Protein AF-0000000072556510 (afdb_homodimer)

Organism: Hypocrea jecorina (strain QM6a) (NCBI:txid431241)

Structure (mmCIF, N/CA/C/O backbone):
data_AF-0000000072556510-model_v1
#
loop_
_entity.id
_entity.type
_entity.pdbx_description
1 polymer 'Predicted protein'
#
loop_
_atom_site.group_PDB
_atom_site.id
_atom_site.type_symbol
_atom_site.label_atom_id
_atom_site.label_alt_id
_atom_site.label_comp_id
_atom_site.label_asym_id
_atom_site.label_entity_id
_atom_site.label_seq_id
_atom_site.pdbx_PDB_ins_code
_atom_site.Cartn_x
_atom_site.Cartn_y
_atom_site.Cartn_z
_atom_site.occupancy
_atom_site.B_iso_or_equiv
_atom_site.auth_seq_id
_atom_site.auth_comp_id
_atom_site.auth_asym_id
_atom_site.auth_atom_id
_atom_site.pdbx_PDB_model_num
ATOM 1 N N . MET A 1 1 ? -12.172 -46.875 -13.039 1 72.88 1 MET A N 1
ATOM 2 C CA . MET A 1 1 ? -11.711 -46.406 -14.336 1 72.88 1 MET A CA 1
ATOM 3 C C . MET A 1 1 ? -10.203 -46.562 -14.477 1 72.88 1 MET A C 1
ATOM 5 O O . MET A 1 1 ? -9.477 -46.531 -13.484 1 72.88 1 MET A O 1
ATOM 9 N N . ALA A 1 2 ? -9.695 -46.875 -15.625 1 90.12 2 ALA A N 1
ATOM 10 C CA . ALA A 1 2 ? -8.258 -47.031 -15.852 1 90.12 2 ALA A CA 1
ATOM 11 C C . ALA A 1 2 ? -7.527 -45.719 -15.562 1 90.12 2 ALA A C 1
ATOM 13 O O . ALA A 1 2 ? -8.062 -44.656 -15.805 1 90.12 2 ALA A O 1
ATOM 14 N N . PRO A 1 3 ? -6.418 -45.844 -15.008 1 95.94 3 PRO A N 1
ATOM 15 C CA . PRO A 1 3 ? -5.66 -44.625 -14.719 1 95.94 3 PRO A CA 1
ATOM 16 C C . PRO A 1 3 ? -5.332 -43.812 -15.969 1 95.94 3 PRO A C 1
ATOM 18 O O . PRO A 1 3 ? -5.188 -44.375 -17.062 1 95.94 3 PRO A O 1
ATOM 21 N N . ILE A 1 4 ? -5.312 -42.531 -15.852 1 98.5 4 ILE A N 1
ATOM 22 C CA . ILE A 1 4 ? -4.914 -41.625 -16.922 1 98.5 4 ILE A CA 1
ATOM 23 C C . ILE A 1 4 ? -3.434 -41.812 -17.234 1 98.5 4 ILE A C 1
ATOM 25 O O . ILE A 1 4 ? -2.574 -41.625 -16.375 1 98.5 4 ILE A O 1
ATOM 29 N N . ARG A 1 5 ? -3.1 -42.281 -18.422 1 98.69 5 ARG A N 1
ATOM 30 C CA . ARG A 1 5 ? -1.718 -42.469 -18.844 1 98.69 5 ARG A CA 1
ATOM 31 C C . ARG A 1 5 ? -1.023 -41.156 -19.078 1 98.69 5 ARG A C 1
ATOM 33 O O . ARG A 1 5 ? -1.375 -40.406 -20.016 1 98.69 5 ARG A O 1
ATOM 40 N N . THR A 1 6 ? -0.016 -40.906 -18.234 1 98.75 6 THR A N 1
ATOM 41 C CA . THR A 1 6 ? 0.533 -39.562 -18.109 1 98.75 6 THR A CA 1
ATOM 42 C C . THR A 1 6 ? 1.993 -39.531 -18.547 1 98.75 6 THR A C 1
ATOM 44 O O . THR A 1 6 ? 2.781 -40.406 -18.172 1 98.75 6 THR A O 1
ATOM 47 N N . ALA A 1 7 ? 2.303 -38.562 -19.359 1 98.81 7 ALA A N 1
ATOM 48 C CA . ALA A 1 7 ? 3.693 -38.25 -19.688 1 98.81 7 ALA A CA 1
ATOM 49 C C . ALA A 1 7 ? 4.133 -36.969 -19.016 1 98.81 7 ALA A C 1
ATOM 51 O O . ALA A 1 7 ? 3.357 -36 -18.938 1 98.81 7 ALA A O 1
ATOM 52 N N . ILE A 1 8 ? 5.387 -36.875 -18.531 1 98.56 8 ILE A N 1
ATOM 53 C CA . ILE A 1 8 ? 5.945 -35.688 -17.938 1 98.56 8 ILE A CA 1
ATOM 54 C C . ILE A 1 8 ? 7.105 -35.156 -18.797 1 98.56 8 ILE A C 1
ATOM 56 O O . ILE A 1 8 ? 8.031 -35.938 -19.109 1 98.56 8 ILE A O 1
ATOM 60 N N . ILE A 1 9 ? 6.98 -33.969 -19.234 1 98.12 9 ILE A N 1
ATOM 61 C CA . ILE A 1 9 ? 8.07 -33.281 -19.922 1 98.12 9 ILE A CA 1
ATOM 62 C C . ILE A 1 9 ? 8.812 -32.375 -18.953 1 98.12 9 ILE A C 1
ATOM 64 O O . ILE A 1 9 ? 8.234 -31.422 -18.406 1 98.12 9 ILE A O 1
ATOM 68 N N . GLY A 1 10 ? 10.086 -32.656 -18.75 1 96.12 10 GLY A N 1
ATOM 69 C CA . GLY A 1 10 ? 10.883 -31.734 -17.938 1 96.12 10 GLY A CA 1
ATOM 70 C C . GLY A 1 10 ? 11.25 -32.312 -16.578 1 96.12 10 GLY A C 1
ATOM 71 O O . GLY A 1 10 ? 11.812 -31.594 -15.75 1 96.12 10 GLY A O 1
ATOM 72 N N . LEU A 1 11 ? 10.914 -33.531 -16.297 1 94.69 11 LEU A N 1
ATOM 73 C CA . LEU A 1 11 ? 11.391 -34.188 -15.07 1 94.69 11 LEU A CA 1
ATOM 74 C C . LEU A 1 11 ? 12.852 -34.594 -15.211 1 94.69 11 LEU A C 1
ATOM 76 O O . LEU A 1 11 ? 13.172 -35.5 -15.992 1 94.69 11 LEU A O 1
ATOM 80 N N . SER A 1 12 ? 13.719 -33.906 -14.453 1 88 12 SER A N 1
ATOM 81 C CA . SER A 1 12 ? 15.141 -34.188 -14.586 1 88 12 SER A CA 1
ATOM 82 C C . SER A 1 12 ? 15.812 -34.312 -13.219 1 88 12 SER A C 1
ATOM 84 O O . SER A 1 12 ? 15.477 -33.594 -12.289 1 88 12 SER A O 1
ATOM 86 N N . GLY A 1 13 ? 16.656 -35.312 -13.125 1 76.88 13 GLY A N 1
ATOM 87 C CA . GLY A 1 13 ? 17.422 -35.5 -11.898 1 76.88 13 GLY A CA 1
ATOM 88 C C . GLY A 1 13 ? 18.438 -34.406 -11.664 1 76.88 13 GLY A C 1
ATOM 89 O O . GLY A 1 13 ? 18.906 -34.219 -10.539 1 76.88 13 GLY A O 1
ATOM 90 N N . ASN A 1 14 ? 18.875 -33.688 -12.641 1 72.31 14 ASN A N 1
ATOM 91 C CA . ASN A 1 14 ? 19.906 -32.656 -12.562 1 72.31 14 ASN A CA 1
ATOM 92 C C . ASN A 1 14 ? 19.312 -31.266 -12.797 1 72.31 14 ASN A C 1
ATOM 94 O O . ASN A 1 14 ? 20.031 -30.344 -13.172 1 72.31 14 ASN A O 1
ATOM 98 N N . ALA A 1 15 ? 18.047 -31.25 -12.547 1 74.25 15 ALA A N 1
ATOM 99 C CA . ALA A 1 15 ? 17.375 -30 -12.859 1 74.25 15 ALA A CA 1
ATOM 100 C C . ALA A 1 15 ? 17.828 -28.891 -11.922 1 74.25 15 ALA A C 1
ATOM 102 O O . ALA A 1 15 ? 18.078 -29.125 -10.742 1 74.25 15 ALA A O 1
ATOM 103 N N . ILE A 1 16 ? 17.984 -27.75 -12.445 1 65.25 16 ILE A N 1
ATOM 104 C CA . ILE A 1 16 ? 18.297 -26.547 -11.695 1 65.25 16 ILE A CA 1
ATOM 105 C C . ILE A 1 16 ? 17.219 -26.312 -10.633 1 65.25 16 ILE A C 1
ATOM 107 O O . ILE A 1 16 ? 17.531 -26.016 -9.477 1 65.25 16 ILE A O 1
ATOM 111 N N . THR A 1 17 ? 15.977 -26.422 -11.148 1 70.19 17 THR A N 1
ATOM 112 C CA . THR A 1 17 ? 14.852 -26.375 -10.227 1 70.19 17 THR A CA 1
ATOM 113 C C . THR A 1 17 ? 14.18 -27.734 -10.133 1 70.19 17 THR A C 1
ATOM 115 O O . THR A 1 17 ? 14.141 -28.484 -11.109 1 70.19 17 THR A O 1
ATOM 118 N N . SER A 1 18 ? 13.727 -28.172 -8.977 1 81.31 18 SER A N 1
ATOM 119 C CA . SER A 1 18 ? 13.188 -29.5 -8.719 1 81.31 18 SER A CA 1
ATOM 120 C C . SER A 1 18 ? 11.664 -29.469 -8.617 1 81.31 18 SER A C 1
ATOM 122 O O . SER A 1 18 ? 11.07 -30.266 -7.887 1 81.31 18 SER A O 1
ATOM 124 N N . TRP A 1 19 ? 11.086 -28.562 -9.469 1 89.5 19 TRP A N 1
ATOM 125 C CA . TRP A 1 19 ? 9.648 -28.375 -9.281 1 89.5 19 TRP A CA 1
ATOM 126 C C . TRP A 1 19 ? 8.891 -29.641 -9.672 1 89.5 19 TRP A C 1
ATOM 128 O O . TRP A 1 19 ? 8.055 -30.125 -8.906 1 89.5 19 TRP A O 1
ATOM 138 N N . ALA A 1 20 ? 9.211 -30.219 -10.836 1 93.12 20 ALA A N 1
ATOM 139 C CA . ALA A 1 20 ? 8.508 -31.422 -11.281 1 93.12 20 ALA A CA 1
ATOM 140 C C . ALA A 1 20 ? 8.656 -32.562 -10.258 1 93.12 20 ALA A C 1
ATOM 142 O O . ALA A 1 20 ? 7.684 -33.219 -9.914 1 93.12 20 ALA A O 1
ATOM 143 N N . SER A 1 21 ? 9.852 -32.719 -9.773 1 94.69 21 SER A N 1
ATOM 144 C CA . SER A 1 21 ? 10.133 -33.781 -8.844 1 94.69 21 SER A CA 1
ATOM 145 C C . SER A 1 21 ? 9.555 -33.5 -7.457 1 94.69 21 SER A C 1
ATOM 147 O O . SER A 1 21 ? 9.055 -34.406 -6.785 1 94.69 21 SER A O 1
ATOM 149 N N . ALA A 1 22 ? 9.531 -32.25 -7.062 1 94 22 ALA A N 1
ATOM 150 C CA . ALA A 1 22 ? 9.164 -31.891 -5.695 1 94 22 ALA A CA 1
ATOM 151 C C . ALA A 1 22 ? 7.656 -31.672 -5.57 1 94 22 ALA A C 1
ATOM 153 O O . ALA A 1 22 ? 7.066 -31.938 -4.52 1 94 22 ALA A O 1
ATOM 154 N N . ALA A 1 23 ? 7.043 -31.234 -6.672 1 95.75 23 ALA A N 1
ATOM 155 C CA . ALA A 1 23 ? 5.656 -30.797 -6.551 1 95.75 23 ALA A CA 1
ATOM 156 C C . ALA A 1 23 ? 4.711 -31.781 -7.23 1 95.75 23 ALA A C 1
ATOM 158 O O . ALA A 1 23 ? 3.598 -32 -6.75 1 95.75 23 ALA A O 1
ATOM 159 N N . HIS A 1 24 ? 5.121 -32.438 -8.328 1 97.69 24 HIS A N 1
ATOM 160 C CA . HIS A 1 24 ? 4.223 -33.281 -9.117 1 97.69 24 HIS A CA 1
ATOM 161 C C . HIS A 1 24 ? 4.367 -34.75 -8.727 1 97.69 24 HIS A C 1
ATOM 163 O O . HIS A 1 24 ? 3.373 -35.438 -8.469 1 97.69 24 HIS A O 1
ATOM 169 N N . LEU A 1 25 ? 5.59 -35.219 -8.617 1 97 25 LEU A N 1
ATOM 170 C CA . LEU A 1 25 ? 5.887 -36.656 -8.508 1 97 25 LEU A CA 1
ATOM 171 C C . LEU A 1 25 ? 5.32 -37.219 -7.219 1 97 25 LEU A C 1
ATOM 173 O O . LEU A 1 25 ? 4.766 -38.344 -7.219 1 97 25 LEU A O 1
ATOM 177 N N . PRO A 1 26 ? 5.441 -36.469 -6.105 1 96.56 26 PRO A N 1
ATOM 178 C CA . PRO A 1 26 ? 4.969 -37.062 -4.852 1 96.56 26 PRO A CA 1
ATOM 179 C C . PRO A 1 26 ? 3.5 -37.469 -4.906 1 96.56 26 PRO A C 1
ATOM 181 O O . PRO A 1 26 ? 3.129 -38.531 -4.391 1 96.56 26 PRO A O 1
ATOM 184 N N . TYR A 1 27 ? 2.654 -36.688 -5.469 1 97.81 27 TYR A N 1
ATOM 185 C CA . TYR A 1 27 ? 1.253 -37.062 -5.609 1 97.81 27 TYR A CA 1
ATOM 186 C C . TYR A 1 27 ? 1.094 -38.219 -6.609 1 97.81 27 TYR A C 1
ATOM 188 O O . TYR A 1 27 ? 0.416 -39.219 -6.324 1 97.81 27 TYR A O 1
ATOM 196 N N . LEU A 1 28 ? 1.732 -38.094 -7.785 1 97.94 28 LEU A N 1
ATOM 197 C CA . LEU A 1 28 ? 1.55 -39.031 -8.867 1 97.94 28 LEU A CA 1
ATOM 198 C C . LEU A 1 28 ? 2.02 -40.438 -8.445 1 97.94 28 LEU A C 1
ATOM 200 O O . LEU A 1 28 ? 1.503 -41.438 -8.938 1 97.94 28 LEU A O 1
ATOM 204 N N . LEU A 1 29 ? 2.953 -40.438 -7.512 1 97 29 LEU A N 1
ATOM 205 C CA . LEU A 1 29 ? 3.492 -41.719 -7.074 1 97 29 LEU A CA 1
ATOM 206 C C . LEU A 1 29 ? 2.846 -42.156 -5.766 1 97 29 LEU A C 1
ATOM 208 O O . LEU A 1 29 ? 3.133 -43.25 -5.262 1 97 29 LEU A O 1
ATOM 212 N N . SER A 1 30 ? 2.053 -41.344 -5.176 1 96.88 30 SER A N 1
ATOM 213 C CA . SER A 1 30 ? 1.323 -41.75 -3.971 1 96.88 30 SER A CA 1
ATOM 214 C C . SER A 1 30 ? 0.261 -42.781 -4.281 1 96.88 30 SER A C 1
ATOM 216 O O . SER A 1 30 ? -0.093 -43 -5.441 1 96.88 30 SER A O 1
ATOM 218 N N . ALA A 1 31 ? -0.271 -43.375 -3.203 1 96.44 31 ALA A N 1
ATOM 219 C CA . ALA A 1 31 ? -1.346 -44.375 -3.381 1 96.44 31 ALA A CA 1
ATOM 220 C C . ALA A 1 31 ? -2.568 -43.719 -4.027 1 96.44 31 ALA A C 1
ATOM 222 O O . ALA A 1 31 ? -3.164 -44.281 -4.945 1 96.44 31 ALA A O 1
ATOM 223 N N . ARG A 1 32 ? -2.891 -42.562 -3.598 1 96.5 32 ARG A N 1
ATOM 224 C CA . ARG A 1 32 ? -4.047 -41.844 -4.117 1 96.5 32 ARG A CA 1
ATOM 225 C C . ARG A 1 32 ? -3.846 -41.469 -5.582 1 96.5 32 ARG A C 1
ATOM 227 O O . ARG A 1 32 ? -4.746 -41.625 -6.406 1 96.5 32 ARG A O 1
ATOM 234 N N . GLY A 1 33 ? -2.705 -40.969 -5.914 1 97.44 33 GLY A N 1
ATOM 235 C CA . GLY A 1 33 ? -2.385 -40.562 -7.281 1 97.44 33 GLY A CA 1
ATOM 236 C C . GLY A 1 33 ? -2.377 -41.75 -8.242 1 97.44 33 GLY A C 1
ATOM 237 O O . GLY A 1 33 ? -2.871 -41.656 -9.367 1 97.44 33 GLY A O 1
ATOM 238 N N . ARG A 1 34 ? -1.885 -42.875 -7.84 1 96.69 34 ARG A N 1
ATOM 239 C CA . ARG A 1 34 ? -1.741 -44.062 -8.688 1 96.69 34 ARG A CA 1
ATOM 240 C C . ARG A 1 34 ? -3.102 -44.656 -9.016 1 96.69 34 ARG A C 1
ATOM 242 O O . ARG A 1 34 ? -3.229 -45.438 -9.969 1 96.69 34 ARG A O 1
ATOM 249 N N . GLU A 1 35 ? -4.035 -44.312 -8.164 1 97.31 35 GLU A N 1
ATOM 250 C CA . GLU A 1 35 ? -5.395 -44.75 -8.477 1 97.31 35 GLU A CA 1
ATOM 251 C C . GLU A 1 35 ? -5.957 -44 -9.68 1 97.31 35 GLU A C 1
ATOM 253 O O . GLU A 1 35 ? -6.863 -44.5 -10.352 1 97.31 35 GLU A O 1
ATOM 258 N N . LYS A 1 36 ? -5.402 -42.875 -9.945 1 98.12 36 LYS A N 1
ATOM 259 C CA . LYS A 1 36 ? -6 -42 -10.945 1 98.12 36 LYS A CA 1
ATOM 260 C C . LYS A 1 36 ? -5.05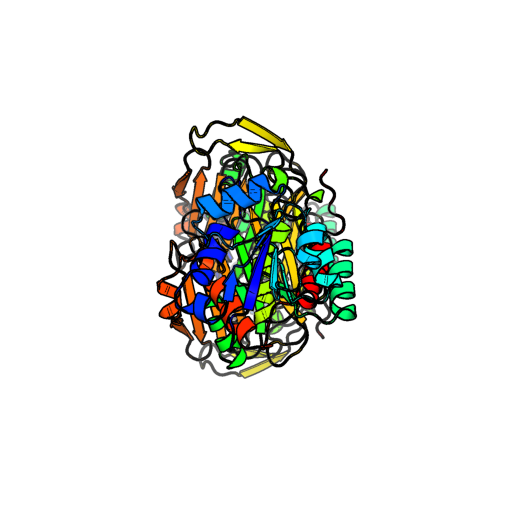9 -41.812 -12.133 1 98.12 36 LYS A C 1
ATOM 262 O O . LYS A 1 36 ? -5.508 -41.531 -13.25 1 98.12 36 LYS A O 1
ATOM 267 N N . TYR A 1 37 ? -3.793 -41.938 -11.891 1 98.44 37 TYR A N 1
ATOM 268 C CA . TYR A 1 37 ? -2.795 -41.656 -12.914 1 98.44 37 TYR A CA 1
ATOM 269 C C . TYR A 1 37 ? -1.756 -42.75 -12.992 1 98.44 37 TYR A C 1
ATOM 271 O O . TYR A 1 37 ? -1.477 -43.438 -11.992 1 98.44 37 TYR A O 1
ATOM 279 N N . GLN A 1 38 ? -1.169 -42.938 -14.148 1 98.19 38 GLN A N 1
ATOM 280 C CA . GLN A 1 38 ? -0.012 -43.781 -14.383 1 98.19 38 GLN A CA 1
ATOM 281 C C . GLN A 1 38 ? 1.023 -43.094 -15.258 1 98.19 38 GLN A C 1
ATOM 283 O O . GLN A 1 38 ? 0.726 -42.688 -16.391 1 98.19 38 GLN A O 1
ATOM 288 N N . ILE A 1 39 ? 2.199 -42.906 -14.703 1 98.44 39 ILE A N 1
ATOM 289 C CA . ILE A 1 39 ? 3.271 -42.375 -15.523 1 98.44 39 ILE A CA 1
ATOM 290 C C . ILE A 1 39 ? 3.73 -43.406 -16.547 1 98.44 39 ILE A C 1
ATOM 292 O O . ILE A 1 39 ? 4.246 -44.469 -16.188 1 98.44 39 ILE A O 1
ATOM 296 N N . VAL A 1 40 ? 3.602 -43.062 -17.812 1 98.5 40 VAL A N 1
ATOM 297 C CA . VAL A 1 40 ? 3.902 -44.062 -18.828 1 98.5 40 VAL A CA 1
ATOM 298 C C . VAL A 1 40 ? 5.062 -43.562 -19.703 1 98.5 40 VAL A C 1
ATOM 300 O O . VAL A 1 40 ? 5.645 -44.344 -20.453 1 98.5 40 VAL A O 1
ATOM 303 N N . ALA A 1 41 ? 5.402 -42.281 -19.562 1 98.69 41 ALA A N 1
ATOM 304 C CA . ALA A 1 41 ? 6.488 -41.75 -20.391 1 98.69 41 ALA A CA 1
ATOM 305 C C . ALA A 1 41 ? 7.117 -40.531 -19.766 1 98.69 41 ALA A C 1
ATOM 307 O O . ALA A 1 41 ? 6.457 -39.781 -19.016 1 98.69 41 ALA A O 1
ATOM 308 N N . LEU A 1 42 ? 8.375 -40.375 -20.031 1 98 42 LEU A N 1
ATOM 309 C CA . LEU A 1 42 ? 9.109 -39.156 -19.734 1 98 42 LEU A CA 1
ATOM 310 C C . LEU A 1 42 ? 9.727 -38.562 -21.016 1 98 42 LEU A C 1
ATOM 312 O O . LEU A 1 42 ? 10.133 -39.312 -21.906 1 98 42 LEU A O 1
ATOM 316 N N . CYS A 1 43 ? 9.719 -37.219 -21.062 1 98.12 43 CYS A N 1
ATOM 317 C CA . CYS A 1 43 ? 10.383 -36.531 -22.156 1 98.12 43 CYS A CA 1
ATOM 318 C C . CYS A 1 43 ? 11.336 -35.469 -21.625 1 98.12 43 CYS A C 1
ATOM 320 O O . CYS A 1 43 ? 10.961 -34.656 -20.766 1 98.12 43 CYS A O 1
ATOM 322 N N . ASN A 1 44 ? 12.547 -35.469 -22.016 1 96.12 44 ASN A N 1
ATOM 323 C CA . ASN A 1 44 ? 13.555 -34.469 -21.734 1 96.12 44 ASN A CA 1
ATOM 324 C C . ASN A 1 44 ? 14.273 -34 -23 1 96.12 44 ASN A C 1
ATOM 326 O O . ASN A 1 44 ? 13.734 -34.125 -24.094 1 96.12 44 ASN A O 1
ATOM 330 N N . SER A 1 45 ? 15.359 -33.281 -22.812 1 93.94 45 SER A N 1
ATOM 331 C CA . SER A 1 45 ? 16.047 -32.688 -23.953 1 93.94 45 SER A CA 1
ATOM 332 C C . SER A 1 45 ? 16.672 -33.781 -24.844 1 93.94 45 SER A C 1
ATOM 334 O O . SER A 1 45 ? 17.016 -33.531 -26 1 93.94 45 SER A O 1
ATOM 336 N N . SER A 1 46 ? 16.875 -35.031 -24.266 1 95.94 46 SER A N 1
ATOM 337 C CA . SER A 1 46 ? 17.344 -36.188 -25 1 95.94 46 SER A CA 1
ATOM 338 C C . SER A 1 46 ? 16.75 -37.5 -24.438 1 95.94 46 SER A C 1
ATOM 340 O O . SER A 1 46 ? 16.281 -37.5 -23.297 1 95.94 46 SER A O 1
ATOM 342 N N . VAL A 1 47 ? 16.781 -38.5 -25.281 1 97.56 47 VAL A N 1
ATOM 343 C CA . VAL A 1 47 ? 16.312 -39.812 -24.828 1 97.56 47 VAL A CA 1
ATOM 344 C C . VAL A 1 47 ? 17.156 -40.281 -23.641 1 97.56 47 VAL A C 1
ATOM 346 O O . VAL A 1 47 ? 16.609 -40.812 -22.672 1 97.56 47 VAL A O 1
ATOM 349 N N . GLU A 1 48 ? 18.453 -40 -23.719 1 96.56 48 GLU A N 1
ATOM 350 C CA . GLU A 1 48 ? 19.359 -40.375 -22.641 1 96.56 48 GLU A CA 1
ATOM 351 C C . GLU A 1 48 ? 19 -39.688 -21.344 1 96.56 48 GLU A C 1
ATOM 353 O O . GLU A 1 48 ? 19.016 -40.312 -20.266 1 96.56 48 GLU A O 1
ATOM 358 N N . ALA A 1 49 ? 18.703 -38.406 -21.422 1 95 49 ALA A N 1
ATOM 359 C CA . ALA A 1 49 ? 18.312 -37.656 -20.234 1 95 49 ALA A CA 1
ATOM 360 C C . ALA A 1 49 ? 17.016 -38.219 -19.641 1 95 49 ALA A C 1
ATOM 362 O O . ALA A 1 49 ? 16.891 -38.281 -18.406 1 95 49 ALA A O 1
ATOM 363 N N . ALA A 1 50 ? 16.062 -38.594 -20.5 1 96.75 50 ALA A N 1
ATOM 364 C CA . ALA A 1 50 ? 14.805 -39.156 -20.031 1 96.75 50 ALA A CA 1
ATOM 365 C C . ALA A 1 50 ? 15.039 -40.5 -19.344 1 96.75 50 ALA A C 1
ATOM 367 O O . ALA A 1 50 ? 14.453 -40.781 -18.297 1 96.75 50 ALA A O 1
ATOM 368 N N . LYS A 1 51 ? 15.914 -41.281 -19.938 1 96.75 51 LYS A N 1
ATOM 369 C CA . LYS A 1 51 ? 16.25 -42.594 -19.344 1 96.75 51 LYS A CA 1
ATOM 370 C C . LYS A 1 51 ? 16.891 -42.406 -17.969 1 96.75 51 LYS A C 1
ATOM 372 O O . LYS A 1 51 ? 16.562 -43.156 -17.031 1 96.75 51 LYS A O 1
ATOM 377 N N . ARG A 1 52 ? 17.75 -41.469 -17.891 1 95.19 52 ARG A N 1
ATOM 378 C CA . ARG A 1 52 ? 18.391 -41.188 -16.609 1 95.19 52 ARG A CA 1
ATOM 379 C C . ARG A 1 52 ? 17.359 -40.812 -15.562 1 95.19 52 ARG A C 1
ATOM 381 O O . ARG A 1 52 ? 17.453 -41.219 -14.406 1 95.19 52 ARG A O 1
ATOM 388 N N . ALA A 1 53 ? 16.422 -39.969 -15.945 1 95.44 53 ALA A N 1
ATOM 389 C CA . ALA A 1 53 ? 15.375 -39.562 -15.016 1 95.44 53 ALA A CA 1
ATOM 390 C C . ALA A 1 53 ? 14.547 -40.781 -14.57 1 95.44 53 ALA A C 1
ATOM 392 O O . ALA A 1 53 ? 14.203 -40.875 -13.391 1 95.44 53 ALA A O 1
ATOM 393 N N . ILE A 1 54 ? 14.203 -41.656 -15.484 1 96.88 54 ILE A N 1
ATOM 394 C CA . ILE A 1 54 ? 13.445 -42.844 -15.172 1 96.88 54 ILE A CA 1
ATOM 395 C C . ILE A 1 54 ? 14.18 -43.656 -14.109 1 96.88 54 ILE A C 1
ATOM 397 O O . ILE A 1 54 ? 13.57 -44.156 -13.156 1 96.88 54 ILE A O 1
ATOM 401 N N . GLU A 1 55 ? 15.477 -43.719 -14.273 1 95.75 55 GLU A N 1
ATOM 402 C CA . GLU A 1 55 ? 16.297 -44.469 -13.32 1 95.75 55 GLU A CA 1
ATOM 403 C C . GLU A 1 55 ? 16.375 -43.75 -11.977 1 95.75 55 GLU A C 1
ATOM 405 O O . GLU A 1 55 ? 16.172 -44.375 -10.93 1 95.75 55 GLU A O 1
ATOM 410 N N . VAL A 1 56 ? 16.641 -42.469 -12.047 1 94.69 56 VAL A N 1
ATOM 411 C CA . VAL A 1 56 ? 16.828 -41.656 -10.852 1 94.69 56 VAL A CA 1
ATOM 412 C C . VAL A 1 56 ? 15.57 -41.719 -9.992 1 94.69 56 VAL A C 1
ATOM 414 O O . VAL A 1 56 ? 15.648 -41.812 -8.766 1 94.69 56 VAL A O 1
ATOM 417 N N . PHE A 1 57 ? 14.414 -41.656 -10.625 1 95.5 57 PHE A N 1
ATOM 418 C CA . PHE A 1 57 ? 13.164 -41.562 -9.867 1 95.5 57 PHE A CA 1
ATOM 419 C C . PHE A 1 57 ? 12.5 -42.938 -9.742 1 95.5 57 PHE A C 1
ATOM 421 O O . PHE A 1 57 ? 11.344 -43.031 -9.312 1 95.5 57 PHE A O 1
ATOM 428 N N . LYS A 1 58 ? 13.172 -43.969 -10.18 1 95.38 58 LYS A N 1
ATOM 429 C CA . LYS A 1 58 ? 12.781 -45.375 -10.023 1 95.38 58 LYS A CA 1
ATOM 430 C C . LYS A 1 58 ? 11.391 -45.625 -10.586 1 95.38 58 LYS A C 1
ATOM 432 O O . LYS A 1 58 ? 10.547 -46.25 -9.93 1 95.38 58 LYS A O 1
ATOM 437 N N . LEU A 1 59 ? 11.195 -45.094 -11.75 1 96.56 59 LEU A N 1
ATOM 438 C CA . LEU A 1 59 ? 9.945 -45.344 -12.453 1 96.56 59 LEU A CA 1
ATOM 439 C C . LEU A 1 59 ? 9.961 -46.75 -13.086 1 96.56 59 LEU A C 1
ATOM 441 O O . LEU A 1 59 ? 11.031 -47.344 -13.25 1 96.56 59 LEU A O 1
ATOM 445 N N . PRO A 1 60 ? 8.789 -47.281 -13.375 1 94.81 60 PRO A N 1
ATOM 446 C CA . PRO A 1 60 ? 8.742 -48.625 -13.969 1 94.81 60 PRO A CA 1
ATOM 447 C C . PRO A 1 60 ? 9.578 -48.719 -15.242 1 94.81 60 PRO A C 1
ATOM 449 O O . PRO A 1 60 ? 9.617 -47.781 -16.047 1 94.81 60 PRO A O 1
ATOM 452 N N . PRO A 1 61 ? 10.141 -49.812 -15.461 1 92.88 61 PRO A N 1
ATOM 453 C CA . PRO A 1 61 ? 11.023 -50 -16.625 1 92.88 61 PRO A CA 1
ATOM 454 C C . PRO A 1 61 ? 10.281 -49.844 -17.953 1 92.88 61 PRO A C 1
ATOM 456 O O . PRO A 1 61 ? 10.914 -49.562 -18.984 1 92.88 61 PRO A O 1
ATOM 459 N N . GLU A 1 62 ? 9.023 -50.094 -17.922 1 95.94 62 GLU A N 1
ATOM 460 C CA . GLU A 1 62 ? 8.234 -50 -19.141 1 95.94 62 GLU A CA 1
ATOM 461 C C . GLU A 1 62 ? 7.949 -48.531 -19.5 1 95.94 62 GLU A C 1
ATOM 463 O O . GLU A 1 62 ? 7.398 -48.25 -20.562 1 95.94 62 GLU A O 1
ATOM 468 N N . THR A 1 63 ? 8.352 -47.625 -18.578 1 98.19 63 THR A N 1
ATOM 469 C CA . THR A 1 63 ? 8.172 -46.188 -18.875 1 98.19 63 THR A CA 1
ATOM 470 C C . THR A 1 63 ? 8.961 -45.781 -20.109 1 98.19 63 THR A C 1
ATOM 472 O O . THR A 1 63 ? 10.156 -46.094 -20.219 1 98.19 63 THR A O 1
ATOM 475 N N . LYS A 1 64 ? 8.312 -45.156 -21.016 1 98.62 64 LYS A N 1
ATOM 476 C CA . LYS A 1 64 ? 8.953 -44.75 -22.281 1 98.62 64 LYS A CA 1
ATOM 477 C C . LYS A 1 64 ? 9.789 -43.5 -22.109 1 98.62 64 LYS A C 1
ATOM 479 O O . LYS A 1 64 ? 9.422 -42.594 -21.344 1 98.62 64 LYS A O 1
ATOM 484 N N . ALA A 1 65 ? 10.875 -43.469 -22.812 1 98.25 65 ALA A N 1
ATOM 485 C CA . ALA A 1 65 ? 11.773 -42.312 -22.797 1 98.25 65 ALA A CA 1
ATOM 486 C C . ALA A 1 65 ? 11.766 -41.594 -24.156 1 98.25 65 ALA A C 1
ATOM 488 O O . ALA A 1 65 ? 12.047 -42.219 -25.188 1 98.25 65 ALA A O 1
ATOM 489 N N . TYR A 1 66 ? 11.414 -40.375 -24.125 1 98.44 66 TYR A N 1
ATOM 490 C CA . TYR A 1 66 ? 11.391 -39.594 -25.344 1 98.44 66 TYR A CA 1
ATOM 491 C C . TYR A 1 66 ? 12.383 -38.438 -25.266 1 98.44 66 TYR A C 1
ATOM 493 O O . TYR A 1 66 ? 12.68 -37.938 -24.172 1 98.44 66 TYR A O 1
ATOM 501 N N . GLY A 1 67 ? 12.828 -37.938 -26.484 1 97.88 67 GLY A N 1
ATOM 502 C CA . GLY A 1 67 ? 13.781 -36.812 -26.547 1 97.88 67 GLY A CA 1
ATOM 503 C C . GLY A 1 67 ? 13.195 -35.562 -27.172 1 97.88 67 GLY A C 1
ATOM 504 O O . GLY A 1 67 ? 13.906 -34.594 -27.375 1 97.88 67 GLY A O 1
ATOM 505 N N . ASP A 1 68 ? 11.891 -35.719 -27.5 1 97.94 68 ASP A N 1
ATOM 506 C CA . ASP A 1 68 ? 11.242 -34.562 -28.094 1 97.94 68 ASP A CA 1
ATOM 507 C C . ASP A 1 68 ? 9.734 -34.594 -27.891 1 97.94 68 ASP A C 1
ATOM 509 O O . ASP A 1 68 ? 9.133 -35.656 -27.828 1 97.94 68 ASP A O 1
ATOM 513 N N . PRO A 1 69 ? 9.156 -33.438 -27.906 1 98.62 69 PRO A N 1
ATOM 514 C CA . PRO A 1 69 ? 7.723 -33.344 -27.609 1 98.62 69 PRO A CA 1
ATOM 515 C C . PRO A 1 69 ? 6.848 -33.969 -28.688 1 98.62 69 PRO A C 1
ATOM 517 O O . PRO A 1 69 ? 5.758 -34.438 -28.391 1 98.62 69 PRO A O 1
ATOM 520 N N . GLN A 1 70 ? 7.27 -33.938 -29.922 1 98.69 70 GLN A N 1
ATOM 521 C CA . GLN A 1 70 ? 6.457 -34.5 -31 1 98.69 70 GLN A CA 1
ATOM 522 C C . GLN A 1 70 ? 6.258 -36 -30.797 1 98.69 70 GLN A C 1
ATOM 524 O O . GLN A 1 70 ? 5.168 -36.531 -31.047 1 98.69 70 GLN A O 1
ATOM 529 N N . SER A 1 71 ? 7.348 -36.688 -30.375 1 98.75 71 SER A N 1
ATOM 530 C CA . SER A 1 71 ? 7.242 -38.125 -30.094 1 98.75 71 SER A CA 1
ATOM 531 C C . SER A 1 71 ? 6.207 -38.406 -29.016 1 98.75 71 SER A C 1
ATOM 533 O O . SER A 1 71 ? 5.484 -39.375 -29.078 1 98.75 71 SER A O 1
ATOM 535 N N . VAL A 1 72 ? 6.16 -37.594 -28.031 1 98.81 72 VAL A N 1
ATOM 536 C CA . VAL A 1 72 ? 5.156 -37.688 -26.984 1 98.81 72 VAL A CA 1
ATOM 537 C C . VAL A 1 72 ? 3.762 -37.5 -27.562 1 98.81 72 VAL A C 1
ATOM 539 O O . VAL A 1 72 ? 2.855 -38.281 -27.281 1 98.81 72 VAL A O 1
ATOM 542 N N . ALA A 1 73 ? 3.586 -36.5 -28.422 1 98.81 73 ALA A N 1
ATOM 543 C CA . ALA A 1 73 ? 2.305 -36.219 -29.062 1 98.81 73 ALA A CA 1
ATOM 544 C C . ALA A 1 73 ? 1.823 -37.375 -29.922 1 98.81 73 ALA A C 1
ATOM 546 O O . ALA A 1 73 ? 0.623 -37.656 -30 1 98.81 73 ALA A O 1
ATOM 547 N N . ASP A 1 74 ? 2.738 -38.094 -30.516 1 98.62 74 ASP A N 1
ATOM 548 C CA . ASP A 1 74 ? 2.416 -39.125 -31.484 1 98.62 74 ASP A CA 1
ATOM 549 C C . ASP A 1 74 ? 2.062 -40.438 -30.781 1 98.62 74 ASP A C 1
ATOM 551 O O . ASP A 1 74 ? 1.514 -41.344 -31.391 1 98.62 74 ASP A O 1
ATOM 555 N N . ASP A 1 75 ? 2.441 -40.562 -29.547 1 98.69 75 ASP A N 1
ATOM 556 C CA . ASP A 1 75 ? 2.213 -41.812 -28.797 1 98.69 75 ASP A CA 1
ATOM 557 C C . ASP A 1 75 ? 0.756 -41.938 -28.359 1 98.69 75 ASP A C 1
ATOM 559 O O . ASP A 1 75 ? 0.311 -41.188 -27.469 1 98.69 75 ASP A O 1
ATOM 563 N N . LYS A 1 76 ? 0.073 -42.844 -28.828 1 98 76 LYS A N 1
ATOM 564 C CA . LYS A 1 76 ? -1.357 -43.031 -28.578 1 98 76 LYS A CA 1
ATOM 565 C C . LYS A 1 76 ? -1.618 -43.562 -27.172 1 98 76 LYS A C 1
ATOM 567 O O . LYS A 1 76 ? -2.756 -43.562 -26.703 1 98 76 LYS A O 1
ATOM 572 N N . ASP A 1 77 ? -0.586 -43.938 -26.531 1 97.62 77 ASP A N 1
ATOM 573 C CA . ASP A 1 77 ? -0.73 -44.531 -25.188 1 97.62 77 ASP A CA 1
ATOM 574 C C . ASP A 1 77 ? -0.63 -43.438 -24.109 1 97.62 77 ASP A C 1
ATOM 576 O O . ASP A 1 77 ? -0.506 -43.75 -22.938 1 97.62 77 ASP A O 1
ATOM 580 N N . ILE A 1 78 ? -0.652 -42.219 -24.531 1 98.69 78 ILE A N 1
ATOM 581 C CA . ILE A 1 78 ? -0.563 -41.094 -23.594 1 98.69 78 ILE A CA 1
ATOM 582 C C . ILE A 1 78 ? -1.851 -40.281 -23.641 1 98.69 78 ILE A C 1
ATOM 584 O O . ILE A 1 78 ? -2.262 -39.812 -24.719 1 98.69 78 ILE A O 1
ATOM 588 N N . ASP A 1 79 ? -2.441 -40.094 -22.484 1 98.44 79 ASP A N 1
ATOM 589 C CA . ASP A 1 79 ? -3.686 -39.344 -22.375 1 98.44 79 ASP A CA 1
ATOM 590 C C . ASP A 1 79 ? -3.418 -37.906 -21.938 1 98.44 79 ASP A C 1
ATOM 592 O O . ASP A 1 79 ? -4.035 -36.969 -22.438 1 98.44 79 ASP A O 1
ATOM 596 N N . LEU A 1 80 ? -2.535 -37.688 -20.969 1 98.88 80 LEU A N 1
ATOM 597 C CA . LEU A 1 80 ? -2.221 -36.406 -20.359 1 98.88 80 LEU A CA 1
ATOM 598 C C . LEU A 1 80 ? -0.729 -36.125 -20.469 1 98.88 80 LEU A C 1
ATOM 600 O O . LEU A 1 80 ? 0.103 -36.969 -20.188 1 98.88 80 LEU A O 1
ATOM 604 N N . VAL A 1 81 ? -0.42 -34.938 -20.875 1 98.94 81 VAL A N 1
ATOM 605 C CA . VAL A 1 81 ? 0.964 -34.469 -20.922 1 98.94 81 VAL A CA 1
ATOM 606 C C . VAL A 1 81 ? 1.161 -33.344 -19.922 1 98.94 81 VAL A C 1
ATOM 608 O O . VAL A 1 81 ? 0.452 -32.344 -19.969 1 98.94 81 VAL A O 1
ATOM 611 N N . VAL A 1 82 ? 2.08 -33.5 -18.984 1 98.81 82 VAL A N 1
ATOM 612 C CA . VAL A 1 82 ? 2.447 -32.469 -18 1 98.81 82 VAL A CA 1
ATOM 613 C C . VAL A 1 82 ? 3.754 -31.812 -18.422 1 98.81 82 VAL A C 1
ATOM 615 O O . VAL A 1 82 ? 4.785 -32.469 -18.562 1 98.81 82 VAL A O 1
ATOM 618 N N . VAL A 1 83 ? 3.66 -30.516 -18.594 1 98.62 83 VAL A N 1
ATOM 619 C CA . VAL A 1 83 ? 4.82 -29.75 -19.031 1 98.62 83 VAL A CA 1
ATOM 620 C C . VAL A 1 83 ? 5.371 -28.938 -17.875 1 98.62 83 VAL A C 1
ATOM 622 O O . VAL A 1 83 ? 4.727 -27.984 -17.406 1 98.62 83 VAL A O 1
ATOM 625 N N . SER A 1 84 ? 6.488 -29.266 -17.375 1 96.62 84 SER A N 1
ATOM 626 C CA . SER A 1 84 ? 7.207 -28.594 -16.297 1 96.62 84 SER A CA 1
ATOM 627 C C . SER A 1 84 ? 8.656 -28.312 -16.688 1 96.62 84 SER A C 1
ATOM 629 O O . SER A 1 84 ? 9.57 -28.984 -16.234 1 96.62 84 SER A O 1
ATOM 631 N N . THR A 1 85 ? 8.867 -27.359 -17.578 1 94.69 85 THR A N 1
ATOM 632 C CA . THR A 1 85 ? 10.148 -26.906 -18.109 1 94.69 85 THR A CA 1
ATOM 633 C C . THR A 1 85 ? 10.344 -25.422 -17.859 1 94.69 85 THR A C 1
ATOM 635 O O . THR A 1 85 ? 9.547 -24.797 -17.172 1 94.69 85 THR A O 1
ATOM 638 N N . ARG A 1 86 ? 11.477 -24.938 -18.266 1 93.06 86 ARG A N 1
ATOM 639 C CA . ARG A 1 86 ? 11.648 -23.484 -18.219 1 93.06 86 ARG A CA 1
ATOM 640 C C . ARG A 1 86 ? 10.609 -22.781 -19.078 1 93.06 86 ARG A C 1
ATOM 642 O O . ARG A 1 86 ? 10.188 -23.297 -20.109 1 93.06 86 ARG A O 1
ATOM 649 N N . VAL A 1 87 ? 10.266 -21.594 -18.734 1 96.06 87 VAL A N 1
ATOM 650 C CA . VAL A 1 87 ? 9.102 -20.906 -19.297 1 96.06 87 VAL A CA 1
ATOM 651 C C . VAL A 1 87 ? 9.289 -20.703 -20.797 1 96.06 87 VAL A C 1
ATOM 653 O O . VAL A 1 87 ? 8.336 -20.859 -21.562 1 96.06 87 VAL A O 1
ATOM 656 N N . ASP A 1 88 ? 10.484 -20.406 -21.219 1 95.31 88 ASP A N 1
ATOM 657 C CA . ASP A 1 88 ? 10.711 -20.031 -22.609 1 95.31 88 ASP A CA 1
ATOM 658 C C . ASP A 1 88 ? 10.523 -21.234 -23.531 1 95.31 88 ASP A C 1
ATOM 660 O O . ASP A 1 88 ? 10.445 -21.078 -24.75 1 95.31 88 ASP A O 1
ATOM 664 N N . VAL A 1 89 ? 10.375 -22.469 -22.984 1 95.94 89 VAL A N 1
ATOM 665 C CA . VAL A 1 89 ? 10.156 -23.625 -23.844 1 95.94 89 VAL A CA 1
ATOM 666 C C . VAL A 1 89 ? 8.812 -24.281 -23.531 1 95.94 89 VAL A C 1
ATOM 668 O O . VAL A 1 89 ? 8.5 -25.359 -24.047 1 95.94 89 VAL A O 1
ATOM 671 N N . HIS A 1 90 ? 7.992 -23.688 -22.656 1 98.25 90 HIS A N 1
ATOM 672 C CA . HIS A 1 90 ? 6.648 -24.188 -22.391 1 98.25 90 HIS A CA 1
ATOM 673 C C . HIS A 1 90 ? 5.867 -24.359 -23.688 1 98.25 90 HIS A C 1
ATOM 675 O O . HIS A 1 90 ? 5.301 -25.438 -23.938 1 98.25 90 HIS A O 1
ATOM 681 N N . HIS A 1 91 ? 5.902 -23.281 -24.469 1 98.56 91 HIS A N 1
ATOM 682 C CA . HIS A 1 91 ? 5.121 -23.266 -25.703 1 98.56 91 HIS A CA 1
ATOM 683 C C . HIS A 1 91 ? 5.52 -24.406 -26.625 1 98.56 91 HIS A C 1
ATOM 685 O O . HIS A 1 91 ? 4.676 -25.219 -27.016 1 98.56 91 HIS A O 1
ATOM 691 N N . SER A 1 92 ? 6.816 -24.531 -26.938 1 98.5 92 SER A N 1
ATOM 692 C CA . SER A 1 92 ? 7.293 -25.547 -27.875 1 98.5 92 SER A CA 1
ATOM 693 C C . SER A 1 92 ? 7.125 -26.953 -27.312 1 98.5 92 SER A C 1
ATOM 695 O O . SER A 1 92 ? 6.922 -27.906 -28.062 1 98.5 92 SER A O 1
ATOM 697 N N . SER A 1 93 ? 7.16 -27.047 -25.969 1 98.62 93 SER A N 1
ATOM 698 C CA . SER A 1 93 ? 7.012 -28.344 -25.328 1 98.62 93 SER A CA 1
ATOM 699 C C . SER A 1 93 ? 5.559 -28.812 -25.328 1 98.62 93 SER A C 1
ATOM 701 O O . SER A 1 93 ? 5.285 -30 -25.438 1 98.62 93 SER A O 1
ATOM 703 N N . ALA A 1 94 ? 4.629 -27.906 -25.219 1 98.88 94 ALA A N 1
ATOM 704 C CA . ALA A 1 94 ? 3.223 -28.234 -25.031 1 98.88 94 ALA A CA 1
ATOM 705 C C . ALA A 1 94 ? 2.49 -28.328 -26.359 1 98.88 94 ALA A C 1
ATOM 707 O O . ALA A 1 94 ? 1.57 -29.125 -26.516 1 98.88 94 ALA A O 1
ATOM 708 N N . LEU A 1 95 ? 2.865 -27.5 -27.344 1 98.88 95 LEU A N 1
ATOM 709 C CA . LEU A 1 95 ? 2.084 -27.234 -28.547 1 98.88 95 LEU A CA 1
ATOM 710 C C . LEU A 1 95 ? 1.818 -28.531 -29.297 1 98.88 95 LEU A C 1
ATOM 712 O O . LEU A 1 95 ? 0.686 -28.797 -29.719 1 98.88 95 LEU A O 1
ATOM 716 N N . PRO A 1 96 ? 2.84 -29.453 -29.531 1 98.88 96 PRO A N 1
ATOM 717 C CA . PRO A 1 96 ? 2.561 -30.688 -30.266 1 98.88 96 PRO A CA 1
ATOM 718 C C . PRO A 1 96 ? 1.44 -31.516 -29.641 1 98.88 96 PRO A C 1
ATOM 720 O O . PRO A 1 96 ? 0.549 -31.984 -30.344 1 98.88 96 PRO A O 1
ATOM 723 N N . SER A 1 97 ? 1.481 -31.688 -28.312 1 98.88 97 SER A N 1
ATOM 724 C CA . SER A 1 97 ? 0.469 -32.469 -27.625 1 98.88 97 SER A CA 1
ATOM 725 C C . SER A 1 97 ? -0.889 -31.781 -27.656 1 98.88 97 SER A C 1
ATOM 727 O O . SER A 1 97 ? -1.926 -32.438 -27.766 1 98.88 97 SER A O 1
ATOM 729 N N . VAL A 1 98 ? -0.879 -30.438 -27.547 1 98.88 98 VAL A N 1
ATOM 730 C CA . VAL A 1 98 ? -2.115 -29.656 -27.625 1 98.88 98 VAL A CA 1
ATOM 731 C C . VAL A 1 98 ? -2.773 -29.875 -28.984 1 98.88 98 VAL A C 1
ATOM 733 O O . VAL A 1 98 ? -3.967 -30.172 -29.062 1 98.88 98 VAL A O 1
ATOM 736 N N . LYS A 1 99 ? -1.981 -29.797 -30 1 98.75 99 LYS A N 1
ATOM 737 C CA . LYS A 1 99 ? -2.49 -29.953 -31.359 1 98.75 99 LYS A CA 1
ATOM 738 C C . LYS A 1 99 ? -3.018 -31.375 -31.594 1 98.75 99 LYS A C 1
ATOM 740 O O . LYS A 1 99 ? -3.943 -31.578 -32.375 1 98.75 99 LYS A O 1
ATOM 745 N N . ALA A 1 100 ? -2.461 -32.344 -30.906 1 98.69 100 ALA A N 1
ATOM 746 C CA . ALA A 1 100 ? -2.855 -33.75 -31.031 1 98.69 100 ALA A CA 1
ATOM 747 C C . ALA A 1 100 ? -4.152 -34.031 -30.281 1 98.69 100 ALA A C 1
ATOM 749 O O . ALA A 1 100 ? -4.695 -35.125 -30.359 1 98.69 100 ALA A O 1
ATOM 750 N N . GLY A 1 101 ? -4.637 -33.031 -29.531 1 98.56 101 GLY A N 1
ATOM 751 C CA . GLY A 1 101 ? -5.898 -33.188 -28.828 1 98.56 101 GLY A CA 1
ATOM 752 C C . GLY A 1 101 ? -5.746 -33.875 -27.484 1 98.56 101 GLY A C 1
ATOM 753 O O . GLY A 1 101 ? -6.73 -34.344 -26.906 1 98.56 101 GLY A O 1
ATOM 754 N N . LYS A 1 102 ? -4.555 -34.062 -27.062 1 98.69 102 LYS A N 1
ATOM 755 C CA . LYS A 1 102 ? -4.324 -34.625 -25.734 1 98.69 102 LYS A CA 1
ATOM 756 C C . LYS A 1 102 ? -4.68 -33.656 -24.625 1 98.69 102 LYS A C 1
ATOM 758 O O . LYS A 1 102 ? -4.742 -32.438 -24.859 1 98.69 102 LYS A O 1
ATOM 763 N N . ASP A 1 103 ? -4.988 -34.156 -23.422 1 98.75 103 ASP A N 1
ATOM 764 C CA . ASP A 1 103 ? -5.02 -33.281 -22.25 1 98.75 103 ASP A CA 1
ATOM 765 C C . ASP A 1 103 ? -3.621 -32.781 -21.906 1 98.75 103 ASP A C 1
ATOM 767 O O . ASP A 1 103 ? -2.645 -33.531 -21.984 1 98.75 103 ASP A O 1
ATOM 771 N N . VAL A 1 104 ? -3.549 -31.516 -21.578 1 98.94 104 VAL A N 1
ATOM 772 C CA . VAL A 1 104 ? -2.232 -30.953 -21.312 1 98.94 104 VAL A CA 1
ATOM 773 C C . VAL A 1 104 ? -2.283 -30.094 -20.047 1 98.94 104 VAL A C 1
ATOM 775 O O . VAL A 1 104 ? -3.184 -29.266 -19.891 1 98.94 104 VAL A O 1
ATOM 778 N N . PHE A 1 105 ? -1.395 -30.297 -19.109 1 98.88 105 PHE A N 1
ATOM 779 C CA . PHE A 1 105 ? -1.118 -29.516 -17.906 1 98.88 105 PHE A CA 1
ATOM 780 C C . PHE A 1 105 ? 0.205 -28.781 -18.047 1 98.88 105 PHE A C 1
ATOM 782 O O . PHE A 1 105 ? 1.27 -29.391 -18.109 1 98.88 105 PHE A O 1
ATOM 789 N N . VAL A 1 106 ? 0.138 -27.453 -18.094 1 98.88 106 VAL A N 1
ATOM 790 C CA . VAL A 1 106 ? 1.352 -26.656 -18.188 1 98.88 106 VAL A CA 1
ATOM 791 C C . VAL A 1 106 ? 1.551 -25.859 -16.906 1 98.88 106 VAL A C 1
ATOM 793 O O . VAL A 1 106 ? 0.604 -25.266 -16.391 1 98.88 106 VAL A O 1
ATOM 796 N N . GLU A 1 107 ? 2.713 -25.812 -16.469 1 98.06 107 GLU A N 1
ATOM 797 C CA . GLU A 1 107 ? 3.037 -24.938 -15.336 1 98.06 107 GLU A CA 1
ATOM 798 C C . GLU A 1 107 ? 2.838 -23.469 -15.703 1 98.06 107 GLU A C 1
ATOM 800 O O . GLU A 1 107 ? 2.973 -23.078 -16.875 1 98.06 107 GLU A O 1
ATOM 805 N N . TRP A 1 108 ? 2.479 -22.734 -14.695 1 98.25 108 TRP A N 1
ATOM 806 C CA . TRP A 1 108 ? 2.49 -21.281 -14.859 1 98.25 108 TRP A CA 1
ATOM 807 C C . TRP A 1 108 ? 3.918 -20.75 -14.859 1 98.25 108 TRP A C 1
ATOM 809 O O . TRP A 1 108 ? 4.723 -21.109 -13.992 1 98.25 108 TRP A O 1
ATOM 819 N N . PRO A 1 109 ? 4.188 -19.844 -15.781 1 98.25 109 PRO A N 1
ATOM 820 C CA . PRO A 1 109 ? 3.385 -19.219 -16.828 1 98.25 109 PRO A CA 1
ATOM 821 C C . PRO A 1 109 ? 3.109 -20.156 -18 1 98.25 109 PRO A C 1
ATOM 823 O O . PRO A 1 109 ? 3.932 -21.016 -18.312 1 98.25 109 PRO A O 1
ATOM 826 N N . LEU A 1 110 ? 2.029 -19.875 -18.688 1 98.75 110 LEU A N 1
ATOM 827 C CA . LEU A 1 110 ? 1.625 -20.734 -19.781 1 98.75 110 LEU A CA 1
ATOM 828 C C . LEU A 1 110 ? 2.652 -20.703 -20.906 1 98.75 110 LEU A C 1
ATOM 830 O O . LEU A 1 110 ? 2.955 -21.734 -21.516 1 98.75 110 LEU A O 1
ATOM 834 N N . ALA A 1 111 ? 3.156 -19.562 -21.188 1 98.5 111 ALA A N 1
ATOM 835 C CA . ALA A 1 111 ? 4.184 -19.344 -22.203 1 98.5 111 ALA A CA 1
ATOM 836 C C . ALA A 1 111 ? 5.027 -18.109 -21.875 1 98.5 111 ALA A C 1
ATOM 838 O O . ALA A 1 111 ? 4.805 -17.453 -20.859 1 98.5 111 ALA A O 1
ATOM 839 N N . GLN A 1 112 ? 5.977 -17.781 -22.688 1 97.44 112 GLN A N 1
ATOM 840 C CA . GLN A 1 112 ? 6.93 -16.703 -22.438 1 97.44 112 GLN A CA 1
ATOM 841 C C . GLN A 1 112 ? 6.289 -15.336 -22.672 1 97.44 112 GLN A C 1
ATOM 843 O O . GLN A 1 112 ? 6.824 -14.312 -22.25 1 97.44 112 GLN A O 1
ATOM 848 N N . ASP A 1 113 ? 5.191 -15.297 -23.453 1 96.81 113 ASP A N 1
ATOM 849 C CA . ASP A 1 113 ? 4.484 -14.047 -23.703 1 96.81 113 ASP A CA 1
ATOM 850 C C . ASP A 1 113 ? 3.055 -14.305 -24.172 1 96.81 113 ASP A C 1
ATOM 852 O O . ASP A 1 113 ? 2.637 -15.461 -24.297 1 96.81 113 ASP A O 1
ATOM 856 N N . VAL A 1 114 ? 2.34 -13.242 -24.422 1 98.19 114 VAL A N 1
ATOM 857 C CA . VAL A 1 114 ? 0.917 -13.305 -24.734 1 98.19 114 VAL A CA 1
ATOM 858 C C . VAL A 1 114 ? 0.72 -13.977 -26.094 1 98.19 114 VAL A C 1
ATOM 860 O O . VAL A 1 114 ? -0.205 -14.773 -26.281 1 98.19 114 VAL A O 1
ATOM 863 N N . ALA A 1 115 ? 1.568 -13.68 -27.062 1 98.31 115 ALA A N 1
ATOM 864 C CA . ALA A 1 115 ? 1.424 -14.242 -28.406 1 98.31 115 ALA A CA 1
ATOM 865 C C . ALA A 1 115 ? 1.499 -15.766 -28.375 1 98.31 115 ALA A C 1
ATOM 867 O O . ALA A 1 115 ? 0.658 -16.438 -28.969 1 98.31 115 ALA A O 1
ATOM 868 N N . HIS A 1 116 ? 2.467 -16.312 -27.656 1 98.75 116 HIS A N 1
ATOM 869 C CA . HIS A 1 116 ? 2.629 -17.766 -27.562 1 98.75 116 HIS A CA 1
ATOM 870 C C . HIS A 1 116 ? 1.504 -18.391 -26.734 1 98.75 116 HIS A C 1
ATOM 872 O O . HIS A 1 116 ? 1.021 -19.484 -27.062 1 98.75 116 HIS A O 1
ATOM 878 N N . ALA A 1 117 ? 1.11 -17.703 -25.672 1 98.81 117 ALA A N 1
ATOM 879 C CA . ALA A 1 117 ? -0.019 -18.188 -24.875 1 98.81 117 ALA A CA 1
ATOM 880 C C . ALA A 1 117 ? -1.284 -18.281 -25.734 1 98.81 117 ALA A C 1
ATOM 882 O O . ALA A 1 117 ? -2.023 -19.266 -25.656 1 98.81 117 ALA A O 1
ATOM 883 N N . LYS A 1 118 ? -1.51 -17.234 -26.484 1 98.81 118 LYS A N 1
ATOM 884 C CA . LYS A 1 118 ? -2.688 -17.203 -27.359 1 98.81 118 LYS A CA 1
ATOM 885 C C . LYS A 1 118 ? -2.674 -18.359 -28.359 1 98.81 118 LYS A C 1
ATOM 887 O O . LYS A 1 118 ? -3.713 -18.953 -28.625 1 98.81 118 LYS A O 1
ATOM 892 N N . GLU A 1 119 ? -1.543 -18.641 -28.891 1 98.88 119 GLU A N 1
ATOM 893 C CA . GLU A 1 119 ? -1.431 -19.766 -29.812 1 98.88 119 GLU A CA 1
ATOM 894 C C . GLU A 1 119 ? -1.815 -21.078 -29.141 1 98.88 119 GLU A C 1
ATOM 896 O O . GLU A 1 119 ? -2.51 -21.906 -29.734 1 98.88 119 GLU A O 1
ATOM 901 N N . LEU A 1 120 ? -1.351 -21.281 -27.953 1 98.94 120 LEU A N 1
ATOM 902 C CA . LEU A 1 120 ? -1.697 -22.5 -27.219 1 98.94 120 LEU A CA 1
ATOM 903 C C . LEU A 1 120 ? -3.199 -22.562 -26.969 1 98.94 120 LEU A C 1
ATOM 905 O O . LEU A 1 120 ? -3.805 -23.641 -27.109 1 98.94 120 LEU A O 1
ATOM 909 N N . VAL A 1 121 ? -3.811 -21.438 -26.578 1 98.88 121 VAL A N 1
ATOM 910 C CA . VAL A 1 121 ? -5.246 -21.375 -26.312 1 98.88 121 VAL A CA 1
ATOM 911 C C . VAL A 1 121 ? -6.02 -21.719 -27.594 1 98.88 121 VAL A C 1
ATOM 913 O O . VAL A 1 121 ? -6.938 -22.547 -27.562 1 98.88 121 VAL A O 1
ATOM 916 N N . ASP A 1 122 ? -5.641 -21.109 -28.703 1 98.81 122 ASP A N 1
ATOM 917 C CA . ASP A 1 122 ? -6.316 -21.344 -29.969 1 98.81 122 ASP A CA 1
ATOM 918 C C . ASP A 1 122 ? -6.176 -22.812 -30.406 1 98.81 122 ASP A C 1
ATOM 920 O O . ASP A 1 122 ? -7.145 -23.422 -30.875 1 98.81 122 ASP A O 1
ATOM 924 N N . ALA A 1 123 ? -4.961 -23.359 -30.266 1 98.81 123 ALA A N 1
ATOM 925 C CA . ALA A 1 123 ? -4.723 -24.766 -30.625 1 98.81 123 ALA A CA 1
ATOM 926 C C . ALA A 1 123 ? -5.574 -25.703 -29.766 1 98.81 123 ALA A C 1
ATOM 928 O O . ALA A 1 123 ? -6.117 -26.688 -30.281 1 98.81 123 ALA A O 1
ATOM 929 N N . ALA A 1 124 ? -5.637 -25.406 -28.5 1 98.75 124 ALA A N 1
ATOM 930 C CA . ALA A 1 124 ? -6.441 -26.234 -27.594 1 98.75 124 ALA A CA 1
ATOM 931 C C . ALA A 1 124 ? -7.914 -26.188 -27.984 1 98.75 124 ALA A C 1
ATOM 933 O O . ALA A 1 124 ? -8.594 -27.219 -27.969 1 98.75 124 ALA A O 1
ATOM 934 N N . ARG A 1 125 ? -8.391 -24.984 -28.266 1 98.25 125 ARG A N 1
ATOM 935 C CA . ARG A 1 125 ? -9.781 -24.828 -28.688 1 98.25 125 ARG A CA 1
ATOM 936 C C . ARG A 1 125 ? -10.07 -25.656 -29.938 1 98.25 125 ARG A C 1
ATOM 938 O O . ARG A 1 125 ? -11.125 -26.281 -30.031 1 98.25 125 ARG A O 1
ATOM 945 N N . ALA A 1 126 ? -9.188 -25.672 -30.828 1 98.5 126 ALA A N 1
ATOM 946 C CA . ALA A 1 126 ? -9.367 -26.359 -32.094 1 98.5 126 ALA A CA 1
ATOM 947 C C . ALA A 1 126 ? -9.312 -27.875 -31.922 1 98.5 126 ALA A C 1
ATOM 949 O O . ALA A 1 126 ? -10.078 -28.609 -32.531 1 98.5 126 ALA A O 1
ATOM 950 N N . ALA A 1 127 ? -8.422 -28.422 -31.078 1 98.31 127 ALA A N 1
ATOM 951 C CA . ALA A 1 127 ? -8.133 -29.844 -30.984 1 98.31 127 ALA A CA 1
ATOM 952 C C . ALA A 1 127 ? -9.062 -30.516 -29.969 1 98.31 127 ALA A C 1
ATOM 954 O O . ALA A 1 127 ? -9.297 -31.734 -30.047 1 98.31 127 ALA A O 1
ATOM 955 N N . GLY A 1 128 ? -9.5 -29.703 -28.938 1 97.62 128 GLY A N 1
ATOM 956 C CA . GLY A 1 128 ? -10.562 -30.172 -28.062 1 97.62 128 GLY A CA 1
ATOM 957 C C . GLY A 1 128 ? -10.047 -30.828 -26.797 1 97.62 128 GLY A C 1
ATOM 958 O O . GLY A 1 128 ? -10.836 -31.234 -25.938 1 97.62 128 GLY A O 1
ATOM 959 N N . GLY A 1 129 ? -8.766 -31.047 -26.641 1 98 129 GLY A N 1
ATOM 960 C CA . GLY A 1 129 ? -8.227 -31.594 -25.406 1 98 129 GLY A CA 1
ATOM 961 C C . GLY A 1 129 ? -8.461 -30.703 -24.203 1 98 129 GLY A C 1
ATOM 962 O O . GLY A 1 129 ? -8.516 -29.484 -24.328 1 98 129 GLY A O 1
ATOM 963 N N . ARG A 1 130 ? -8.531 -31.266 -22.984 1 98.5 130 ARG A N 1
ATOM 964 C CA . ARG A 1 130 ? -8.656 -30.484 -21.766 1 98.5 130 ARG A CA 1
ATOM 965 C C . ARG A 1 130 ? -7.32 -29.875 -21.359 1 98.5 130 ARG A C 1
ATOM 967 O O . ARG A 1 130 ? -6.262 -30.422 -21.656 1 98.5 130 ARG A O 1
ATOM 974 N N . THR A 1 131 ? -7.445 -28.719 -20.766 1 98.81 131 THR A N 1
ATOM 975 C CA . THR A 1 131 ? -6.223 -28.016 -20.406 1 98.81 131 THR A CA 1
ATOM 976 C C . THR A 1 131 ? -6.207 -27.688 -18.906 1 98.81 131 THR A C 1
ATOM 978 O O . THR A 1 131 ? -7.262 -27.531 -18.297 1 98.81 131 THR A O 1
ATOM 981 N N . LEU A 1 132 ? -5.098 -27.594 -18.328 1 98.75 132 LEU A N 1
ATOM 982 C CA . LEU A 1 132 ? -4.832 -27.219 -16.938 1 98.75 132 LEU A CA 1
ATOM 983 C C . LEU A 1 132 ? -3.553 -26.391 -16.844 1 98.75 132 LEU A C 1
ATOM 985 O O . LEU A 1 132 ? -2.574 -26.672 -17.531 1 98.75 132 LEU A O 1
ATOM 989 N N . VAL A 1 133 ? -3.553 -25.375 -16.062 1 98.81 133 VAL A N 1
ATOM 990 C CA . VAL A 1 133 ? -2.377 -24.547 -15.805 1 98.81 133 VAL A CA 1
ATOM 991 C C . VAL A 1 133 ? -2.027 -24.578 -14.32 1 98.81 133 VAL A C 1
ATOM 993 O O . VAL A 1 133 ? -2.918 -24.641 -13.469 1 98.81 133 VAL A O 1
ATOM 996 N N . GLY A 1 134 ? -0.755 -24.469 -14.062 1 98.38 134 GLY A N 1
ATOM 997 C CA . GLY A 1 134 ? -0.252 -24.578 -12.703 1 98.38 134 GLY A CA 1
ATOM 998 C C . GLY A 1 134 ? -0.565 -23.375 -11.844 1 98.38 134 GLY A C 1
ATOM 999 O O . GLY A 1 134 ? 0.32 -22.828 -11.172 1 98.38 134 GLY A O 1
ATOM 1000 N N . HIS A 1 135 ? -1.757 -22.844 -11.859 1 98.56 135 HIS A N 1
ATOM 1001 C CA . HIS A 1 135 ? -2.275 -21.875 -10.891 1 98.56 135 HIS A CA 1
ATOM 1002 C C . HIS A 1 135 ? -2.908 -22.594 -9.703 1 98.56 135 HIS A C 1
ATOM 1004 O O . HIS A 1 135 ? -4.055 -22.312 -9.344 1 98.56 135 HIS A O 1
ATOM 1010 N N . GLN A 1 136 ? -2.078 -23.375 -9.078 1 97.81 136 GLN A N 1
ATOM 1011 C CA . GLN A 1 136 ? -2.512 -24.266 -8 1 97.81 136 GLN A CA 1
ATOM 1012 C C . GLN A 1 136 ? -2.852 -23.469 -6.742 1 97.81 136 GLN A C 1
ATOM 1014 O O . GLN A 1 136 ? -3.475 -24 -5.816 1 97.81 136 GLN A O 1
ATOM 1019 N N . GLY A 1 137 ? -2.486 -22.203 -6.719 1 97.81 137 GLY A N 1
ATOM 1020 C CA . GLY A 1 137 ? -2.773 -21.359 -5.57 1 97.81 137 GLY A CA 1
ATOM 1021 C C . GLY A 1 137 ? -4.258 -21.172 -5.332 1 97.81 137 GLY A C 1
ATOM 1022 O O . GLY A 1 137 ? -4.676 -20.844 -4.219 1 97.81 137 GLY A O 1
ATOM 1023 N N . ARG A 1 138 ? -5.055 -21.359 -6.375 1 98.31 138 ARG A N 1
ATOM 1024 C CA . ARG A 1 138 ? -6.504 -21.266 -6.246 1 98.31 138 ARG A CA 1
ATOM 1025 C C . ARG A 1 138 ? -7.023 -22.266 -5.219 1 98.31 138 ARG A C 1
ATOM 1027 O O . ARG A 1 138 ? -8.086 -22.062 -4.625 1 98.31 138 ARG A O 1
ATOM 1034 N N . GLU A 1 139 ? -6.16 -23.344 -5.031 1 97.75 139 GLU A N 1
ATOM 1035 C CA . GLU A 1 139 ? -6.613 -24.453 -4.184 1 97.75 139 GLU A CA 1
ATOM 1036 C C . GLU A 1 139 ? -5.887 -24.438 -2.84 1 97.75 139 GLU A C 1
ATOM 1038 O O . GLU A 1 139 ? -6.074 -25.344 -2.025 1 97.75 139 GLU A O 1
ATOM 1043 N N . ALA A 1 140 ? -4.98 -23.469 -2.609 1 98.12 140 ALA A N 1
ATOM 1044 C CA . ALA A 1 140 ? -4.359 -23.344 -1.292 1 98.12 140 ALA A CA 1
ATOM 1045 C C . ALA A 1 140 ? -5.41 -23.094 -0.213 1 98.12 140 ALA A C 1
ATOM 1047 O O . ALA A 1 140 ? -6.277 -22.234 -0.368 1 98.12 140 ALA A O 1
ATOM 1048 N N . PRO A 1 141 ? -5.324 -23.766 0.905 1 98.12 141 PRO A N 1
ATOM 1049 C CA . PRO A 1 141 ? -6.402 -23.719 1.894 1 98.12 141 PRO A CA 1
ATOM 1050 C C . PRO A 1 141 ? -6.707 -22.297 2.369 1 98.12 141 PRO A C 1
ATOM 1052 O O . PRO A 1 141 ? -7.875 -21.938 2.508 1 98.12 141 PRO A O 1
ATOM 1055 N N . PRO A 1 142 ? -5.691 -21.469 2.68 1 98.56 142 PRO A N 1
ATOM 1056 C CA . PRO A 1 142 ? -6.043 -20.094 3.08 1 98.56 142 PRO A CA 1
ATOM 1057 C C . PRO A 1 142 ? -6.809 -19.344 1.997 1 98.56 142 PRO A C 1
ATOM 1059 O O . PRO A 1 142 ? -7.719 -18.562 2.305 1 98.56 142 PRO A O 1
ATOM 1062 N N . VAL A 1 143 ? -6.484 -19.531 0.73 1 98.69 143 VAL A N 1
ATOM 1063 C CA . VAL A 1 143 ? -7.156 -18.875 -0.385 1 98.69 143 VAL A CA 1
ATOM 1064 C C . VAL A 1 143 ? -8.594 -19.375 -0.494 1 98.69 143 VAL A C 1
ATOM 1066 O O . VAL A 1 143 ? -9.531 -18.578 -0.647 1 98.69 143 VAL A O 1
ATOM 1069 N N . VAL A 1 144 ? -8.742 -20.688 -0.393 1 98.5 144 VAL A N 1
ATOM 1070 C CA . VAL A 1 144 ? -10.07 -21.297 -0.43 1 98.5 144 VAL A CA 1
ATOM 1071 C C . VAL A 1 144 ? -10.93 -20.734 0.702 1 98.5 144 VAL A C 1
ATOM 1073 O O . VAL A 1 144 ? -12.102 -20.422 0.498 1 98.5 144 VAL A O 1
ATOM 1076 N N . LYS A 1 145 ? -10.328 -20.641 1.843 1 98.69 145 LYS A N 1
ATOM 1077 C CA . LYS A 1 145 ? -11.078 -20.156 2.998 1 98.69 145 LYS A CA 1
ATOM 1078 C C . LYS A 1 145 ? -11.523 -18.719 2.795 1 98.69 145 LYS A C 1
ATOM 1080 O O . LYS A 1 145 ? -12.672 -18.359 3.082 1 98.69 145 LYS A O 1
ATOM 1085 N N . VAL A 1 146 ? -10.656 -17.844 2.346 1 98.88 146 VAL A N 1
ATOM 1086 C CA . VAL A 1 146 ? -11.023 -16.453 2.088 1 98.88 146 VAL A CA 1
ATOM 1087 C C . VAL A 1 146 ? -12.125 -16.406 1.036 1 98.88 146 VAL A C 1
ATOM 1089 O O . VAL A 1 146 ? -13.078 -15.617 1.162 1 98.88 146 VAL A O 1
ATOM 1092 N N . ARG A 1 147 ? -12.016 -17.203 0.005 1 98.62 147 ARG A N 1
ATOM 1093 C CA . ARG A 1 147 ? -13.055 -17.266 -1.02 1 98.62 147 ARG A CA 1
ATOM 1094 C C . ARG A 1 147 ? -14.406 -17.625 -0.41 1 98.62 147 ARG A C 1
ATOM 1096 O O . ARG A 1 147 ? -15.422 -17.016 -0.74 1 98.62 147 ARG A O 1
ATOM 1103 N N . GLN A 1 148 ? -14.406 -18.609 0.472 1 98.5 148 GLN A N 1
ATOM 1104 C CA . GLN A 1 148 ? -15.633 -19.031 1.141 1 98.5 148 GLN A CA 1
ATOM 1105 C C . GLN A 1 148 ? -16.25 -17.875 1.939 1 98.5 148 GLN A C 1
ATOM 1107 O O . GLN A 1 148 ? -17.453 -17.656 1.897 1 98.5 148 GLN A O 1
ATOM 1112 N N . LEU A 1 149 ? -15.406 -17.156 2.648 1 98.75 149 LEU A N 1
ATOM 1113 C CA . LEU A 1 149 ? -15.867 -16.031 3.451 1 98.75 149 LEU A CA 1
ATOM 1114 C C . LEU A 1 149 ? -16.531 -14.977 2.572 1 98.75 149 LEU A C 1
ATOM 1116 O O . LEU A 1 149 ? -17.578 -14.43 2.936 1 98.75 149 LEU A O 1
ATOM 1120 N N . ILE A 1 150 ? -15.93 -14.711 1.422 1 98.62 150 ILE A N 1
ATOM 1121 C CA . ILE A 1 150 ? -16.453 -13.719 0.49 1 98.62 150 ILE A CA 1
ATOM 1122 C C . ILE A 1 150 ? -17.797 -14.203 -0.081 1 98.62 150 ILE A C 1
ATOM 1124 O O . ILE A 1 150 ? -18.766 -13.453 -0.12 1 98.62 150 ILE A O 1
ATOM 1128 N N . GLU A 1 151 ? -17.859 -15.43 -0.486 1 97.44 151 GLU A N 1
ATOM 1129 C CA . GLU A 1 151 ? -19.047 -16 -1.099 1 97.44 151 GLU A CA 1
ATOM 1130 C C . GLU A 1 151 ? -20.203 -16.062 -0.101 1 97.44 151 GLU A C 1
ATOM 1132 O O . GLU A 1 151 ? -21.375 -15.945 -0.482 1 97.44 151 GLU A O 1
ATOM 1137 N N . GLN A 1 152 ? -19.859 -16.234 1.156 1 97.44 152 GLN A N 1
ATOM 1138 C CA . GLN A 1 152 ? -20.859 -16.312 2.215 1 97.44 152 GLN A CA 1
ATOM 1139 C C . GLN A 1 152 ? -21.375 -14.93 2.584 1 97.44 152 GLN A C 1
ATOM 1141 O O . GLN A 1 152 ? -22.359 -14.797 3.322 1 97.44 152 GLN A O 1
ATOM 1146 N N . GLY A 1 153 ? -20.719 -13.875 2.084 1 97.62 153 GLY A N 1
ATOM 1147 C CA . GLY A 1 153 ? -21.141 -12.516 2.373 1 97.62 153 GLY A CA 1
ATOM 1148 C C . GLY A 1 153 ? -20.734 -12.039 3.754 1 97.62 153 GLY A C 1
ATOM 1149 O O . GLY A 1 153 ? -21.375 -11.156 4.328 1 97.62 153 GLY A O 1
ATOM 1150 N N . THR A 1 154 ? -19.672 -12.625 4.312 1 97.94 154 THR A N 1
ATOM 1151 C CA . THR A 1 154 ? -19.25 -12.391 5.684 1 97.94 154 THR A CA 1
ATOM 1152 C C . THR A 1 154 ? -18.969 -10.906 5.91 1 97.94 154 THR A C 1
ATOM 1154 O O . THR A 1 154 ? -19.219 -10.375 6.992 1 97.94 154 THR A O 1
ATOM 1157 N N . ILE A 1 155 ? -18.516 -10.203 4.879 1 98.62 155 ILE A N 1
ATOM 1158 C CA . ILE A 1 155 ? -18.141 -8.812 5.07 1 98.62 155 ILE A CA 1
ATOM 1159 C C . ILE A 1 155 ? -18.969 -7.91 4.168 1 98.62 155 ILE A C 1
ATOM 1161 O O . ILE A 1 155 ? -18.594 -6.766 3.898 1 98.62 155 ILE A O 1
ATOM 1165 N N . GLY A 1 156 ? -20.078 -8.344 3.67 1 98.5 156 GLY A N 1
ATOM 1166 C CA . GLY A 1 156 ? -20.797 -7.609 2.648 1 98.5 156 GLY A CA 1
ATOM 1167 C C . GLY A 1 156 ? -20.031 -7.477 1.348 1 98.5 156 GLY A C 1
ATOM 1168 O O . GLY A 1 156 ? -19.141 -8.273 1.063 1 98.5 156 GLY A O 1
ATOM 1169 N N . LYS A 1 157 ? -20.422 -6.535 0.506 1 98.69 157 LYS A N 1
ATOM 1170 C CA . LYS A 1 157 ? -19.703 -6.328 -0.75 1 98.69 157 LYS A CA 1
ATOM 1171 C C . LYS A 1 157 ? -18.328 -5.699 -0.506 1 98.69 157 LYS A C 1
ATOM 1173 O O . LYS A 1 157 ? -18.188 -4.844 0.37 1 98.69 157 LYS A O 1
ATOM 1178 N N . ILE A 1 158 ? -17.438 -6.105 -1.303 1 98.88 158 ILE A N 1
ATOM 1179 C CA . ILE A 1 158 ? -16.078 -5.574 -1.24 1 98.88 158 ILE A CA 1
ATOM 1180 C C . ILE A 1 158 ? -16.078 -4.102 -1.644 1 98.88 158 ILE A C 1
ATOM 1182 O O . ILE A 1 158 ? -16.625 -3.74 -2.689 1 98.88 158 ILE A O 1
ATOM 1186 N N . LEU A 1 159 ? -15.469 -3.244 -0.818 1 98.75 159 LEU A N 1
ATOM 1187 C CA . LEU A 1 159 ? -15.305 -1.829 -1.133 1 98.75 159 LEU A CA 1
ATOM 1188 C C . LEU A 1 159 ? -13.914 -1.547 -1.679 1 98.75 159 LEU A C 1
ATOM 1190 O O . LEU A 1 159 ? -13.734 -0.645 -2.5 1 98.75 159 LEU A O 1
ATOM 1194 N N . SER A 1 160 ? -12.938 -2.217 -1.17 1 98.81 160 SER A N 1
ATOM 1195 C CA . SER A 1 160 ? -11.562 -2.105 -1.637 1 98.81 160 SER A CA 1
ATOM 1196 C C . SER A 1 160 ? -10.711 -3.271 -1.139 1 98.81 160 SER A C 1
ATOM 1198 O O . SER A 1 160 ? -11.133 -4.012 -0.247 1 98.81 160 SER A O 1
ATOM 1200 N N . SER A 1 161 ? -9.625 -3.496 -1.732 1 98.81 161 SER A N 1
ATOM 1201 C CA . SER A 1 161 ? -8.656 -4.512 -1.312 1 98.81 161 SER A CA 1
ATOM 1202 C C . SER A 1 161 ? -7.227 -4.012 -1.474 1 98.81 161 SER A C 1
ATOM 1204 O O . SER A 1 161 ? -6.938 -3.217 -2.371 1 98.81 161 SER A O 1
ATOM 1206 N N . GLU A 1 162 ? -6.375 -4.438 -0.568 1 98.69 162 GLU A N 1
ATOM 1207 C CA . GLU A 1 162 ? -4.957 -4.102 -0.592 1 98.69 162 GLU A CA 1
ATOM 1208 C C . GLU A 1 162 ? -4.09 -5.348 -0.44 1 98.69 162 GLU A C 1
ATOM 1210 O O . GLU A 1 162 ? -4.309 -6.152 0.468 1 98.69 162 GLU A O 1
ATOM 1215 N N . VAL A 1 163 ? -3.156 -5.465 -1.343 1 98.69 163 VAL A N 1
ATOM 1216 C CA . VAL A 1 163 ? -2.186 -6.555 -1.303 1 98.69 163 VAL A CA 1
ATOM 1217 C C . VAL A 1 163 ? -0.776 -5.988 -1.146 1 98.69 163 VAL A C 1
ATOM 1219 O O . VAL A 1 163 ? -0.352 -5.137 -1.931 1 98.69 163 VAL A O 1
ATOM 1222 N N . ARG A 1 164 ? -0.094 -6.387 -0.156 1 98.5 164 ARG A N 1
ATOM 1223 C CA . ARG A 1 164 ? 1.303 -6.039 0.09 1 98.5 164 ARG A CA 1
ATOM 1224 C C . ARG A 1 164 ? 2.164 -7.293 0.215 1 98.5 164 ARG A C 1
ATOM 1226 O O . ARG A 1 164 ? 1.987 -8.086 1.144 1 98.5 164 ARG A O 1
ATOM 1233 N N . ALA A 1 165 ? 3.082 -7.402 -0.687 1 98.25 165 ALA A N 1
ATOM 1234 C CA . ALA A 1 165 ? 3.842 -8.648 -0.738 1 98.25 165 ALA A CA 1
ATOM 1235 C C . ALA A 1 165 ? 5.328 -8.375 -0.957 1 98.25 165 ALA A C 1
ATOM 1237 O O . ALA A 1 165 ? 5.699 -7.379 -1.578 1 98.25 165 ALA A O 1
ATOM 1238 N N . TYR A 1 166 ? 6.164 -9.25 -0.436 1 97.25 166 TYR A N 1
ATOM 1239 C CA . TYR A 1 166 ? 7.613 -9.281 -0.586 1 97.25 166 TYR A CA 1
ATOM 1240 C C . TYR A 1 166 ? 8.094 -10.648 -1.057 1 97.25 166 TYR A C 1
ATOM 1242 O O . TYR A 1 166 ? 7.441 -11.664 -0.795 1 97.25 166 TYR A O 1
ATOM 1250 N N . GLY A 1 167 ? 9.203 -10.656 -1.731 1 94.25 167 GLY A N 1
ATOM 1251 C CA . GLY A 1 167 ? 9.812 -11.93 -2.062 1 94.25 167 GLY A CA 1
ATOM 1252 C C . GLY A 1 167 ? 10.344 -11.992 -3.484 1 94.25 167 GLY A C 1
ATOM 1253 O O . GLY A 1 167 ? 10.906 -11.008 -3.984 1 94.25 167 GLY A O 1
ATOM 1254 N N . GLY A 1 168 ? 10.211 -13.18 -4.059 1 87.25 168 GLY A N 1
ATOM 1255 C CA . GLY A 1 168 ? 10.641 -13.383 -5.434 1 87.25 168 GLY A CA 1
ATOM 1256 C C . GLY A 1 168 ? 12.094 -13.797 -5.547 1 87.25 168 GLY A C 1
ATOM 1257 O O . GLY A 1 168 ? 12.531 -14.281 -6.598 1 87.25 168 GLY A O 1
ATOM 1258 N N . ALA A 1 169 ? 12.859 -13.641 -4.492 1 84.69 169 ALA A N 1
ATOM 1259 C CA . ALA A 1 169 ? 14.258 -14.039 -4.43 1 84.69 169 ALA A CA 1
ATOM 1260 C C . ALA A 1 169 ? 14.672 -14.383 -3.002 1 84.69 169 ALA A C 1
ATOM 1262 O O . ALA A 1 169 ? 13.898 -14.18 -2.061 1 84.69 169 ALA A O 1
ATOM 1263 N N . VAL A 1 170 ? 15.781 -14.992 -2.904 1 78.62 170 VAL A N 1
ATOM 1264 C CA . VAL A 1 170 ? 16.312 -15.352 -1.594 1 78.62 170 VAL A CA 1
ATOM 1265 C C . VAL A 1 170 ? 16.688 -14.094 -0.819 1 78.62 170 VAL A C 1
ATOM 1267 O O . VAL A 1 170 ? 16.625 -14.07 0.413 1 78.62 170 VAL A O 1
ATOM 1270 N N . ASP A 1 171 ? 17.031 -13.125 -1.633 1 87.75 171 ASP A N 1
ATOM 1271 C CA . ASP A 1 171 ? 17.516 -11.875 -1.046 1 87.75 171 ASP A CA 1
ATOM 1272 C C . ASP A 1 171 ? 17.234 -10.688 -1.966 1 87.75 171 ASP A C 1
ATOM 1274 O O . ASP A 1 171 ? 16.984 -10.867 -3.162 1 87.75 171 ASP A O 1
ATOM 1278 N N . ARG A 1 172 ? 17.297 -9.469 -1.344 1 94 172 ARG A N 1
ATOM 1279 C CA . ARG A 1 172 ? 17.031 -8.25 -2.1 1 94 172 ARG A CA 1
ATOM 1280 C C . ARG A 1 172 ? 18.125 -7.992 -3.131 1 94 172 ARG A C 1
ATOM 1282 O O . ARG A 1 172 ? 17.875 -7.344 -4.152 1 94 172 ARG A O 1
ATOM 1289 N N . GLU A 1 173 ? 19.312 -8.562 -2.922 1 93.94 173 GLU A N 1
ATOM 1290 C CA . GLU A 1 173 ? 20.438 -8.203 -3.771 1 93.94 173 GLU A CA 1
ATOM 1291 C C . GLU A 1 173 ? 20.891 -9.391 -4.629 1 93.94 173 GLU A C 1
ATOM 1293 O O . GLU A 1 173 ? 21.609 -9.211 -5.613 1 93.94 173 GLU A O 1
ATOM 1298 N N . SER A 1 174 ? 20.453 -10.57 -4.211 1 93.44 174 SER A N 1
ATOM 1299 C CA . SER A 1 174 ? 21.109 -11.719 -4.82 1 93.44 174 SER A CA 1
ATOM 1300 C C . SER A 1 174 ? 20.094 -12.758 -5.293 1 93.44 174 SER A C 1
ATOM 1302 O O . SER A 1 174 ? 18.938 -12.734 -4.867 1 93.44 174 SER A O 1
ATOM 1304 N N . LEU A 1 175 ? 20.578 -13.578 -6.191 1 93.62 175 LEU A N 1
ATOM 1305 C CA . LEU A 1 175 ? 19.906 -14.781 -6.676 1 93.62 175 LEU A CA 1
ATOM 1306 C C . LEU A 1 175 ? 20.875 -15.953 -6.758 1 93.62 175 LEU A C 1
ATOM 1308 O O . LEU A 1 175 ? 22.094 -15.758 -6.727 1 93.62 175 LEU A O 1
ATOM 1312 N N . ARG A 1 176 ? 20.312 -17.141 -6.797 1 91.69 176 ARG A N 1
ATOM 1313 C CA . ARG A 1 176 ? 21.125 -18.312 -7.125 1 91.69 176 ARG A CA 1
ATOM 1314 C C . ARG A 1 176 ? 21.531 -18.312 -8.594 1 91.69 176 ARG A C 1
ATOM 1316 O O . ARG A 1 176 ? 20.719 -17.938 -9.461 1 91.69 176 ARG A O 1
ATOM 1323 N N . PRO A 1 177 ? 22.672 -18.797 -8.844 1 91.06 177 PRO A N 1
ATOM 1324 C CA . PRO A 1 177 ? 23.156 -18.766 -10.227 1 91.06 177 PRO A CA 1
ATOM 1325 C C . PRO A 1 177 ? 22.203 -19.469 -11.195 1 91.06 177 PRO A C 1
ATOM 1327 O O . PRO A 1 177 ? 22.031 -19.031 -12.328 1 91.06 177 PRO A O 1
ATOM 1330 N N . GLY A 1 178 ? 21.562 -20.484 -10.781 1 88.12 178 GLY A N 1
ATOM 1331 C CA . GLY A 1 178 ? 20.656 -21.234 -11.617 1 88.12 178 GLY A CA 1
ATOM 1332 C C . GLY A 1 178 ? 19.422 -20.438 -12.023 1 88.12 178 GLY A C 1
ATOM 1333 O O . GLY A 1 178 ? 18.719 -20.812 -12.961 1 88.12 178 GLY A O 1
ATOM 1334 N N . LEU A 1 179 ? 19.172 -19.281 -11.414 1 90.75 179 LEU A N 1
ATOM 1335 C CA . LEU A 1 179 ? 18 -18.469 -11.68 1 90.75 179 LEU A CA 1
ATOM 1336 C C . LEU A 1 179 ? 18.391 -17.203 -12.438 1 90.75 179 LEU A C 1
ATOM 1338 O O . LEU A 1 179 ? 17.625 -16.234 -12.445 1 90.75 179 LEU A O 1
ATOM 1342 N N . LYS A 1 180 ? 19.562 -17.234 -13.055 1 92.69 180 LYS A N 1
ATOM 1343 C CA . LYS A 1 180 ? 20.031 -16.109 -13.852 1 92.69 180 LYS A CA 1
ATOM 1344 C C . LYS A 1 180 ? 18.984 -15.664 -14.859 1 92.69 180 LYS A C 1
ATOM 1346 O O . LYS A 1 180 ? 18.797 -14.469 -15.102 1 92.69 180 LYS A O 1
ATOM 1351 N N . TYR A 1 181 ? 18.281 -16.625 -15.375 1 91.56 181 TYR A N 1
ATOM 1352 C CA . TYR A 1 181 ? 17.312 -16.328 -16.438 1 91.56 181 TYR A CA 1
ATOM 1353 C C . TYR A 1 181 ? 16.141 -15.523 -15.891 1 91.56 181 TYR A C 1
ATOM 1355 O O . TYR A 1 181 ? 15.383 -14.922 -16.656 1 91.56 181 TYR A O 1
ATOM 1363 N N . PHE A 1 182 ? 15.922 -15.43 -14.562 1 93.62 182 PHE A N 1
ATOM 1364 C CA . PHE A 1 182 ? 14.875 -14.625 -13.93 1 93.62 182 PHE A CA 1
ATOM 1365 C C . PHE A 1 182 ? 15.141 -13.133 -14.148 1 93.62 182 PHE A C 1
ATOM 1367 O O . PHE A 1 182 ? 14.242 -12.312 -13.953 1 93.62 182 PHE A O 1
ATOM 1374 N N . LEU A 1 183 ? 16.375 -12.812 -14.555 1 95.5 183 LEU A N 1
ATOM 1375 C CA . LEU A 1 183 ? 16.781 -11.422 -14.68 1 95.5 183 LEU A CA 1
ATOM 1376 C C . LEU A 1 183 ? 16.641 -10.938 -16.125 1 95.5 183 LEU A C 1
ATOM 1378 O O . LEU A 1 183 ? 16.969 -9.797 -16.438 1 95.5 183 LEU A O 1
ATOM 1382 N N . GLU A 1 184 ? 16.125 -11.805 -16.953 1 95.5 184 GLU A N 1
ATOM 1383 C CA . GLU A 1 184 ? 15.922 -11.492 -18.359 1 95.5 184 GLU A CA 1
ATOM 1384 C C . GLU A 1 184 ? 14.438 -11.5 -18.719 1 95.5 184 GLU A C 1
ATOM 1386 O O . GLU A 1 184 ? 13.82 -12.57 -18.812 1 95.5 184 GLU A O 1
ATOM 1391 N N . LYS A 1 185 ? 13.93 -10.367 -19.078 1 94.19 185 LYS A N 1
ATOM 1392 C CA . LYS A 1 185 ? 12.508 -10.211 -19.344 1 94.19 185 LYS A CA 1
ATOM 1393 C C . LYS A 1 185 ? 12.07 -11.102 -20.5 1 94.19 185 LYS A C 1
ATOM 1395 O O . LYS A 1 185 ? 10.969 -11.648 -20.484 1 94.19 185 LYS A O 1
ATOM 1400 N N . LYS A 1 186 ? 12.914 -11.328 -21.453 1 92.44 186 LYS A N 1
ATOM 1401 C CA . LYS A 1 186 ? 12.57 -12.031 -22.688 1 92.44 186 LYS A CA 1
ATOM 1402 C C . LYS A 1 186 ? 12.297 -13.508 -22.422 1 92.44 186 LYS A C 1
ATOM 1404 O O . LYS A 1 186 ? 11.633 -14.172 -23.219 1 92.44 186 LYS A O 1
ATOM 1409 N N . VAL A 1 187 ? 12.766 -14.047 -21.266 1 93.88 187 VAL A N 1
ATOM 1410 C CA . VAL A 1 187 ? 12.602 -15.453 -20.938 1 93.88 187 VAL A CA 1
ATOM 1411 C C . VAL A 1 187 ? 11.148 -15.727 -20.531 1 93.88 187 VAL A C 1
ATOM 1413 O O . VAL A 1 187 ? 10.664 -16.859 -20.672 1 93.88 187 VAL A O 1
ATOM 1416 N N . GLY A 1 188 ? 10.453 -14.719 -20.031 1 94.56 188 GLY A N 1
ATOM 1417 C CA . GLY A 1 188 ? 9.055 -14.844 -19.656 1 94.56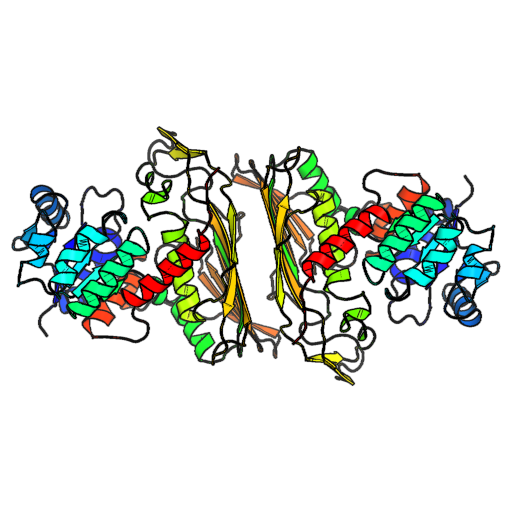 188 GLY A CA 1
ATOM 1418 C C . GLY A 1 188 ? 8.852 -15.312 -18.234 1 94.56 188 GLY A C 1
ATOM 1419 O O . GLY A 1 188 ? 7.773 -15.133 -17.656 1 94.56 188 GLY A O 1
ATOM 1420 N N . GLY A 1 189 ? 9.898 -15.977 -17.703 1 94.56 189 GLY A N 1
ATOM 1421 C CA . GLY A 1 189 ? 9.867 -16.375 -16.312 1 94.56 189 GLY A CA 1
ATOM 1422 C C . GLY A 1 189 ? 10.719 -15.508 -15.414 1 94.56 189 GLY A C 1
ATOM 1423 O O . GLY A 1 189 ? 11.945 -15.508 -15.531 1 94.56 189 GLY A O 1
ATOM 1424 N N . ASN A 1 190 ? 10.141 -14.75 -14.594 1 95.31 190 ASN A N 1
ATOM 1425 C CA . ASN A 1 190 ? 10.797 -13.828 -13.672 1 95.31 190 ASN A CA 1
ATOM 1426 C C . ASN A 1 190 ? 9.906 -13.516 -12.469 1 95.31 190 ASN A C 1
ATOM 1428 O O . ASN A 1 190 ? 8.859 -14.133 -12.281 1 95.31 190 ASN A O 1
ATOM 1432 N N . ILE A 1 191 ? 10.273 -12.555 -11.672 1 93.94 191 ILE A N 1
ATOM 1433 C CA . ILE A 1 191 ? 9.57 -12.305 -10.422 1 93.94 191 ILE A CA 1
ATOM 1434 C C . ILE A 1 191 ? 8.203 -11.688 -10.711 1 93.94 191 ILE A C 1
ATOM 1436 O O . ILE A 1 191 ? 7.266 -11.844 -9.922 1 93.94 191 ILE A O 1
ATOM 1440 N N . VAL A 1 192 ? 8.016 -11.039 -11.836 1 96 192 VAL A N 1
ATOM 1441 C CA . VAL A 1 192 ? 6.742 -10.422 -12.188 1 96 192 VAL A CA 1
ATOM 1442 C C . VAL A 1 192 ? 5.77 -11.492 -12.68 1 96 192 VAL A C 1
ATOM 1444 O O . VAL A 1 192 ? 4.668 -11.633 -12.148 1 96 192 VAL A O 1
ATOM 1447 N N . THR A 1 193 ? 6.238 -12.289 -13.594 1 96.5 193 THR A N 1
ATOM 1448 C CA . THR A 1 193 ? 5.34 -13.242 -14.227 1 96.5 193 THR A CA 1
ATOM 1449 C C . THR A 1 193 ? 5.086 -14.438 -13.312 1 96.5 193 THR A C 1
ATOM 1451 O O . THR A 1 193 ? 3.979 -14.977 -13.281 1 96.5 193 THR A O 1
ATOM 1454 N N . ILE A 1 194 ? 6.055 -14.836 -12.523 1 95.31 194 ILE A N 1
ATOM 1455 C CA . ILE A 1 194 ? 5.891 -16 -11.664 1 95.31 194 ILE A CA 1
ATOM 1456 C C . ILE A 1 194 ? 5.449 -15.555 -10.273 1 95.31 194 ILE A C 1
ATOM 1458 O O . ILE A 1 194 ? 4.336 -15.867 -9.836 1 95.31 194 ILE A O 1
ATOM 1462 N N . GLY A 1 195 ? 6.285 -14.719 -9.602 1 92.12 195 GLY A N 1
ATOM 1463 C CA . GLY A 1 195 ? 5.977 -14.281 -8.25 1 92.12 195 GLY A CA 1
ATOM 1464 C C . GLY A 1 195 ? 4.664 -13.523 -8.148 1 92.12 195 GLY A C 1
ATOM 1465 O O . GLY A 1 195 ? 3.732 -13.977 -7.484 1 92.12 195 GLY A O 1
ATOM 1466 N N . VAL A 1 196 ? 4.539 -12.43 -8.852 1 96.06 196 VAL A N 1
ATOM 1467 C CA . VAL A 1 196 ? 3.328 -11.617 -8.867 1 96.06 196 VAL A CA 1
ATOM 1468 C C . VAL A 1 196 ? 2.199 -12.375 -9.555 1 96.06 196 VAL A C 1
ATOM 1470 O O . VAL A 1 196 ? 1.055 -12.352 -9.102 1 96.06 196 VAL A O 1
ATOM 1473 N N . GLY A 1 197 ? 2.561 -13.07 -10.609 1 97.69 197 GLY A N 1
ATOM 1474 C CA . GLY A 1 197 ? 1.558 -13.758 -11.414 1 97.69 197 GLY A CA 1
ATOM 1475 C C . GLY A 1 197 ? 0.754 -14.773 -10.625 1 97.69 197 GLY A C 1
ATOM 1476 O O . GLY A 1 197 ? -0.47 -14.836 -10.75 1 97.69 197 GLY A O 1
ATOM 1477 N N . HIS A 1 198 ? 1.401 -15.57 -9.797 1 98 198 HIS A N 1
ATOM 1478 C CA . HIS A 1 198 ? 0.692 -16.547 -8.969 1 98 198 HIS A CA 1
ATOM 1479 C C . HIS A 1 198 ? -0.23 -15.844 -7.977 1 98 198 HIS A C 1
ATOM 1481 O O . HIS A 1 198 ? -1.402 -16.203 -7.852 1 98 198 HIS A O 1
ATOM 1487 N N . LEU A 1 199 ? 0.304 -14.883 -7.285 1 98.12 199 LEU A N 1
ATOM 1488 C CA . LEU A 1 199 ? -0.469 -14.188 -6.262 1 98.12 199 LEU A CA 1
ATOM 1489 C C . LEU A 1 199 ? -1.626 -13.414 -6.887 1 98.12 199 LEU A C 1
ATOM 1491 O O . LEU A 1 199 ? -2.746 -13.445 -6.371 1 98.12 199 LEU A O 1
ATOM 1495 N N . PHE A 1 200 ? -1.265 -12.844 -7.953 1 97.62 200 PHE A N 1
ATOM 1496 C CA . PHE A 1 200 ? -2.232 -12.055 -8.703 1 97.62 200 PHE A CA 1
ATOM 1497 C C . PHE A 1 200 ? -3.408 -12.914 -9.148 1 97.62 200 PHE A C 1
ATOM 1499 O O . PHE A 1 200 ? -4.562 -12.484 -9.07 1 97.62 200 PHE A O 1
ATOM 1506 N N . ASP A 1 201 ? -3.189 -14.094 -9.617 1 98.56 201 ASP A N 1
ATOM 1507 C CA . ASP A 1 201 ? -4.238 -15.023 -10.008 1 98.56 201 ASP A CA 1
ATOM 1508 C C . ASP A 1 201 ? -5.082 -15.445 -8.812 1 98.56 201 ASP A C 1
ATOM 1510 O O . ASP A 1 201 ? -6.309 -15.516 -8.898 1 98.56 201 ASP A O 1
ATOM 1514 N N . GLN A 1 202 ? -4.445 -15.773 -7.684 1 98.56 202 GLN A N 1
ATOM 1515 C CA . GLN A 1 202 ? -5.148 -16.156 -6.465 1 98.56 202 GLN A CA 1
ATOM 1516 C C . GLN A 1 202 ? -6.129 -15.078 -6.031 1 98.56 202 GLN A C 1
ATOM 1518 O O . GLN A 1 202 ? -7.293 -15.367 -5.73 1 98.56 202 GLN A O 1
ATOM 1523 N N . ILE A 1 203 ? -5.664 -13.867 -6.062 1 98.5 203 ILE A N 1
ATOM 1524 C CA . ILE A 1 203 ? -6.465 -12.727 -5.625 1 98.5 203 ILE A CA 1
ATOM 1525 C C . ILE A 1 203 ? -7.688 -12.578 -6.523 1 98.5 203 ILE A C 1
ATOM 1527 O O . ILE A 1 203 ? -8.82 -12.5 -6.039 1 98.5 203 ILE A O 1
ATOM 1531 N N . GLN A 1 204 ? -7.445 -12.617 -7.82 1 98.38 204 GLN A N 1
ATOM 1532 C CA . GLN A 1 204 ? -8.531 -12.375 -8.766 1 98.38 204 GLN A CA 1
ATOM 1533 C C . GLN A 1 204 ? -9.5 -13.555 -8.805 1 98.38 204 GLN A C 1
ATOM 1535 O O . GLN A 1 204 ? -10.695 -13.375 -9.031 1 98.38 204 GLN A O 1
ATOM 1540 N N . HIS A 1 205 ? -8.977 -14.766 -8.523 1 98.25 205 HIS A N 1
ATOM 1541 C CA . HIS A 1 205 ? -9.836 -15.938 -8.391 1 98.25 205 HIS A CA 1
ATOM 1542 C C . HIS A 1 205 ? -10.852 -15.75 -7.273 1 98.25 205 HIS A C 1
ATOM 1544 O O . HIS A 1 205 ? -11.984 -16.234 -7.371 1 98.25 205 HIS A O 1
ATOM 1550 N N . VAL A 1 206 ? -10.461 -15.031 -6.266 1 98.5 206 VAL A N 1
ATOM 1551 C CA . VAL A 1 206 ? -11.289 -14.875 -5.074 1 98.5 206 VAL A CA 1
ATOM 1552 C C . VAL A 1 206 ? -12.219 -13.68 -5.242 1 98.5 206 VAL A C 1
ATOM 1554 O O . VAL A 1 206 ? -13.43 -13.789 -5.035 1 98.5 206 VAL A O 1
ATOM 1557 N N . ILE A 1 207 ? -11.703 -12.523 -5.723 1 98.5 207 ILE A N 1
ATOM 1558 C CA . ILE A 1 207 ? -12.492 -11.305 -5.574 1 98.5 207 ILE A CA 1
ATOM 1559 C C . ILE A 1 207 ? -13.016 -10.859 -6.938 1 98.5 207 ILE A C 1
ATOM 1561 O O . ILE A 1 207 ? -13.883 -9.984 -7.02 1 98.5 207 ILE A O 1
ATOM 1565 N N . GLY A 1 208 ? -12.469 -11.445 -8.023 1 97.75 208 GLY A N 1
ATOM 1566 C CA . GLY A 1 208 ? -12.875 -11.07 -9.367 1 97.75 208 GLY A CA 1
ATOM 1567 C C . GLY A 1 208 ? -11.742 -10.453 -10.18 1 97.75 208 GLY A C 1
ATOM 1568 O O . GLY A 1 208 ? -10.75 -9.992 -9.617 1 97.75 208 GLY A O 1
ATOM 1569 N N . ASP A 1 209 ? -11.914 -10.422 -11.516 1 97.62 209 ASP A N 1
ATOM 1570 C CA . ASP A 1 209 ? -10.891 -9.922 -12.43 1 97.62 209 ASP A CA 1
ATOM 1571 C C . ASP A 1 209 ? -10.766 -8.406 -12.336 1 97.62 209 ASP A C 1
ATOM 1573 O O . ASP A 1 209 ? -11.773 -7.695 -12.266 1 97.62 209 ASP A O 1
ATOM 1577 N N . LEU A 1 210 ? -9.594 -7.941 -12.367 1 98.06 210 LEU A N 1
ATOM 1578 C CA . LEU A 1 210 ? -9.312 -6.512 -12.289 1 98.06 210 LEU A CA 1
ATOM 1579 C C . LEU A 1 210 ? -9.523 -5.848 -13.648 1 98.06 210 LEU A C 1
ATOM 1581 O O . LEU A 1 210 ? -9.203 -6.434 -14.688 1 98.06 210 LEU A O 1
ATOM 1585 N N . GLN A 1 211 ? -9.977 -4.672 -13.539 1 97.5 211 GLN A N 1
ATOM 1586 C CA . GLN A 1 211 ? -10.109 -3.801 -14.703 1 97.5 211 GLN A CA 1
ATOM 1587 C C . GLN A 1 211 ? -9.289 -2.523 -14.531 1 97.5 211 GLN A C 1
ATOM 1589 O O . GLN A 1 211 ? -8.883 -2.184 -13.414 1 97.5 211 GLN A O 1
ATOM 1594 N N . ASN A 1 212 ? -8.977 -1.833 -15.656 1 97.12 212 ASN A N 1
ATOM 1595 C CA . ASN A 1 212 ? -8.32 -0.53 -15.656 1 97.12 212 ASN A CA 1
ATOM 1596 C C . ASN A 1 212 ? -7.043 -0.544 -14.828 1 97.12 212 ASN A C 1
ATOM 1598 O O . ASN A 1 212 ? -6.848 0.316 -13.969 1 97.12 212 ASN A O 1
ATOM 1602 N N . ILE A 1 213 ? -6.215 -1.487 -15.094 1 97.81 213 ILE A N 1
ATOM 1603 C CA . ILE A 1 213 ? -4.984 -1.662 -14.336 1 97.81 213 ILE A CA 1
ATOM 1604 C C . ILE A 1 213 ? -4.004 -0.544 -14.68 1 97.81 213 ILE A C 1
ATOM 1606 O O . ILE A 1 213 ? -3.703 -0.311 -15.852 1 97.81 213 ILE A O 1
ATOM 1610 N N . GLN A 1 214 ? -3.516 0.183 -13.664 1 96.75 214 GLN A N 1
ATOM 1611 C CA . GLN A 1 214 ? -2.551 1.269 -13.805 1 96.75 214 GLN A CA 1
ATOM 1612 C C . GLN A 1 214 ? -1.271 0.967 -13.031 1 96.75 214 GLN A C 1
ATOM 1614 O O . GLN A 1 214 ? -1.229 1.11 -11.805 1 96.75 214 GLN A O 1
ATOM 1619 N N . PRO A 1 215 ? -0.2 0.654 -13.727 1 96.62 215 PRO A N 1
ATOM 1620 C CA . PRO A 1 215 ? 1.007 0.17 -13.055 1 96.62 215 PRO A CA 1
ATOM 1621 C C . PRO A 1 215 ? 2.008 1.285 -12.766 1 96.62 215 PRO A C 1
ATOM 1623 O O . PRO A 1 215 ? 1.998 2.32 -13.438 1 96.62 215 PRO A O 1
ATOM 1626 N N . HIS A 1 216 ? 2.816 1.151 -11.789 1 96.31 216 HIS A N 1
ATOM 1627 C CA . HIS A 1 216 ? 4.043 1.861 -11.445 1 96.31 216 HIS A CA 1
ATOM 1628 C C . HIS A 1 216 ? 5.18 0.887 -11.148 1 96.31 216 HIS A C 1
ATOM 1630 O O . HIS A 1 216 ? 5.129 0.151 -10.164 1 96.31 216 HIS A O 1
ATOM 1636 N N . LEU A 1 217 ? 6.16 0.92 -12.031 1 97.25 217 LEU A N 1
ATOM 1637 C CA . LEU A 1 217 ? 7.238 -0.057 -11.93 1 97.25 217 LEU A CA 1
ATOM 1638 C C . LEU A 1 217 ? 8.57 0.63 -11.656 1 97.25 217 LEU A C 1
ATOM 1640 O O . LEU A 1 217 ? 8.766 1.787 -12.039 1 97.25 217 LEU A O 1
ATOM 1644 N N . GLN A 1 218 ? 9.414 -0.035 -10.992 1 97.06 218 GLN A N 1
ATOM 1645 C CA . GLN A 1 218 ? 10.781 0.432 -10.766 1 97.06 218 GLN A CA 1
ATOM 1646 C C . GLN A 1 218 ? 11.766 -0.733 -10.758 1 97.06 218 GLN A C 1
ATOM 1648 O O . GLN A 1 218 ? 11.383 -1.873 -10.484 1 97.06 218 GLN A O 1
ATOM 1653 N N . LEU A 1 219 ? 12.906 -0.532 -11.234 1 97.19 219 LEU A N 1
ATOM 1654 C CA . LEU A 1 219 ? 14.062 -1.393 -11 1 97.19 219 LEU A CA 1
ATOM 1655 C C . LEU A 1 219 ? 15.023 -0.748 -10.008 1 97.19 219 LEU A C 1
ATOM 1657 O O . LEU A 1 219 ? 15.852 0.083 -10.391 1 97.19 219 LEU A O 1
ATOM 1661 N N . GLN A 1 220 ? 14.922 -1.16 -8.734 1 97.19 220 GLN A N 1
ATOM 1662 C CA . GLN A 1 220 ? 15.617 -0.503 -7.637 1 97.19 220 GLN A CA 1
ATOM 1663 C C . GLN A 1 220 ? 17.062 -0.976 -7.547 1 97.19 220 GLN A C 1
ATOM 1665 O O . GLN A 1 220 ? 17.953 -0.222 -7.125 1 97.19 220 GLN A O 1
ATOM 1670 N N . ARG A 1 221 ? 17.234 -2.232 -7.871 1 96.75 221 ARG A N 1
ATOM 1671 C CA . ARG A 1 221 ? 18.562 -2.842 -7.777 1 96.75 221 ARG A CA 1
ATOM 1672 C C . ARG A 1 221 ? 18.922 -3.578 -9.062 1 96.75 221 ARG A C 1
ATOM 1674 O O . ARG A 1 221 ? 18.844 -4.809 -9.125 1 96.75 221 ARG A O 1
ATOM 1681 N N . PRO A 1 222 ? 19.391 -2.873 -10.039 1 96 222 PRO A N 1
ATOM 1682 C CA . PRO A 1 222 ? 19.594 -3.441 -11.367 1 96 222 PRO A CA 1
ATOM 1683 C C . PRO A 1 222 ? 20.766 -4.422 -11.414 1 96 222 PRO A C 1
ATOM 1685 O O . PRO A 1 222 ? 20.797 -5.32 -12.266 1 96 222 PRO A O 1
ATOM 1688 N N . ASN A 1 223 ? 21.812 -4.199 -10.523 1 97.06 223 ASN A N 1
ATOM 1689 C CA . ASN A 1 223 ? 22.953 -5.102 -10.484 1 97.06 223 ASN A CA 1
ATOM 1690 C C . ASN A 1 223 ? 22.75 -6.227 -9.477 1 97.06 223 ASN A C 1
ATOM 1692 O O . ASN A 1 223 ? 22.922 -6.023 -8.273 1 97.06 223 ASN A O 1
ATOM 1696 N N . VAL A 1 224 ? 22.422 -7.441 -9.969 1 97 224 VAL A N 1
ATOM 1697 C CA . VAL A 1 224 ? 22.062 -8.562 -9.102 1 97 224 VAL A CA 1
ATOM 1698 C C . VAL A 1 224 ? 23.266 -9.477 -8.922 1 97 224 VAL A C 1
ATOM 1700 O O . VAL A 1 224 ? 23.938 -9.836 -9.891 1 97 224 VAL A O 1
ATOM 1703 N N . LEU A 1 225 ? 23.516 -9.82 -7.684 1 96.69 225 LEU A N 1
ATOM 1704 C CA . LEU A 1 225 ? 24.625 -10.711 -7.344 1 96.69 225 LEU A CA 1
ATOM 1705 C C . LEU A 1 225 ? 24.188 -12.172 -7.445 1 96.69 225 LEU A C 1
ATOM 1707 O O . LEU A 1 225 ? 23.234 -12.586 -6.789 1 96.69 225 LEU A O 1
ATOM 1711 N N . LEU A 1 226 ? 24.812 -12.906 -8.273 1 96.38 226 LEU A N 1
ATOM 1712 C CA . LEU A 1 226 ? 24.625 -14.352 -8.281 1 96.38 226 LEU A CA 1
ATOM 1713 C C . LEU A 1 226 ? 25.547 -15.039 -7.285 1 96.38 226 LEU A C 1
ATOM 1715 O O . LEU A 1 226 ? 26.766 -15.047 -7.473 1 96.38 226 LEU A O 1
ATOM 1719 N N . ARG A 1 227 ? 24.922 -15.625 -6.266 1 93.81 227 ARG A N 1
ATOM 1720 C CA . ARG A 1 227 ? 25.688 -16.188 -5.164 1 93.81 227 ARG A CA 1
ATOM 1721 C C . ARG A 1 227 ? 25.547 -17.703 -5.117 1 93.81 227 ARG A C 1
ATOM 1723 O O . ARG A 1 227 ? 24.438 -18.234 -5.145 1 93.81 227 ARG A O 1
ATOM 1730 N N . ASP A 1 228 ? 26.703 -18.297 -5.004 1 90.94 228 ASP A N 1
ATOM 1731 C CA . ASP A 1 228 ? 26.719 -19.75 -4.855 1 90.94 228 ASP A CA 1
ATOM 1732 C C . ASP A 1 228 ? 26.094 -20.156 -3.52 1 90.94 228 ASP A C 1
ATOM 1734 O O . ASP A 1 228 ? 26.422 -19.594 -2.475 1 90.94 228 ASP A O 1
ATOM 1738 N N . SER A 1 229 ? 25.219 -21.078 -3.602 1 82.81 229 SER A N 1
ATOM 1739 C CA . SER A 1 229 ? 24.484 -21.453 -2.398 1 82.81 229 SER A CA 1
ATOM 1740 C C . SER A 1 229 ? 25.406 -22.125 -1.384 1 82.81 229 SER A C 1
ATOM 1742 O O . SER A 1 229 ? 25.188 -22.016 -0.175 1 82.81 229 SER A O 1
ATOM 1744 N N . ALA A 1 230 ? 26.469 -22.812 -1.875 1 87 230 ALA A N 1
ATOM 1745 C CA . ALA A 1 230 ? 27.375 -23.562 -1.001 1 87 230 ALA A CA 1
ATOM 1746 C C . ALA A 1 230 ? 28.469 -22.672 -0.441 1 87 230 ALA A C 1
ATOM 1748 O O . ALA A 1 230 ? 28.719 -22.656 0.768 1 87 230 ALA A O 1
ATOM 1749 N N . THR A 1 231 ? 29.047 -21.859 -1.198 1 91.19 231 THR A N 1
ATOM 1750 C CA . THR A 1 231 ? 30.203 -21.078 -0.784 1 91.19 231 THR A CA 1
ATOM 1751 C C . THR A 1 231 ? 29.781 -19.672 -0.371 1 91.19 231 THR A C 1
ATOM 1753 O O . THR A 1 231 ? 30.562 -18.953 0.261 1 91.19 231 THR A O 1
ATOM 1756 N N . LYS A 1 232 ? 28.547 -19.25 -0.826 1 88.44 232 LYS A N 1
ATOM 1757 C CA . LYS A 1 232 ? 28 -17.922 -0.558 1 88.44 232 LYS A CA 1
ATOM 1758 C C . LYS A 1 232 ? 28.797 -16.844 -1.29 1 88.44 232 LYS A C 1
ATOM 1760 O O . LYS A 1 232 ? 28.578 -15.656 -1.081 1 88.44 232 LYS A O 1
ATOM 1765 N N . GLU A 1 233 ? 29.672 -17.297 -2.16 1 94.06 233 GLU A N 1
ATOM 1766 C CA . GLU A 1 233 ? 30.484 -16.344 -2.93 1 94.06 233 GLU A CA 1
ATOM 1767 C C . GLU A 1 233 ? 29.719 -15.836 -4.148 1 94.06 233 GLU A C 1
ATOM 1769 O O . GLU A 1 233 ? 28.953 -16.578 -4.766 1 94.06 233 GLU A O 1
ATOM 1774 N N . VAL A 1 234 ? 29.984 -14.57 -4.402 1 95.38 234 VAL A N 1
ATOM 1775 C CA . VAL A 1 234 ? 29.422 -14 -5.625 1 95.38 234 VAL A CA 1
ATOM 1776 C C . VAL A 1 234 ? 30.188 -14.547 -6.836 1 95.38 234 VAL A C 1
ATOM 1778 O O . VAL A 1 234 ? 31.391 -14.359 -6.953 1 95.38 234 VAL A O 1
ATOM 1781 N N . VAL A 1 235 ? 29.5 -15.148 -7.691 1 95.94 235 VAL A N 1
ATOM 1782 C CA . VAL A 1 235 ? 30.141 -15.773 -8.836 1 95.94 235 VAL A CA 1
ATOM 1783 C C . VAL A 1 235 ? 30 -14.883 -10.07 1 95.94 235 VAL A C 1
ATOM 1785 O O . VAL A 1 235 ? 30.812 -14.945 -10.992 1 95.94 235 VAL A O 1
ATOM 1788 N N . GLU A 1 236 ? 28.953 -14.062 -10.125 1 96.38 236 GLU A N 1
ATOM 1789 C CA . GLU A 1 236 ? 28.672 -13.172 -11.25 1 96.38 236 GLU A CA 1
ATOM 1790 C C . GLU A 1 236 ? 27.766 -12.016 -10.828 1 96.38 236 GLU A C 1
ATOM 1792 O O . GLU A 1 236 ? 26.969 -12.148 -9.883 1 96.38 236 GLU A O 1
ATOM 1797 N N . VAL A 1 237 ? 27.969 -10.867 -11.383 1 97.31 237 VAL A N 1
ATOM 1798 C CA . VAL A 1 237 ? 27.016 -9.75 -11.281 1 97.31 237 VAL A CA 1
ATOM 1799 C C . VAL A 1 237 ? 26.297 -9.57 -12.609 1 97.31 237 VAL A C 1
ATOM 1801 O O . VAL A 1 237 ? 26.922 -9.43 -13.656 1 97.31 237 VAL A O 1
ATOM 1804 N N . VAL A 1 238 ? 24.969 -9.625 -12.508 1 97.12 238 VAL A N 1
ATOM 1805 C CA . VAL A 1 238 ? 24.188 -9.562 -13.734 1 97.12 238 VAL A CA 1
ATOM 1806 C C . VAL A 1 238 ? 23.266 -8.352 -13.688 1 97.12 238 VAL A C 1
ATOM 1808 O O . VAL A 1 238 ? 22.625 -8.078 -12.664 1 97.12 238 VAL A O 1
ATOM 1811 N N . LYS A 1 239 ? 23.234 -7.605 -14.797 1 96.81 239 LYS A N 1
ATOM 1812 C CA . LYS A 1 239 ? 22.281 -6.5 -14.922 1 96.81 239 LYS A CA 1
ATOM 1813 C C . LYS A 1 239 ? 20.891 -7.004 -15.289 1 96.81 239 LYS A C 1
ATOM 1815 O O . LYS A 1 239 ? 20.719 -7.637 -16.328 1 96.81 239 LYS A O 1
ATOM 1820 N N . SER A 1 240 ? 19.969 -6.75 -14.445 1 97 240 SER A N 1
ATOM 1821 C CA . SER A 1 240 ? 18.594 -7.176 -14.664 1 97 240 SER A CA 1
ATOM 1822 C C . SER A 1 240 ? 17.844 -6.176 -15.539 1 97 240 SER A C 1
ATOM 1824 O O . SER A 1 240 ? 18.109 -4.973 -15.492 1 97 240 SER A O 1
ATOM 1826 N N . ASP A 1 241 ? 16.875 -6.598 -16.281 1 97.19 241 ASP A N 1
ATOM 1827 C CA . ASP A 1 241 ? 15.945 -5.711 -16.969 1 97.19 241 ASP A CA 1
ATOM 1828 C C . ASP A 1 241 ? 14.508 -5.965 -16.531 1 97.19 241 ASP A C 1
ATOM 1830 O O . ASP A 1 241 ? 13.562 -5.551 -17.219 1 97.19 241 ASP A O 1
ATOM 1834 N N . VAL A 1 242 ? 14.32 -6.672 -15.422 1 96.94 242 VAL A N 1
ATOM 1835 C CA . VAL A 1 242 ? 13.023 -6.992 -14.836 1 96.94 242 VAL A CA 1
ATOM 1836 C C . VAL A 1 242 ? 12.742 -6.066 -13.656 1 96.94 242 VAL A C 1
ATOM 1838 O O . VAL A 1 242 ? 13.578 -5.922 -12.758 1 96.94 242 VAL A O 1
ATOM 1841 N N . PRO A 1 243 ? 11.617 -5.395 -13.664 1 97.38 243 PRO A N 1
ATOM 1842 C CA . PRO A 1 243 ? 11.328 -4.555 -12.5 1 97.38 243 PRO A CA 1
ATOM 1843 C C . PRO A 1 243 ? 11.258 -5.348 -11.195 1 97.38 243 PRO A C 1
ATOM 1845 O O . PRO A 1 243 ? 10.836 -6.508 -11.203 1 97.38 243 PRO A O 1
ATOM 1848 N N . ASP A 1 244 ? 11.734 -4.672 -10.125 1 97.5 244 ASP A N 1
ATOM 1849 C CA . ASP A 1 244 ? 11.758 -5.387 -8.852 1 97.5 244 ASP A CA 1
ATOM 1850 C C . ASP A 1 244 ? 10.875 -4.691 -7.816 1 97.5 244 ASP A C 1
ATOM 1852 O O . ASP A 1 244 ? 10.828 -5.102 -6.652 1 97.5 244 ASP A O 1
ATOM 1856 N N . LEU A 1 245 ? 10.227 -3.619 -8.164 1 97.94 245 LEU A N 1
ATOM 1857 C CA . LEU A 1 245 ? 9.086 -3.018 -7.477 1 97.94 245 LEU A CA 1
ATOM 1858 C C . LEU A 1 245 ? 7.887 -2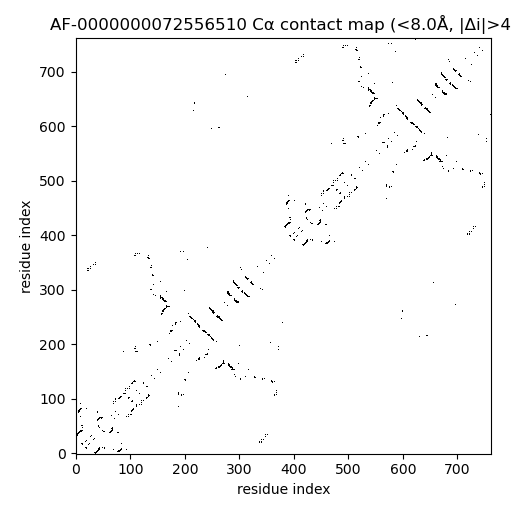.908 -8.406 1 97.94 245 LEU A C 1
ATOM 1860 O O . LEU A 1 245 ? 7.965 -2.262 -9.453 1 97.94 245 LEU A O 1
ATOM 1864 N N . ILE A 1 246 ? 6.836 -3.547 -8.047 1 98.25 246 ILE A N 1
ATOM 1865 C CA . ILE A 1 246 ? 5.621 -3.586 -8.852 1 98.25 246 ILE A CA 1
ATOM 1866 C C . ILE A 1 246 ? 4.445 -3.051 -8.031 1 98.25 246 ILE A C 1
ATOM 1868 O O . ILE A 1 246 ? 4.07 -3.637 -7.016 1 98.25 246 ILE A O 1
ATOM 1872 N N . ILE A 1 247 ? 3.898 -1.955 -8.453 1 98.38 247 ILE A N 1
ATOM 1873 C CA . ILE A 1 247 ? 2.701 -1.37 -7.855 1 98.38 247 ILE A CA 1
ATOM 1874 C C . ILE A 1 247 ? 1.643 -1.15 -8.93 1 98.38 247 ILE A C 1
ATOM 1876 O O . ILE A 1 247 ? 1.949 -0.662 -10.023 1 98.38 247 ILE A O 1
ATOM 1880 N N . PHE A 1 248 ? 0.459 -1.554 -8.633 1 97.88 248 PHE A N 1
ATOM 1881 C CA . PHE A 1 248 ? -0.602 -1.149 -9.547 1 97.88 248 PHE A CA 1
ATOM 1882 C C . PHE A 1 248 ? -1.934 -1.037 -8.812 1 97.88 248 PHE A C 1
ATOM 1884 O O . PHE A 1 248 ? -2.135 -1.674 -7.781 1 97.88 248 PHE A O 1
ATOM 1891 N N . ASN A 1 249 ? -2.801 -0.206 -9.336 1 97.62 249 ASN A N 1
ATOM 1892 C CA . ASN A 1 249 ? -4.207 -0.11 -8.961 1 97.62 249 ASN A CA 1
ATOM 1893 C C . ASN A 1 249 ? -5.121 -0.655 -10.055 1 97.62 249 ASN A C 1
ATOM 1895 O O . ASN A 1 249 ? -4.797 -0.56 -11.242 1 97.62 249 ASN A O 1
ATOM 1899 N N . GLY A 1 250 ? -6.113 -1.26 -9.641 1 98 250 GLY A N 1
ATOM 1900 C CA . GLY A 1 250 ? -7.215 -1.639 -10.508 1 98 250 GLY A CA 1
ATOM 1901 C C . GLY A 1 250 ? -8.57 -1.546 -9.828 1 98 250 GLY A C 1
ATOM 1902 O O . GLY A 1 250 ? -8.664 -1.118 -8.672 1 98 250 GLY A O 1
ATOM 1903 N N . ASN A 1 251 ? -9.594 -1.893 -10.594 1 98.12 251 ASN A N 1
ATOM 1904 C CA . ASN A 1 251 ? -10.953 -1.851 -10.07 1 98.12 251 ASN A CA 1
ATOM 1905 C C . ASN A 1 251 ? -11.695 -3.156 -10.328 1 98.12 251 ASN A C 1
ATOM 1907 O O . ASN A 1 251 ? -11.328 -3.918 -11.227 1 98.12 251 ASN A O 1
ATOM 1911 N N . LEU A 1 252 ? -12.602 -3.416 -9.508 1 98.38 252 LEU A N 1
ATOM 1912 C CA . LEU A 1 252 ? -13.523 -4.527 -9.727 1 98.38 252 LEU A CA 1
ATOM 1913 C C . LEU A 1 252 ? -14.82 -4.047 -10.367 1 98.38 252 LEU A C 1
ATOM 1915 O O . LEU A 1 252 ? -15.305 -2.955 -10.055 1 98.38 252 LEU A O 1
ATOM 1919 N N . ALA A 1 253 ? -15.398 -4.848 -11.25 1 97.12 253 ALA A N 1
ATOM 1920 C CA . ALA A 1 253 ? -16.75 -4.59 -11.75 1 97.12 253 ALA A CA 1
ATOM 1921 C C . ALA A 1 253 ? -17.797 -4.91 -10.688 1 97.12 253 ALA A C 1
ATOM 1923 O O . ALA A 1 253 ? -17.531 -5.691 -9.766 1 97.12 253 ALA A O 1
ATOM 1924 N N . GLU A 1 254 ? -18.906 -4.297 -10.859 1 97.06 254 GLU A N 1
ATOM 1925 C CA . GLU A 1 254 ? -20.016 -4.641 -9.969 1 97.06 254 GLU A CA 1
ATOM 1926 C C . GLU A 1 254 ? -20.359 -6.125 -10.055 1 97.06 254 GLU A C 1
ATOM 1928 O O . GLU A 1 254 ? -20.391 -6.695 -11.148 1 97.06 254 GLU A O 1
ATOM 1933 N N . SER A 1 255 ? -20.531 -6.777 -8.953 1 97.25 255 SER A N 1
ATOM 1934 C CA . SER A 1 255 ? -20.922 -8.18 -8.844 1 97.25 255 SER A CA 1
ATOM 1935 C C . SER A 1 255 ? -21.594 -8.469 -7.508 1 97.25 255 SER A C 1
ATOM 1937 O O . SER A 1 255 ? -21.891 -7.551 -6.746 1 97.25 255 SER A O 1
ATOM 1939 N N . GLN A 1 256 ? -21.891 -9.711 -7.285 1 96.44 256 GLN A N 1
ATOM 1940 C CA . GLN A 1 256 ? -22.422 -10.117 -5.988 1 96.44 256 GLN A CA 1
ATOM 1941 C C . GLN A 1 256 ? -21.375 -9.938 -4.887 1 96.44 256 GLN A C 1
ATOM 1943 O O . GLN A 1 256 ? -21.734 -9.773 -3.715 1 96.44 256 GLN A O 1
ATOM 1948 N N . LYS A 1 257 ? -20.094 -9.844 -5.27 1 97.31 257 LYS A N 1
ATOM 1949 C CA . LYS A 1 257 ? -19 -9.82 -4.305 1 97.31 257 LYS A CA 1
ATOM 1950 C C . LYS A 1 257 ? -18.531 -8.398 -4.043 1 97.31 257 LYS A C 1
ATOM 1952 O O . LYS A 1 257 ? -18.016 -8.094 -2.961 1 97.31 257 LYS A O 1
ATOM 1957 N N . ALA A 1 258 ? -18.672 -7.512 -5.055 1 98.5 258 ALA A N 1
ATOM 1958 C CA . ALA A 1 258 ? -17.984 -6.227 -4.973 1 98.5 258 ALA A CA 1
ATOM 1959 C C . ALA A 1 258 ? -18.891 -5.094 -5.473 1 98.5 258 ALA A C 1
ATOM 1961 O O . ALA A 1 258 ? -19.703 -5.293 -6.371 1 98.5 258 ALA A O 1
ATOM 1962 N N . VAL A 1 259 ? -18.719 -3.922 -4.938 1 98.06 259 VAL A N 1
ATOM 1963 C CA . VAL A 1 259 ? -19.375 -2.73 -5.469 1 98.06 259 VAL A CA 1
ATOM 1964 C C . VAL A 1 259 ? -18.688 -2.303 -6.766 1 98.06 259 VAL A C 1
ATOM 1966 O O . VAL A 1 259 ? -17.562 -2.711 -7.047 1 98.06 259 VAL A O 1
ATOM 1969 N N . GLU A 1 260 ? -19.375 -1.544 -7.516 1 96.44 260 GLU A N 1
ATOM 1970 C CA . GLU A 1 260 ? -18.797 -1.041 -8.758 1 96.44 260 GLU A CA 1
ATOM 1971 C C . GLU A 1 260 ? -17.594 -0.143 -8.484 1 96.44 260 GLU A C 1
ATOM 1973 O O . GLU A 1 260 ? -17.688 0.797 -7.691 1 96.44 260 GLU A O 1
ATOM 1978 N N . GLY A 1 261 ? -16.516 -0.471 -9.086 1 96.25 261 GLY A N 1
ATOM 1979 C CA . GLY A 1 261 ? -15.359 0.4 -9.008 1 96.25 261 GLY A CA 1
ATOM 1980 C C . GLY A 1 261 ? -14.523 0.171 -7.758 1 96.25 261 GLY A C 1
ATOM 1981 O O . GLY A 1 261 ? -13.633 0.966 -7.445 1 96.25 261 GLY A O 1
ATOM 1982 N N . ALA A 1 262 ? -14.773 -0.904 -6.984 1 98.5 262 ALA A N 1
ATOM 1983 C CA . ALA A 1 262 ? -13.938 -1.217 -5.824 1 98.5 262 ALA A CA 1
ATOM 1984 C C . ALA A 1 262 ? -12.461 -1.221 -6.199 1 98.5 262 ALA A C 1
ATOM 1986 O O . ALA A 1 262 ? -12.055 -1.885 -7.16 1 98.5 262 ALA A O 1
ATOM 1987 N N . ASN A 1 263 ? -11.734 -0.456 -5.445 1 98.5 263 ASN A N 1
ATOM 1988 C CA . ASN A 1 263 ? -10.312 -0.339 -5.75 1 98.5 263 ASN A CA 1
ATOM 1989 C C . ASN A 1 263 ? -9.531 -1.54 -5.23 1 98.5 263 ASN A C 1
ATOM 1991 O O . ASN A 1 263 ? -9.805 -2.045 -4.145 1 98.5 263 ASN A O 1
ATOM 1995 N N . VAL A 1 264 ? -8.586 -1.992 -5.992 1 98.75 264 VAL A N 1
ATOM 1996 C CA . VAL A 1 264 ? -7.609 -2.988 -5.555 1 98.75 264 VAL A CA 1
ATOM 1997 C C . VAL A 1 264 ? -6.195 -2.445 -5.742 1 98.75 264 VAL A C 1
ATOM 1999 O O . VAL A 1 264 ? -5.777 -2.162 -6.867 1 98.75 264 VAL A O 1
ATOM 2002 N N . LEU A 1 265 ? -5.492 -2.242 -4.641 1 98.88 265 LEU A N 1
ATOM 2003 C CA . LEU A 1 265 ? -4.086 -1.854 -4.656 1 98.88 265 LEU A CA 1
ATOM 2004 C C . LEU A 1 265 ? -3.184 -3.07 -4.477 1 98.88 265 LEU A C 1
ATOM 2006 O O . LEU A 1 265 ? -3.33 -3.82 -3.508 1 98.88 265 LEU A O 1
ATOM 2010 N N . PHE A 1 266 ? -2.309 -3.293 -5.414 1 98.69 266 PHE A N 1
ATOM 2011 C CA . PHE A 1 266 ? -1.347 -4.387 -5.375 1 98.69 266 PHE A CA 1
ATOM 2012 C C . PHE A 1 266 ? 0.081 -3.852 -5.363 1 98.69 266 PHE A C 1
ATOM 2014 O O . PHE A 1 266 ? 0.464 -3.072 -6.238 1 98.69 266 PHE A O 1
ATOM 2021 N N . ARG A 1 267 ? 0.847 -4.207 -4.348 1 98.62 267 ARG A N 1
ATOM 2022 C CA . ARG A 1 267 ? 2.246 -3.811 -4.227 1 98.62 267 ARG A CA 1
ATOM 2023 C C . ARG A 1 267 ? 3.135 -5.016 -3.949 1 98.62 267 ARG A C 1
ATOM 2025 O O . ARG A 1 267 ? 2.924 -5.738 -2.973 1 98.62 267 ARG A O 1
ATOM 2032 N N . PHE A 1 268 ? 4.152 -5.199 -4.758 1 98.44 268 PHE A N 1
ATOM 2033 C CA . PHE A 1 268 ? 5.141 -6.258 -4.602 1 98.44 268 PHE A CA 1
ATOM 2034 C C . PHE A 1 268 ? 6.555 -5.699 -4.695 1 98.44 268 PHE A C 1
ATOM 2036 O O . PHE A 1 268 ? 6.875 -4.953 -5.625 1 98.44 268 PHE A O 1
ATOM 2043 N N . ARG A 1 269 ? 7.379 -5.996 -3.732 1 98.12 269 ARG A N 1
ATOM 2044 C CA . ARG A 1 269 ? 8.781 -5.609 -3.748 1 98.12 269 ARG A CA 1
ATOM 2045 C C . ARG A 1 269 ? 9.688 -6.828 -3.605 1 98.12 269 ARG A C 1
ATOM 2047 O O . ARG A 1 269 ? 9.508 -7.645 -2.699 1 98.12 269 ARG A O 1
ATOM 2054 N N . ARG A 1 270 ? 10.656 -6.973 -4.484 1 96.69 270 ARG A N 1
ATOM 2055 C CA . ARG A 1 270 ? 11.617 -8.062 -4.375 1 96.69 270 ARG A CA 1
ATOM 2056 C C . ARG A 1 270 ? 12.43 -7.941 -3.09 1 96.69 270 ARG A C 1
ATOM 2058 O O . ARG A 1 270 ? 12.867 -6.844 -2.721 1 96.69 270 ARG A O 1
ATOM 2065 N N . GLY A 1 271 ? 12.625 -9.094 -2.471 1 94.12 271 GLY A N 1
ATOM 2066 C CA . GLY A 1 271 ? 13.43 -9.133 -1.26 1 94.12 271 GLY A CA 1
ATOM 2067 C C . GLY A 1 271 ? 12.602 -9.336 -0.002 1 94.12 271 GLY A C 1
ATOM 2068 O O . GLY A 1 271 ? 11.422 -9.68 -0.077 1 94.12 271 GLY A O 1
ATOM 2069 N N . GLN A 1 272 ? 13.227 -9.148 1.164 1 94.5 272 GLN A N 1
ATOM 2070 C CA . GLN A 1 272 ? 12.625 -9.422 2.463 1 94.5 272 GLN A CA 1
ATOM 2071 C C . GLN A 1 272 ? 11.75 -8.258 2.922 1 94.5 272 GLN A C 1
ATOM 2073 O O . GLN A 1 272 ? 12.055 -7.098 2.637 1 94.5 272 GLN A O 1
ATOM 2078 N N . ALA A 1 273 ? 10.688 -8.578 3.607 1 95.56 273 ALA A N 1
ATOM 2079 C CA . ALA A 1 273 ? 9.961 -7.555 4.359 1 95.56 273 ALA A CA 1
ATOM 2080 C C . ALA A 1 273 ? 10.797 -7.031 5.523 1 95.56 273 ALA A C 1
ATOM 2082 O O . ALA A 1 273 ? 11.828 -7.617 5.871 1 95.56 273 ALA A O 1
ATOM 2083 N N . PHE A 1 274 ? 10.422 -5.84 6.004 1 97.31 274 PHE A N 1
ATOM 2084 C CA . PHE A 1 274 ? 11.008 -5.391 7.262 1 97.31 274 PHE A CA 1
ATOM 2085 C C . PHE A 1 274 ? 10.898 -6.473 8.328 1 97.31 274 PHE A C 1
ATOM 2087 O O . PHE A 1 274 ? 9.852 -7.109 8.469 1 97.31 274 PHE A O 1
ATOM 2094 N N . PRO A 1 275 ? 12.039 -6.805 9.047 1 96.56 275 PRO A N 1
ATOM 2095 C CA . PRO A 1 275 ? 12 -7.895 10.023 1 96.56 275 PRO A CA 1
ATOM 2096 C C . PRO A 1 275 ? 10.797 -7.797 10.969 1 96.56 275 PRO A C 1
ATOM 2098 O O . PRO A 1 275 ? 10.523 -6.723 11.516 1 96.56 275 PRO A O 1
ATOM 2101 N N . GLY A 1 276 ? 10.062 -8.914 11.055 1 93.88 276 GLY A N 1
ATOM 2102 C CA . GLY A 1 276 ? 8.875 -8.961 11.898 1 93.88 276 GLY A CA 1
ATOM 2103 C C . GLY A 1 276 ? 7.59 -8.719 11.133 1 93.88 276 GLY A C 1
ATOM 2104 O O . GLY A 1 276 ? 6.504 -9.023 11.617 1 93.88 276 GLY A O 1
ATOM 2105 N N . GLU A 1 277 ? 7.637 -8.156 9.969 1 95.69 277 GLU A N 1
ATOM 2106 C CA . GLU A 1 277 ? 6.465 -7.926 9.125 1 95.69 277 GLU A CA 1
ATOM 2107 C C . GLU A 1 277 ? 6.16 -9.141 8.258 1 95.69 277 GLU A C 1
ATOM 2109 O O . GLU A 1 277 ? 7.066 -9.875 7.859 1 95.69 277 GLU A O 1
ATOM 2114 N N . PRO A 1 278 ? 4.902 -9.375 7.992 1 97.12 278 PRO A N 1
ATOM 2115 C CA . PRO A 1 278 ? 4.562 -10.492 7.109 1 97.12 278 PRO A CA 1
ATOM 2116 C C . PRO A 1 278 ? 5.082 -10.297 5.688 1 97.12 278 PRO A C 1
ATOM 2118 O O . PRO A 1 278 ? 5.098 -9.172 5.18 1 97.12 278 PRO A O 1
ATOM 2121 N N . GLY A 1 279 ? 5.438 -11.422 5.09 1 97.25 279 GLY A N 1
ATOM 2122 C CA . GLY A 1 279 ? 5.82 -11.391 3.686 1 97.25 279 GLY A CA 1
ATOM 2123 C C . GLY A 1 279 ? 4.648 -11.125 2.758 1 97.25 279 GLY A C 1
ATOM 2124 O O . GLY A 1 279 ? 4.84 -10.703 1.615 1 97.25 279 GLY A O 1
ATOM 2125 N N . LEU A 1 280 ? 3.445 -11.367 3.279 1 98.31 280 LEU A N 1
ATOM 2126 C CA . LEU A 1 280 ? 2.209 -11.086 2.557 1 98.31 280 LEU A CA 1
ATOM 2127 C C . LEU A 1 280 ? 1.121 -10.602 3.51 1 98.31 280 LEU A C 1
ATOM 2129 O O . LEU A 1 280 ? 0.88 -11.219 4.551 1 98.31 280 LEU A O 1
ATOM 2133 N N . THR A 1 281 ? 0.534 -9.531 3.199 1 98.56 281 THR A N 1
ATOM 2134 C CA . THR A 1 281 ? -0.722 -9.086 3.791 1 98.56 281 THR A CA 1
ATOM 2135 C C . THR A 1 281 ? -1.767 -8.82 2.711 1 98.56 281 THR A C 1
ATOM 2137 O O . THR A 1 281 ? -1.512 -8.078 1.765 1 98.56 281 THR A O 1
ATOM 2140 N N . TRP A 1 282 ? -2.812 -9.484 2.797 1 98.81 282 TRP A N 1
ATOM 2141 C CA . TRP A 1 282 ? -3.961 -9.281 1.918 1 98.81 282 TRP A CA 1
ATOM 2142 C C . TRP A 1 282 ? -5.188 -8.859 2.717 1 98.81 282 TRP A C 1
ATOM 2144 O O . TRP A 1 282 ? -5.73 -9.648 3.496 1 98.81 282 TRP A O 1
ATOM 2154 N N . ALA A 1 283 ? -5.594 -7.625 2.541 1 98.81 283 ALA A N 1
ATOM 2155 C CA . ALA A 1 283 ? -6.75 -7.07 3.242 1 98.81 283 ALA A CA 1
ATOM 2156 C C . ALA A 1 283 ? -7.918 -6.848 2.285 1 98.81 283 ALA A C 1
ATOM 2158 O O . ALA A 1 283 ? -7.727 -6.371 1.164 1 98.81 283 ALA A O 1
ATOM 2159 N N . ILE A 1 284 ? -9.047 -7.223 2.684 1 98.88 284 ILE A N 1
ATOM 2160 C CA . ILE A 1 284 ? -10.281 -7.004 1.935 1 98.88 284 ILE A CA 1
ATOM 2161 C C . ILE A 1 284 ? -11.281 -6.242 2.801 1 98.88 284 ILE A C 1
ATOM 2163 O O . ILE A 1 284 ? -11.812 -6.785 3.773 1 98.88 284 ILE A O 1
ATOM 2167 N N . ASN A 1 285 ? -11.5 -4.98 2.439 1 98.75 285 ASN A N 1
ATOM 2168 C CA . ASN A 1 285 ? -12.414 -4.09 3.145 1 98.75 285 ASN A CA 1
ATOM 2169 C C . ASN A 1 285 ? -13.828 -4.168 2.57 1 98.75 285 ASN A C 1
ATOM 2171 O O . ASN A 1 285 ? -14.031 -3.904 1.385 1 98.75 285 ASN A O 1
ATOM 2175 N N . GLY A 1 286 ? -14.75 -4.547 3.379 1 98.75 286 GLY A N 1
ATOM 2176 C CA . GLY A 1 286 ? -16.125 -4.668 2.92 1 98.75 286 GLY A CA 1
ATOM 2177 C C . GLY A 1 286 ? -17.078 -3.727 3.627 1 98.75 286 GLY A C 1
ATOM 2178 O O . GLY A 1 286 ? -16.656 -2.906 4.445 1 98.75 286 GLY A O 1
ATOM 2179 N N . GLU A 1 287 ? -18.312 -3.811 3.264 1 98.19 287 GLU A N 1
ATOM 2180 C CA . GLU A 1 287 ? -19.375 -2.975 3.816 1 98.19 287 GLU A CA 1
ATOM 2181 C C . GLU A 1 287 ? -19.562 -3.248 5.305 1 98.19 287 GLU A C 1
ATOM 2183 O O . GLU A 1 287 ? -19.828 -2.324 6.082 1 98.19 287 GLU A O 1
ATOM 2188 N N . LYS A 1 288 ? -19.297 -4.559 5.734 1 98.06 288 LYS A N 1
ATOM 2189 C CA . LYS A 1 288 ? -19.703 -4.965 7.074 1 98.06 288 LYS A CA 1
ATOM 2190 C C . LYS A 1 288 ? -18.5 -5.43 7.895 1 98.06 288 LYS A C 1
ATOM 2192 O O . LYS A 1 288 ? -18.625 -5.664 9.102 1 98.06 288 LYS A O 1
ATOM 2197 N N . GLY A 1 289 ? -17.453 -5.566 7.258 1 98.56 289 GLY A N 1
ATOM 2198 C CA . GLY A 1 289 ? -16.266 -6.074 7.93 1 98.56 289 GLY A CA 1
ATOM 2199 C C . GLY A 1 289 ? -15.031 -6.059 7.051 1 98.56 289 GLY A C 1
ATOM 2200 O O . GLY A 1 289 ? -15.062 -5.543 5.93 1 98.56 289 GLY A O 1
ATOM 2201 N N . GLU A 1 290 ? -13.992 -6.57 7.586 1 98.75 290 GLU A N 1
ATOM 2202 C CA . GLU A 1 290 ? -12.711 -6.621 6.883 1 98.75 290 GLU A CA 1
ATOM 2203 C C . GLU A 1 290 ? -11.992 -7.941 7.137 1 98.75 290 GLU A C 1
ATOM 2205 O O . GLU A 1 290 ? -11.961 -8.43 8.266 1 98.75 290 GLU A O 1
ATOM 2210 N N . ILE A 1 291 ? -11.523 -8.555 6.023 1 98.94 291 ILE A N 1
ATOM 2211 C CA . ILE A 1 291 ? -10.719 -9.766 6.098 1 98.94 291 ILE A CA 1
ATOM 2212 C C . ILE A 1 291 ? -9.234 -9.422 5.961 1 98.94 291 ILE A C 1
ATOM 2214 O O . ILE A 1 291 ? -8.867 -8.594 5.125 1 98.94 291 ILE A O 1
ATOM 2218 N N . ARG A 1 292 ? -8.438 -9.992 6.777 1 98.88 292 ARG A N 1
ATOM 2219 C CA . ARG A 1 292 ? -6.988 -9.859 6.66 1 98.88 292 ARG A CA 1
ATOM 2220 C C . ARG A 1 292 ? -6.309 -11.219 6.668 1 98.88 292 ARG A C 1
ATOM 2222 O O . ARG A 1 292 ? -6.469 -11.992 7.613 1 98.88 292 ARG A O 1
ATOM 2229 N N . LEU A 1 293 ? -5.652 -11.547 5.602 1 98.88 293 LEU A N 1
ATOM 2230 C CA . LEU A 1 293 ? -4.766 -12.703 5.52 1 98.88 293 LEU A CA 1
ATOM 2231 C C . LEU A 1 293 ? -3.303 -12.273 5.605 1 98.88 293 LEU A C 1
ATOM 2233 O O . LEU A 1 293 ? -2.873 -11.367 4.887 1 98.88 293 LEU A O 1
ATOM 2237 N N . GLN A 1 294 ? -2.553 -12.898 6.512 1 98.62 294 GLN A N 1
ATOM 2238 C CA . GLN A 1 294 ? -1.122 -12.633 6.621 1 98.62 294 GLN A CA 1
ATOM 2239 C C . GLN A 1 294 ? -0.315 -13.93 6.527 1 98.62 294 GLN A C 1
ATOM 2241 O O . GLN A 1 294 ? -0.655 -14.93 7.164 1 98.62 294 GLN A O 1
ATOM 2246 N N . ALA A 1 295 ? 0.646 -13.922 5.676 1 98.38 295 ALA A N 1
ATOM 2247 C CA . ALA A 1 295 ? 1.643 -14.984 5.59 1 98.38 295 ALA A CA 1
ATOM 2248 C C . ALA A 1 295 ? 3.037 -14.461 5.922 1 98.38 295 ALA A C 1
ATOM 2250 O O . ALA A 1 295 ? 3.615 -13.688 5.152 1 98.38 295 ALA A O 1
ATOM 2251 N N . PHE A 1 296 ? 3.625 -14.953 6.984 1 97 296 PHE A N 1
ATOM 2252 C CA . PHE A 1 296 ? 4.816 -14.312 7.535 1 97 296 PHE A CA 1
ATOM 2253 C C . PHE A 1 296 ? 6.066 -14.789 6.809 1 97 296 PHE A C 1
ATOM 2255 O O . PHE A 1 296 ? 7.066 -14.07 6.742 1 97 296 PHE A O 1
ATOM 2262 N N . SER A 1 297 ? 6.023 -15.938 6.223 1 94.56 297 SER A N 1
ATOM 2263 C CA . SER A 1 297 ? 7.238 -16.469 5.605 1 94.56 297 SER A CA 1
ATOM 2264 C C . SER A 1 297 ? 7.262 -16.172 4.109 1 94.56 297 SER A C 1
ATOM 2266 O O . SER A 1 297 ? 8.188 -16.594 3.408 1 94.56 297 SER A O 1
ATOM 2268 N N . GLY A 1 298 ? 6.141 -15.516 3.609 1 94 298 GLY A N 1
ATOM 2269 C CA . GLY A 1 298 ? 6.195 -15.141 2.207 1 94 298 GLY A CA 1
ATOM 2270 C C . GLY A 1 298 ? 4.852 -15.219 1.513 1 94 298 GLY A C 1
ATOM 2271 O O . GLY A 1 298 ? 3.873 -15.695 2.096 1 94 298 GLY A O 1
ATOM 2272 N N . ALA A 1 299 ? 4.871 -14.883 0.24 1 94.31 299 ALA A N 1
ATOM 2273 C CA . ALA A 1 299 ? 3.623 -14.664 -0.487 1 94.31 299 ALA A CA 1
ATOM 2274 C C . ALA A 1 299 ? 3.264 -15.883 -1.335 1 94.31 299 ALA A C 1
ATOM 2276 O O . ALA A 1 299 ? 2.266 -15.867 -2.059 1 94.31 299 ALA A O 1
ATOM 2277 N N . THR A 1 300 ? 4.043 -16.938 -1.242 1 95.06 300 THR A N 1
ATOM 2278 C CA . THR A 1 300 ? 3.844 -18.094 -2.1 1 95.06 300 THR A CA 1
ATOM 2279 C C . THR A 1 300 ? 2.906 -19.109 -1.438 1 95.06 300 THR A C 1
ATOM 2281 O O . THR A 1 300 ? 3.307 -20.234 -1.146 1 95.06 300 THR A O 1
ATOM 2284 N N . LEU A 1 301 ? 1.638 -18.781 -1.277 1 96.38 301 LEU A N 1
ATOM 2285 C CA . LEU A 1 301 ? 0.638 -19.594 -0.584 1 96.38 301 LEU A CA 1
ATOM 2286 C C . LEU A 1 301 ? 0.448 -20.938 -1.277 1 96.38 301 LEU A C 1
ATOM 2288 O O . LEU A 1 301 ? -0.011 -21.891 -0.659 1 96.38 301 LEU A O 1
ATOM 2292 N N . HIS A 1 302 ? 0.836 -21 -2.551 1 93.88 302 HIS A N 1
ATOM 2293 C CA . HIS A 1 302 ? 0.684 -22.219 -3.344 1 93.88 302 HIS A CA 1
ATOM 2294 C C . HIS A 1 302 ? 1.86 -23.156 -3.135 1 93.88 302 HIS A C 1
ATOM 2296 O O . HIS A 1 302 ? 1.878 -24.266 -3.678 1 93.88 302 HIS A O 1
ATOM 2302 N N . ALA A 1 303 ? 2.852 -22.703 -2.293 1 91.62 303 ALA A N 1
ATOM 2303 C CA . ALA A 1 303 ? 4.066 -23.5 -2.174 1 91.62 303 ALA A CA 1
ATOM 2304 C C . ALA A 1 303 ? 4.68 -23.375 -0.783 1 91.62 303 ALA A C 1
ATOM 2306 O O . ALA A 1 303 ? 4.344 -24.141 0.125 1 91.62 303 ALA A O 1
ATOM 2307 N N . ASN A 1 304 ? 5.488 -22.344 -0.489 1 87.19 304 ASN A N 1
ATOM 2308 C CA . ASN A 1 304 ? 6.414 -22.391 0.638 1 87.19 304 ASN A CA 1
ATOM 2309 C C . ASN A 1 304 ? 6.109 -21.281 1.655 1 87.19 304 ASN A C 1
ATOM 2311 O O . ASN A 1 304 ? 7.012 -20.812 2.352 1 87.19 304 ASN A O 1
ATOM 2315 N N . SER A 1 305 ? 4.898 -20.891 1.798 1 93.12 305 SER A N 1
ATOM 2316 C CA . SER A 1 305 ? 4.609 -19.781 2.697 1 93.12 305 SER A CA 1
ATOM 2317 C C . SER A 1 305 ? 4.258 -20.281 4.094 1 93.12 305 SER A C 1
ATOM 2319 O O . SER A 1 305 ? 3.686 -19.531 4.898 1 93.12 305 SER A O 1
ATOM 2321 N N . TYR A 1 306 ? 4.68 -21.531 4.488 1 95.5 306 TYR A N 1
ATOM 2322 C CA . TYR A 1 306 ? 4.066 -22.125 5.672 1 95.5 306 TYR A CA 1
ATOM 2323 C C . TYR A 1 306 ? 5.117 -22.453 6.727 1 95.5 306 TYR A C 1
ATOM 2325 O O . TYR A 1 306 ? 4.852 -23.203 7.676 1 95.5 306 TYR A O 1
ATOM 2333 N N . ASP A 1 307 ? 6.336 -21.969 6.559 1 94.81 307 ASP A N 1
ATOM 2334 C CA . ASP A 1 307 ? 7.375 -22.094 7.578 1 94.81 307 ASP A CA 1
ATOM 2335 C C . ASP A 1 307 ? 7.078 -21.203 8.781 1 94.81 307 ASP A C 1
ATOM 2337 O O . ASP A 1 307 ? 7.691 -21.359 9.844 1 94.81 307 ASP A O 1
ATOM 2341 N N . ALA A 1 308 ? 6.254 -20.25 8.656 1 96.12 308 ALA A N 1
ATOM 2342 C CA . ALA A 1 308 ? 5.688 -19.391 9.695 1 96.12 308 ALA A CA 1
ATOM 2343 C C . ALA A 1 308 ? 4.172 -19.297 9.562 1 96.12 308 ALA A C 1
ATOM 2345 O O . ALA A 1 308 ? 3.594 -19.781 8.586 1 96.12 308 ALA A O 1
ATOM 2346 N N . PRO A 1 309 ? 3.531 -18.75 10.484 1 96.38 309 PRO A N 1
ATOM 2347 C CA . PRO A 1 309 ? 2.066 -18.766 10.508 1 96.38 309 PRO A CA 1
ATOM 2348 C C . PRO A 1 309 ? 1.447 -18.078 9.297 1 96.38 309 PRO A C 1
ATOM 2350 O O . PRO A 1 309 ? 1.963 -17.047 8.844 1 96.38 309 PRO A O 1
ATOM 2353 N N . VAL A 1 310 ? 0.438 -18.625 8.789 1 98.31 310 VAL A N 1
ATOM 2354 C CA . VAL A 1 310 ? -0.523 -17.984 7.895 1 98.31 310 VAL A CA 1
ATOM 2355 C C . VAL A 1 310 ? -1.851 -17.781 8.625 1 98.31 310 VAL A C 1
ATOM 2357 O O . VAL A 1 310 ? -2.48 -18.75 9.055 1 98.31 310 VAL A O 1
ATOM 2360 N N . THR A 1 311 ? -2.275 -16.578 8.805 1 98.56 311 THR A N 1
ATOM 2361 C CA . THR A 1 311 ? -3.447 -16.297 9.625 1 98.56 311 THR A CA 1
ATOM 2362 C C . THR A 1 311 ? -4.531 -15.609 8.797 1 98.56 311 THR A C 1
ATOM 2364 O O . THR A 1 311 ? -4.227 -14.898 7.84 1 98.56 311 THR A O 1
ATOM 2367 N N . ILE A 1 312 ? -5.73 -15.875 9.07 1 98.81 312 ILE A N 1
ATOM 2368 C CA . ILE A 1 312 ? -6.906 -15.188 8.539 1 98.81 312 ILE A CA 1
ATOM 2369 C C . ILE A 1 312 ? -7.746 -14.641 9.688 1 98.81 312 ILE A C 1
ATOM 2371 O O . ILE A 1 312 ? -8.086 -15.367 10.617 1 98.81 312 ILE A O 1
ATOM 2375 N N . GLU A 1 313 ? -8.008 -13.391 9.648 1 98.88 313 GLU A N 1
ATOM 2376 C CA . GLU A 1 313 ? -8.844 -12.742 10.656 1 98.88 313 GLU A CA 1
ATOM 2377 C C . GLU A 1 313 ? -9.961 -11.93 10 1 98.88 313 GLU A C 1
ATOM 2379 O O . GLU A 1 313 ? -9.797 -11.414 8.898 1 98.88 313 GLU A O 1
ATOM 2384 N N . VAL A 1 314 ? -11.07 -11.906 10.625 1 98.88 314 VAL A N 1
ATOM 2385 C CA . VAL A 1 314 ? -12.211 -11.109 10.18 1 98.88 314 VAL A CA 1
ATOM 2386 C C . VAL A 1 314 ? -12.602 -10.109 11.266 1 98.88 314 VAL A C 1
ATOM 2388 O O . VAL A 1 314 ? -12.883 -10.5 12.406 1 98.88 314 VAL A O 1
ATOM 2391 N N . HIS A 1 315 ? -12.516 -8.867 10.992 1 98.81 315 HIS A N 1
ATOM 2392 C CA . HIS A 1 315 ? -13.031 -7.812 11.859 1 98.81 315 HIS A CA 1
ATOM 2393 C C . HIS A 1 315 ? -14.492 -7.508 11.539 1 98.81 315 HIS A C 1
ATOM 2395 O O . HIS A 1 315 ? -14.812 -7.023 10.453 1 98.81 315 HIS A O 1
ATOM 2401 N N . ASP A 1 316 ? -15.359 -7.824 12.438 1 98.5 316 ASP A N 1
ATOM 2402 C CA . ASP A 1 316 ? -16.781 -7.5 12.305 1 98.5 316 ASP A CA 1
ATOM 2403 C C . ASP A 1 316 ? -17.062 -6.07 12.766 1 98.5 316 ASP A C 1
ATOM 2405 O O . ASP A 1 316 ? -16.891 -5.75 13.945 1 98.5 316 ASP A O 1
ATOM 2409 N N . PHE A 1 317 ? -17.547 -5.242 11.852 1 97.25 317 PHE A N 1
ATOM 2410 C CA . PHE A 1 317 ? -17.688 -3.82 12.148 1 97.25 317 PHE A CA 1
ATOM 2411 C C . PHE A 1 317 ? -18.828 -3.582 13.133 1 97.25 317 PHE A C 1
ATOM 2413 O O . PHE A 1 317 ? -18.781 -2.645 13.93 1 97.25 317 PHE A O 1
ATOM 2420 N N . ALA A 1 318 ? -19.859 -4.359 13.086 1 95.94 318 ALA A N 1
ATOM 2421 C CA . ALA A 1 318 ? -21.016 -4.176 13.961 1 95.94 318 ALA A CA 1
ATOM 2422 C C . ALA A 1 318 ? -20.641 -4.461 15.414 1 95.94 318 ALA A C 1
ATOM 2424 O O . ALA A 1 318 ? -21.047 -3.727 16.328 1 95.94 318 ALA A O 1
ATOM 2425 N N . THR A 1 319 ? -19.828 -5.473 15.703 1 96.81 319 THR A N 1
ATOM 2426 C CA . THR A 1 319 ? -19.484 -5.879 17.062 1 96.81 319 THR A CA 1
ATOM 2427 C C . THR A 1 319 ? -18.109 -5.348 17.453 1 96.81 319 THR A C 1
ATOM 2429 O O . THR A 1 319 ? -17.734 -5.387 18.625 1 96.81 319 THR A O 1
ATOM 2432 N N . ASP A 1 320 ? -17.344 -4.91 16.422 1 95.69 320 ASP A N 1
ATOM 2433 C CA . ASP A 1 320 ? -15.961 -4.453 16.578 1 95.69 320 ASP A CA 1
ATOM 2434 C C . ASP A 1 320 ? -15.07 -5.574 17.109 1 95.69 320 ASP A C 1
ATOM 2436 O O . ASP A 1 320 ? -14.109 -5.32 17.844 1 95.69 320 ASP A O 1
ATOM 2440 N N . LYS A 1 321 ? -15.398 -6.77 16.828 1 97.81 321 LYS A N 1
ATOM 2441 C CA . LYS A 1 321 ? -14.609 -7.922 17.25 1 97.81 321 LYS A CA 1
ATOM 2442 C C . LYS A 1 321 ? -13.82 -8.508 16.094 1 97.81 321 LYS A C 1
ATOM 2444 O O . LYS A 1 321 ? -14.281 -8.477 14.945 1 97.81 321 LYS A O 1
ATOM 2449 N N . VAL A 1 322 ? -12.664 -8.977 16.391 1 98.62 322 VAL A N 1
ATOM 2450 C CA . VAL A 1 322 ? -11.836 -9.695 15.43 1 98.62 322 VAL A CA 1
ATOM 2451 C C . VAL A 1 322 ? -11.883 -11.188 15.719 1 98.62 322 VAL A C 1
ATOM 2453 O O . VAL A 1 322 ? -11.617 -11.625 16.844 1 98.62 322 VAL A O 1
ATOM 2456 N N . GLU A 1 323 ? -12.242 -11.914 14.75 1 98.44 323 GLU A N 1
ATOM 2457 C CA . GLU A 1 323 ? -12.289 -13.367 14.883 1 98.44 323 GLU A CA 1
ATOM 2458 C C . GLU A 1 323 ? -11.219 -14.031 14.023 1 98.44 323 GLU A C 1
ATOM 2460 O O . GLU A 1 323 ? -11.008 -13.648 12.867 1 98.44 323 GLU A O 1
ATOM 2465 N N . LYS A 1 324 ? -10.555 -14.969 14.625 1 98.38 324 LYS A N 1
ATOM 2466 C CA . LYS A 1 324 ? -9.633 -15.797 13.859 1 98.38 324 LYS A CA 1
ATOM 2467 C C . LYS A 1 324 ? -10.375 -16.891 13.094 1 98.38 324 LYS A C 1
ATOM 2469 O O . LYS A 1 324 ? -11.305 -17.5 13.625 1 98.38 324 LYS A O 1
ATOM 2474 N N . VAL A 1 325 ? -9.992 -17.016 11.875 1 98.62 325 VAL A N 1
ATOM 2475 C CA . VAL A 1 325 ? -10.617 -18.031 11.039 1 98.62 325 VAL A CA 1
ATOM 2476 C C . VAL A 1 325 ? -9.641 -19.188 10.812 1 98.62 325 VAL A C 1
ATOM 2478 O O . VAL A 1 325 ? -8.531 -18.984 10.312 1 98.62 325 VAL A O 1
ATOM 2481 N N . ASP A 1 326 ? -10.086 -20.375 11.094 1 97.94 326 ASP A N 1
ATOM 2482 C CA . ASP A 1 326 ? -9.234 -21.547 10.945 1 97.94 326 ASP A CA 1
ATOM 2483 C C . ASP A 1 326 ? -9.211 -22.031 9.5 1 97.94 326 ASP A C 1
ATOM 2485 O O . ASP A 1 326 ? -10.195 -21.875 8.773 1 97.94 326 ASP A O 1
ATOM 2489 N N . TRP A 1 327 ? -8.133 -22.5 9.148 1 97.75 327 TRP A N 1
ATOM 2490 C CA . TRP A 1 327 ? -7.941 -23.219 7.895 1 97.75 327 TRP A CA 1
ATOM 2491 C C . TRP A 1 327 ? -6.977 -24.391 8.086 1 97.75 327 TRP A C 1
ATOM 2493 O O . TRP A 1 327 ? -6.191 -24.406 9.031 1 97.75 327 TRP A O 1
ATOM 2503 N N . SER A 1 328 ? -7.078 -25.469 7.223 1 96.56 328 SER A N 1
ATOM 2504 C CA . SER A 1 328 ? -6.18 -26.625 7.293 1 96.56 328 SER A CA 1
ATOM 2505 C C . SER A 1 328 ? -6.078 -27.328 5.945 1 96.56 328 SER A C 1
ATOM 2507 O O . SER A 1 328 ? -6.973 -27.203 5.109 1 96.56 328 SER A O 1
ATOM 2509 N N . TRP A 1 329 ? -4.977 -27.922 5.816 1 96.06 329 TRP A N 1
ATOM 2510 C CA . TRP A 1 329 ? -4.883 -28.875 4.719 1 96.06 329 TRP A CA 1
ATOM 2511 C C . TRP A 1 329 ? -5.805 -30.078 4.953 1 96.06 329 TRP A C 1
ATOM 2513 O O . TRP A 1 329 ? -6.125 -30.406 6.102 1 96.06 329 TRP A O 1
ATOM 2523 N N . GLN A 1 330 ? -6.211 -30.672 3.836 1 95.75 330 GLN A N 1
ATOM 2524 C CA . GLN A 1 330 ? -6.91 -31.938 3.992 1 95.75 330 GLN A CA 1
ATOM 2525 C C . GLN A 1 330 ? -5.957 -33.031 4.48 1 95.75 330 GLN A C 1
ATOM 2527 O O . GLN A 1 330 ? -4.762 -33 4.18 1 95.75 330 GLN A O 1
ATOM 2532 N N . GLU A 1 331 ? -6.488 -34.031 5.133 1 96.5 331 GLU A N 1
ATOM 2533 C CA . GLU A 1 331 ? -5.684 -35.062 5.75 1 96.5 331 GLU A CA 1
ATOM 2534 C C . GLU A 1 331 ? -4.797 -35.75 4.715 1 96.5 331 GLU A C 1
ATOM 2536 O O . GLU A 1 331 ? -3.604 -35.969 4.953 1 96.5 331 GLU A O 1
ATOM 2541 N N . TRP A 1 332 ? -5.363 -36.062 3.578 1 96.25 332 TRP A N 1
ATOM 2542 C CA . TRP A 1 332 ? -4.621 -36.812 2.572 1 96.25 332 TRP A CA 1
ATOM 2543 C C . TRP A 1 332 ? -3.477 -35.969 2.002 1 96.25 332 TRP A C 1
ATOM 2545 O O . TRP A 1 332 ? -2.512 -36.531 1.466 1 96.25 332 TRP A O 1
ATOM 2555 N N . GLN A 1 333 ? -3.549 -34.625 2.086 1 96.5 333 GLN A N 1
ATOM 2556 C CA . GLN A 1 333 ? -2.498 -33.75 1.586 1 96.5 333 GLN A CA 1
ATOM 2557 C C . GLN A 1 333 ? -1.297 -33.719 2.525 1 96.5 333 GLN A C 1
ATOM 2559 O O . GLN A 1 333 ? -0.186 -33.375 2.117 1 96.5 333 GLN A O 1
ATOM 2564 N N . GLU A 1 334 ? -1.532 -34.031 3.746 1 94.81 334 GLU A N 1
ATOM 2565 C CA . GLU A 1 334 ? -0.494 -33.938 4.766 1 94.81 334 GLU A CA 1
ATOM 2566 C C . GLU A 1 334 ? 0.633 -34.938 4.527 1 94.81 334 GLU A C 1
ATOM 2568 O O . GLU A 1 334 ? 1.746 -34.75 5.027 1 94.81 334 GLU A O 1
ATOM 2573 N N . ALA A 1 335 ? 0.366 -36 3.746 1 94.88 335 ALA A N 1
ATOM 2574 C CA . ALA A 1 335 ? 1.38 -37 3.432 1 94.88 335 ALA A CA 1
ATOM 2575 C C . ALA A 1 335 ? 2.299 -36.5 2.312 1 94.88 335 ALA A C 1
ATOM 2577 O O . ALA A 1 335 ? 3.348 -37.125 2.062 1 94.88 335 ALA A O 1
ATOM 2578 N N . LEU A 1 336 ? 1.938 -35.438 1.712 1 97.06 336 LEU A N 1
ATOM 2579 C CA . LEU A 1 336 ? 2.697 -34.875 0.592 1 97.06 336 LEU A CA 1
ATOM 2580 C C . LEU A 1 336 ? 3.562 -33.719 1.044 1 97.06 336 LEU A C 1
ATOM 2582 O O . LEU A 1 336 ? 3.213 -33 1.991 1 97.06 336 LEU A O 1
ATOM 2586 N N . PRO A 1 337 ? 4.695 -33.531 0.373 1 95.75 337 PRO A N 1
ATOM 2587 C CA . PRO A 1 337 ? 5.41 -32.281 0.633 1 95.75 337 PRO A CA 1
ATOM 2588 C C . PRO A 1 337 ? 4.547 -31.047 0.386 1 95.75 337 PRO A C 1
ATOM 2590 O O . PRO A 1 337 ? 3.715 -31.031 -0.526 1 95.75 337 PRO A O 1
ATOM 2593 N N . VAL A 1 338 ? 4.781 -29.969 1.151 1 95.75 338 VAL A N 1
ATOM 2594 C CA . VAL A 1 338 ? 3.941 -28.781 1.131 1 95.75 338 VAL A CA 1
ATOM 2595 C C . VAL A 1 338 ? 3.844 -28.234 -0.294 1 95.75 338 VAL A C 1
ATOM 2597 O O . VAL A 1 338 ? 2.756 -27.891 -0.762 1 95.75 338 VAL A O 1
ATOM 2600 N N . VAL A 1 339 ? 4.973 -28.25 -1.033 1 95.06 339 VAL A N 1
ATOM 2601 C CA . VAL A 1 339 ? 5.031 -27.641 -2.357 1 95.06 339 VAL A CA 1
ATOM 2602 C C . VAL A 1 339 ? 4.137 -28.422 -3.322 1 95.06 339 VAL A C 1
ATOM 2604 O O . VAL A 1 339 ? 3.717 -27.891 -4.352 1 95.06 339 VAL A O 1
ATOM 2607 N N . GLY A 1 340 ? 3.803 -29.688 -3.004 1 96.81 340 GLY A N 1
ATOM 2608 C CA . GLY A 1 340 ? 3.031 -30.516 -3.912 1 96.81 340 GLY A CA 1
ATOM 2609 C C . GLY A 1 340 ? 1.562 -30.594 -3.545 1 96.81 340 GLY A C 1
ATOM 2610 O O . GLY A 1 340 ? 0.757 -31.156 -4.297 1 96.81 340 GLY A O 1
ATOM 2611 N N . ARG A 1 341 ? 1.17 -30 -2.406 1 97.81 341 ARG A N 1
ATOM 2612 C CA . ARG A 1 341 ? -0.164 -30.234 -1.862 1 97.81 341 ARG A CA 1
ATOM 2613 C C . ARG A 1 341 ? -1.231 -29.578 -2.732 1 97.81 341 ARG A C 1
ATOM 2615 O O . ARG A 1 341 ? -2.254 -30.203 -3.039 1 97.81 341 ARG A O 1
ATOM 2622 N N . SER A 1 342 ? -0.997 -28.344 -3.125 1 97.75 342 SER A N 1
ATOM 2623 C CA . SER A 1 342 ? -1.979 -27.656 -3.961 1 97.75 342 SER A CA 1
ATOM 2624 C C . SER A 1 342 ? -1.994 -28.234 -5.375 1 97.75 342 SER A C 1
ATOM 2626 O O . SER A 1 342 ? -3.051 -28.312 -6.004 1 97.75 342 SER A O 1
ATOM 2628 N N . ILE A 1 343 ? -0.856 -28.641 -5.879 1 97.75 343 ILE A N 1
ATOM 2629 C CA . ILE A 1 343 ? -0.759 -29.297 -7.176 1 97.75 343 ILE A CA 1
ATOM 2630 C C . ILE A 1 343 ? -1.557 -30.594 -7.156 1 97.75 343 ILE A C 1
ATOM 2632 O O . ILE A 1 343 ? -2.268 -30.922 -8.109 1 97.75 343 ILE A O 1
ATOM 2636 N N . ALA A 1 344 ? -1.461 -31.312 -6.086 1 98.31 344 ALA A N 1
ATOM 2637 C CA . ALA A 1 344 ? -2.166 -32.562 -5.91 1 98.31 344 ALA A CA 1
ATOM 2638 C C . ALA A 1 344 ? -3.676 -32.375 -6.043 1 98.31 344 ALA A C 1
ATOM 2640 O O . ALA A 1 344 ? -4.359 -33.219 -6.645 1 98.31 344 ALA A O 1
ATOM 2641 N N . VAL A 1 345 ? -4.152 -31.281 -5.5 1 98.12 345 VAL A N 1
ATOM 2642 C CA . VAL A 1 345 ? -5.586 -31 -5.57 1 98.12 345 VAL A CA 1
ATOM 2643 C C . VAL A 1 345 ? -6 -30.781 -7.023 1 98.12 345 VAL A C 1
ATOM 2645 O O . VAL A 1 345 ? -7.062 -31.25 -7.449 1 98.12 345 VAL A O 1
ATOM 2648 N N . LEU A 1 346 ? -5.184 -30.109 -7.805 1 98.31 346 LEU A N 1
ATOM 2649 C CA . LEU A 1 346 ? -5.48 -29.906 -9.219 1 98.31 346 LEU A CA 1
ATOM 2650 C C . LEU A 1 346 ? -5.566 -31.25 -9.945 1 98.31 346 LEU A C 1
ATOM 2652 O O . LEU A 1 346 ? -6.512 -31.484 -10.695 1 98.31 346 LEU A O 1
ATOM 2656 N N . TYR A 1 347 ? -4.605 -32.156 -9.672 1 98.44 347 TYR A N 1
ATOM 2657 C CA . TYR A 1 347 ? -4.629 -33.469 -10.273 1 98.44 347 TYR A CA 1
ATOM 2658 C C . TYR A 1 347 ? -5.902 -34.219 -9.898 1 98.44 347 TYR A C 1
ATOM 2660 O O . TYR A 1 347 ? -6.57 -34.781 -10.766 1 98.44 347 TYR A O 1
ATOM 2668 N N . ASP A 1 348 ? -6.164 -34.156 -8.633 1 97.81 348 ASP A N 1
ATOM 2669 C CA . ASP A 1 348 ? -7.297 -34.906 -8.102 1 97.81 348 ASP A CA 1
ATOM 2670 C C . ASP A 1 348 ? -8.602 -34.469 -8.75 1 97.81 348 ASP A C 1
ATOM 2672 O O . ASP A 1 348 ? -9.375 -35.312 -9.242 1 97.81 348 ASP A O 1
ATOM 2676 N N . LYS A 1 349 ? -8.797 -33.188 -8.812 1 97.88 349 LYS A N 1
ATOM 2677 C CA . LYS A 1 349 ? -10.023 -32.625 -9.391 1 97.88 349 LYS A CA 1
ATOM 2678 C C . LYS A 1 349 ? -10.062 -32.875 -10.898 1 97.88 349 LYS A C 1
ATOM 2680 O O . LYS A 1 349 ? -11.125 -33.156 -11.461 1 97.88 349 LYS A O 1
ATOM 2685 N N . PHE A 1 350 ? -8.938 -32.719 -11.5 1 98.25 350 PHE A N 1
ATOM 2686 C CA . PHE A 1 350 ? -8.883 -32.875 -12.953 1 98.25 350 PHE A CA 1
ATOM 2687 C C . PHE A 1 350 ? -9.281 -34.281 -13.359 1 98.25 350 PHE A C 1
ATOM 2689 O O . PHE A 1 350 ? -9.984 -34.469 -14.359 1 98.25 350 PHE A O 1
ATOM 2696 N N . ALA A 1 351 ? -8.844 -35.312 -12.633 1 98.12 351 ALA A N 1
ATOM 2697 C CA . ALA A 1 351 ? -9.156 -36.688 -12.914 1 98.12 351 ALA A CA 1
ATOM 2698 C C . ALA A 1 351 ? -10.664 -36.938 -12.859 1 98.12 351 ALA A C 1
ATOM 2700 O O . ALA A 1 351 ? -11.18 -37.812 -13.555 1 98.12 351 ALA A O 1
ATOM 2701 N N . ASP A 1 352 ? -11.328 -36.125 -12.031 1 96.44 352 ASP A N 1
ATOM 2702 C CA . ASP A 1 352 ? -12.758 -36.312 -11.828 1 96.44 352 ASP A CA 1
ATOM 2703 C C . ASP A 1 352 ? -13.57 -35.594 -12.883 1 96.44 352 ASP A C 1
ATOM 2705 O O . ASP A 1 352 ? -14.789 -35.719 -12.945 1 96.44 352 ASP A O 1
ATOM 2709 N N . GLY A 1 353 ? -12.93 -34.781 -13.734 1 96.62 353 GLY A N 1
ATOM 2710 C CA . GLY A 1 353 ? -13.602 -34.031 -14.773 1 96.62 353 GLY A CA 1
ATOM 2711 C C . GLY A 1 353 ? -13.477 -32.5 -14.594 1 96.62 353 GLY A C 1
ATOM 2712 O O . GLY A 1 353 ? -12.68 -32.031 -13.781 1 96.62 353 GLY A O 1
ATOM 2713 N N . PRO A 1 354 ? -14.148 -31.812 -15.477 1 96.12 354 PRO A N 1
ATOM 2714 C CA . PRO A 1 354 ? -14.133 -30.344 -15.32 1 96.12 354 PRO A CA 1
ATOM 2715 C C . PRO A 1 354 ? -14.68 -29.891 -13.969 1 96.12 354 PRO A C 1
ATOM 2717 O O . PRO A 1 354 ? -15.594 -30.516 -13.43 1 96.12 354 PRO A O 1
ATOM 2720 N N . PHE A 1 355 ? -14.133 -28.844 -13.391 1 96.5 355 PHE A N 1
ATOM 2721 C CA . PHE A 1 355 ? -14.594 -28.344 -12.102 1 96.5 355 PHE A CA 1
ATOM 2722 C C . PHE A 1 355 ? -14.609 -26.812 -12.078 1 96.5 355 PHE A C 1
ATOM 2724 O O . PHE A 1 355 ? -13.953 -26.172 -12.898 1 96.5 355 PHE A O 1
ATOM 2731 N N . GLU A 1 356 ? -15.352 -26.266 -11.219 1 94 356 GLU A N 1
ATOM 2732 C CA . GLU A 1 356 ? -15.492 -24.828 -11.086 1 94 356 GLU A CA 1
ATOM 2733 C C . GLU A 1 356 ? -14.172 -24.188 -10.664 1 94 356 GLU A C 1
ATOM 2735 O O . GLU A 1 356 ? -13.516 -24.656 -9.734 1 94 356 GLU A O 1
ATOM 2740 N N . GLY A 1 357 ? -13.797 -23.141 -11.414 1 95.44 357 GLY A N 1
ATOM 2741 C CA . GLY A 1 357 ? -12.594 -22.406 -11.062 1 95.44 357 GLY A CA 1
ATOM 2742 C C . GLY A 1 357 ? -11.32 -23.047 -11.594 1 95.44 357 GLY A C 1
ATOM 2743 O O . GLY A 1 357 ? -10.219 -22.609 -11.258 1 95.44 357 GLY A O 1
ATOM 2744 N N . GLN A 1 358 ? -11.445 -24.078 -12.438 1 98 358 GLN A N 1
ATOM 2745 C CA . GLN A 1 358 ? -10.297 -24.766 -13.008 1 98 358 GLN A CA 1
ATOM 2746 C C . GLN A 1 358 ? -9.383 -23.797 -13.758 1 98 358 GLN A C 1
ATOM 2748 O O . GLN A 1 358 ? -9.844 -23.047 -14.617 1 98 358 GLN A O 1
ATOM 2753 N N . PRO A 1 359 ? -8.148 -23.766 -13.391 1 98.75 359 PRO A N 1
ATOM 2754 C CA . PRO A 1 359 ? -7.234 -22.969 -14.203 1 98.75 359 PRO A CA 1
ATOM 2755 C C . PRO A 1 359 ? -6.961 -23.594 -15.57 1 98.75 359 PRO A C 1
ATOM 2757 O O . PRO A 1 359 ? -6.336 -24.656 -15.648 1 98.75 359 PRO A O 1
ATOM 2760 N N . THR A 1 360 ? -7.418 -22.969 -16.609 1 98.81 360 THR A N 1
ATOM 2761 C CA . THR A 1 360 ? -7.285 -23.453 -17.984 1 98.81 360 THR A CA 1
ATOM 2762 C C . THR A 1 360 ? -6.336 -22.562 -18.781 1 98.81 360 THR A C 1
ATOM 2764 O O . THR A 1 360 ? -5.855 -21.547 -18.266 1 98.81 360 THR A O 1
ATOM 2767 N N . PHE A 1 361 ? -6.035 -23 -19.984 1 98.94 361 PHE A N 1
ATOM 2768 C CA . PHE A 1 361 ? -5.25 -22.156 -20.891 1 98.94 361 PHE A CA 1
ATOM 2769 C C . PHE A 1 361 ? -5.938 -20.812 -21.109 1 98.94 361 PHE A C 1
ATOM 2771 O O . PHE A 1 361 ? -5.277 -19.781 -21.156 1 98.94 361 PHE A O 1
ATOM 2778 N N . GLU A 1 362 ? -7.285 -20.828 -21.125 1 98.56 362 GLU A N 1
ATOM 2779 C CA . GLU A 1 362 ? -8.047 -19.594 -21.344 1 98.56 362 GLU A CA 1
ATOM 2780 C C . GLU A 1 362 ? -7.898 -18.625 -20.188 1 98.56 362 GLU A C 1
ATOM 2782 O O . GLU A 1 362 ? -7.672 -17.438 -20.375 1 98.56 362 GLU A O 1
ATOM 2787 N N . THR A 1 363 ? -8.078 -19.141 -18.953 1 98.5 363 THR A N 1
ATOM 2788 C CA . THR A 1 363 ? -7.93 -18.266 -17.797 1 98.5 363 THR A CA 1
ATOM 2789 C C . THR A 1 363 ? -6.496 -17.766 -17.672 1 98.5 363 THR A C 1
ATOM 2791 O O . THR A 1 363 ? -6.262 -16.625 -17.25 1 98.5 363 THR A O 1
ATOM 2794 N N . ALA A 1 364 ? -5.543 -18.625 -18.047 1 98.81 364 ALA A N 1
ATOM 2795 C CA . ALA A 1 364 ? -4.137 -18.219 -18.016 1 98.81 364 ALA A CA 1
ATOM 2796 C C . ALA A 1 364 ? -3.863 -17.094 -19.016 1 98.81 364 ALA A C 1
ATOM 2798 O O . ALA A 1 364 ? -3.082 -16.188 -18.719 1 98.81 364 ALA A O 1
ATOM 2799 N N . LEU A 1 365 ? -4.473 -17.188 -20.188 1 98.81 365 LEU A N 1
ATOM 2800 C CA . LEU A 1 365 ? -4.289 -16.141 -21.188 1 98.81 365 LEU A CA 1
ATOM 2801 C C . LEU A 1 365 ? -4.738 -14.789 -20.656 1 98.81 365 LEU A C 1
ATOM 2803 O O . LEU A 1 365 ? -4.066 -13.781 -20.875 1 98.81 365 LEU A O 1
ATOM 2807 N N . VAL A 1 366 ? -5.84 -14.75 -19.938 1 98.56 366 VAL A N 1
ATOM 2808 C CA . VAL A 1 366 ? -6.344 -13.516 -19.344 1 98.56 366 VAL A CA 1
ATOM 2809 C C . VAL A 1 366 ? -5.297 -12.922 -18.406 1 98.56 366 VAL A C 1
ATOM 2811 O O . VAL A 1 366 ? -5.027 -11.719 -18.438 1 98.56 366 VAL A O 1
ATOM 2814 N N . ARG A 1 367 ? -4.676 -13.766 -17.594 1 98.56 367 ARG A N 1
ATOM 2815 C CA . ARG A 1 367 ? -3.631 -13.312 -16.672 1 98.56 367 ARG A CA 1
ATOM 2816 C C . ARG A 1 367 ? -2.42 -12.805 -17.453 1 98.56 367 ARG A C 1
ATOM 2818 O O . ARG A 1 367 ? -1.831 -11.781 -17.078 1 98.56 367 ARG A O 1
ATOM 2825 N N . HIS A 1 368 ? -2.025 -13.523 -18.516 1 98.5 368 HIS A N 1
ATOM 2826 C CA . HIS A 1 368 ? -0.922 -13.07 -19.359 1 98.5 368 HIS A CA 1
ATOM 2827 C C . HIS A 1 368 ? -1.193 -11.68 -19.922 1 98.5 368 HIS A C 1
ATOM 2829 O O . HIS A 1 368 ? -0.311 -10.82 -19.906 1 98.5 368 HIS A O 1
ATOM 2835 N N . GLU A 1 369 ? -2.373 -11.484 -20.406 1 98.44 369 GLU A N 1
ATOM 2836 C CA . GLU A 1 369 ? -2.74 -10.203 -20.984 1 98.44 369 GLU A CA 1
ATOM 2837 C C . GLU A 1 369 ? -2.693 -9.086 -19.953 1 98.44 369 GLU A C 1
ATOM 2839 O O . GLU A 1 369 ? -2.242 -7.977 -20.234 1 98.44 369 GLU A O 1
ATOM 2844 N N . GLN A 1 370 ? -3.156 -9.336 -18.781 1 98.31 370 GLN A N 1
ATOM 2845 C CA . GLN A 1 370 ? -3.102 -8.359 -17.703 1 98.31 370 GLN A CA 1
ATOM 2846 C C . GLN A 1 370 ? -1.658 -8.039 -17.312 1 98.31 370 GLN A C 1
ATOM 2848 O O . GLN A 1 370 ? -1.312 -6.875 -17.094 1 98.31 370 GLN A O 1
ATOM 2853 N N . LEU A 1 371 ? -0.838 -9.047 -17.219 1 97.62 371 LEU A N 1
ATOM 2854 C CA . LEU A 1 371 ? 0.566 -8.836 -16.875 1 97.62 371 LEU A CA 1
ATOM 2855 C C . LEU A 1 371 ? 1.266 -8.031 -17.969 1 97.62 371 LEU A C 1
ATOM 2857 O O . LEU A 1 371 ? 2.146 -7.219 -17.688 1 97.62 371 LEU A O 1
ATOM 2861 N N . GLU A 1 372 ? 0.883 -8.328 -19.219 1 96.81 372 GLU A N 1
ATOM 2862 C CA . GLU A 1 372 ? 1.416 -7.531 -20.312 1 96.81 372 GLU A CA 1
ATOM 2863 C C . GLU A 1 372 ? 1.023 -6.062 -20.156 1 96.81 372 GLU A C 1
ATOM 2865 O O . GLU A 1 372 ? 1.831 -5.168 -20.422 1 96.81 372 GLU A O 1
ATOM 2870 N N . THR A 1 373 ? -0.199 -5.844 -19.766 1 97.19 373 THR A N 1
ATOM 2871 C CA . THR A 1 373 ? -0.65 -4.48 -19.484 1 97.19 373 THR A CA 1
ATOM 2872 C C . THR A 1 373 ? 0.196 -3.838 -18.391 1 97.19 373 THR A C 1
ATOM 2874 O O . THR A 1 373 ? 0.597 -2.678 -18.516 1 97.19 373 THR A O 1
ATOM 2877 N N . ILE A 1 374 ? 0.498 -4.527 -17.375 1 97.06 374 ILE A N 1
ATOM 2878 C CA . ILE A 1 374 ? 1.291 -4.039 -16.25 1 97.06 374 ILE A CA 1
ATOM 2879 C C . ILE A 1 374 ? 2.699 -3.691 -16.734 1 97.06 374 ILE A C 1
ATOM 2881 O O . ILE A 1 374 ? 3.271 -2.684 -16.312 1 97.06 374 ILE A O 1
ATOM 2885 N N . LEU A 1 375 ? 3.219 -4.461 -17.656 1 96.5 375 LEU A N 1
ATOM 2886 C CA . LEU A 1 375 ? 4.598 -4.289 -18.094 1 96.5 375 LEU A CA 1
ATOM 2887 C C . LEU A 1 375 ? 4.668 -3.383 -19.328 1 96.5 375 LEU A C 1
ATOM 2889 O O . LEU A 1 375 ? 5.75 -3.131 -19.859 1 96.5 375 LEU A O 1
ATOM 2893 N N . ALA A 1 376 ? 3.5 -2.934 -19.688 1 91.69 376 ALA A N 1
ATOM 2894 C CA . ALA A 1 376 ? 3.449 -2.125 -20.906 1 91.69 376 ALA A CA 1
ATOM 2895 C C . ALA A 1 376 ? 4.301 -0.867 -20.766 1 91.69 376 ALA A C 1
ATOM 2897 O O . ALA A 1 376 ? 4.188 -0.144 -19.766 1 91.69 376 ALA A O 1
ATOM 2898 N N . GLY A 1 377 ? 5.195 -0.604 -21.578 1 85.56 377 GLY A N 1
ATOM 2899 C CA . GLY A 1 377 ? 6.02 0.595 -21.594 1 85.56 377 GLY A CA 1
ATOM 2900 C C . GLY A 1 377 ? 7.266 0.475 -20.734 1 85.56 377 GLY A C 1
ATOM 2901 O O . GLY A 1 377 ? 8.047 1.42 -20.625 1 85.56 377 GLY A O 1
ATOM 2902 N N . TRP A 1 378 ? 7.301 -0.67 -20.078 1 91.31 378 TRP A N 1
ATOM 2903 C CA . TRP A 1 378 ? 8.508 -0.874 -19.281 1 91.31 378 TRP A CA 1
ATOM 2904 C C . TRP A 1 378 ? 9.734 -0.966 -20.172 1 91.31 378 TRP A C 1
ATOM 2906 O O . TRP A 1 378 ? 9.812 -1.83 -21.047 1 91.31 378 TRP A O 1
ATOM 2916 N N . ASP A 1 379 ? 10.586 -0.096 -20.031 1 82.75 379 ASP A N 1
ATOM 2917 C CA . ASP A 1 379 ? 11.906 -0.041 -20.656 1 82.75 379 ASP A CA 1
ATOM 2918 C C . ASP A 1 379 ? 13 0.195 -19.625 1 82.75 379 ASP A C 1
ATOM 2920 O O . ASP A 1 379 ? 13.148 1.305 -19.109 1 82.75 379 ASP A O 1
ATOM 2924 N N . PRO A 1 380 ? 13.648 -0.93 -19.375 1 73.25 380 PRO A N 1
ATOM 2925 C CA . PRO A 1 380 ? 14.688 -0.724 -18.359 1 73.25 380 PRO A CA 1
ATOM 2926 C C . PRO A 1 380 ? 15.742 0.286 -18.781 1 73.25 380 PRO A C 1
ATOM 2928 O O . PRO A 1 380 ? 16.125 0.32 -19.953 1 73.25 380 PRO A O 1
ATOM 2931 N N . LYS A 1 381 ? 15.859 1.335 -18.312 1 58.97 381 LYS A N 1
ATOM 2932 C CA . LYS A 1 381 ? 16.891 2.311 -18.641 1 58.97 381 LYS A CA 1
ATOM 2933 C C . LYS A 1 381 ? 18.297 1.743 -18.406 1 58.97 381 LYS A C 1
ATOM 2935 O O . LYS A 1 381 ? 18.484 0.904 -17.516 1 58.97 381 LYS A O 1
ATOM 2940 N N . MET B 1 1 ? 14.266 41.969 23.562 1 73.12 1 MET B N 1
ATOM 2941 C CA . MET B 1 1 ? 13.422 42.562 22.516 1 73.12 1 MET B CA 1
ATOM 2942 C C . MET B 1 1 ? 11.969 42.594 22.969 1 73.12 1 MET B C 1
ATOM 2944 O O . MET B 1 1 ? 11.531 41.75 23.75 1 73.12 1 MET B O 1
ATOM 2948 N N . ALA B 1 2 ? 11.219 43.594 22.641 1 89.94 2 ALA B N 1
ATOM 2949 C CA . ALA B 1 2 ? 9.805 43.688 22.984 1 89.94 2 ALA B CA 1
ATOM 2950 C C . ALA B 1 2 ? 9.016 42.531 22.391 1 89.94 2 ALA B C 1
ATOM 2952 O O . ALA B 1 2 ? 9.328 42.062 21.281 1 89.94 2 ALA B O 1
ATOM 2953 N N . PRO B 1 3 ? 8.117 42.062 23.078 1 95.88 3 PRO B N 1
ATOM 2954 C CA . PRO B 1 3 ? 7.312 40.969 22.547 1 95.88 3 PRO B CA 1
ATOM 2955 C C . PRO B 1 3 ? 6.578 41.312 21.266 1 95.88 3 PRO B C 1
ATOM 2957 O O . PRO B 1 3 ? 6.227 42.469 21.047 1 95.88 3 PRO B O 1
ATOM 2960 N N . ILE B 1 4 ? 6.438 40.406 20.391 1 98.5 4 ILE B N 1
ATOM 2961 C CA . ILE B 1 4 ? 5.668 40.531 19.156 1 98.5 4 ILE B CA 1
ATOM 2962 C C . ILE B 1 4 ? 4.188 40.719 19.5 1 98.5 4 ILE B C 1
ATOM 2964 O O . ILE B 1 4 ? 3.568 39.844 20.109 1 98.5 4 ILE B O 1
ATOM 2968 N N . ARG B 1 5 ? 3.611 41.875 19.203 1 98.69 5 ARG B N 1
ATOM 2969 C CA . ARG B 1 5 ? 2.201 42.156 19.438 1 98.69 5 ARG B CA 1
ATOM 2970 C C . ARG B 1 5 ? 1.313 41.375 18.484 1 98.69 5 ARG B C 1
ATOM 2972 O O . ARG B 1 5 ? 1.319 41.594 17.281 1 98.69 5 ARG B O 1
ATOM 2979 N N . THR B 1 6 ? 0.535 40.469 19.109 1 98.75 6 THR B N 1
ATOM 2980 C CA . THR B 1 6 ? -0.119 39.406 18.328 1 98.75 6 THR B CA 1
ATOM 2981 C C . THR B 1 6 ? -1.637 39.531 18.422 1 98.75 6 THR B C 1
ATOM 2983 O O . THR B 1 6 ? -2.189 39.75 19.5 1 98.75 6 THR B O 1
ATOM 2986 N N . ALA B 1 7 ? -2.256 39.469 17.281 1 98.81 7 ALA B N 1
ATOM 2987 C CA . ALA B 1 7 ? -3.709 39.344 17.203 1 98.81 7 ALA B CA 1
ATOM 2988 C C . ALA B 1 7 ? -4.109 37.938 16.766 1 98.81 7 ALA B C 1
ATOM 2990 O O . ALA B 1 7 ? -3.467 37.344 15.898 1 98.81 7 ALA B O 1
ATOM 2991 N N . ILE B 1 8 ? -5.195 37.375 17.328 1 98.5 8 ILE B N 1
ATOM 2992 C CA . ILE B 1 8 ? -5.719 36.094 16.953 1 98.5 8 ILE B CA 1
ATOM 2993 C C . ILE B 1 8 ? -7.117 36.25 16.359 1 98.5 8 ILE B C 1
ATOM 2995 O O . ILE B 1 8 ? -7.992 36.844 16.969 1 98.5 8 ILE B O 1
ATOM 2999 N N . ILE B 1 9 ? -7.25 35.781 15.156 1 98.12 9 ILE B N 1
ATOM 3000 C CA . ILE B 1 9 ? -8.555 35.719 14.516 1 98.12 9 ILE B CA 1
ATOM 3001 C C . ILE B 1 9 ? -9.125 34.312 14.625 1 98.12 9 ILE B C 1
ATOM 3003 O O . ILE B 1 9 ? -8.539 33.344 14.117 1 98.12 9 ILE B O 1
ATOM 3007 N N . GLY B 1 10 ? -10.258 34.188 15.305 1 96.06 10 GLY B N 1
ATOM 3008 C CA . GLY B 1 10 ? -10.922 32.906 15.32 1 96.06 10 GLY B CA 1
ATOM 3009 C C . GLY B 1 10 ? -10.859 32.219 16.672 1 96.06 10 GLY B C 1
ATOM 3010 O O . GLY B 1 10 ? -11.266 31.047 16.797 1 96.06 10 GLY B O 1
ATOM 3011 N N . LEU B 1 11 ? -10.305 32.844 17.672 1 94.5 11 LEU B N 1
ATOM 3012 C CA . LEU B 1 11 ? -10.367 32.312 19.031 1 94.5 11 LEU B CA 1
ATOM 3013 C C . LEU B 1 11 ? -11.75 32.5 19.641 1 94.5 11 LEU B C 1
ATOM 3015 O O . LEU B 1 11 ? -12.156 33.625 19.906 1 94.5 11 LEU B O 1
ATOM 3019 N N . SER B 1 12 ? -12.453 31.375 19.828 1 87.81 12 SER B N 1
ATOM 3020 C CA . SER B 1 12 ? -13.82 31.484 20.328 1 87.81 12 SER B CA 1
ATOM 3021 C C . SER B 1 12 ? -14.086 30.484 21.438 1 87.81 12 SER B C 1
ATOM 3023 O O . SER B 1 12 ? -13.625 29.344 21.391 1 87.81 12 SER B O 1
ATOM 3025 N N . GLY B 1 13 ? -14.758 30.984 22.438 1 76.56 13 GLY B N 1
ATOM 3026 C CA . GLY B 1 13 ? -15.148 30.109 23.531 1 76.56 13 GLY B CA 1
ATOM 3027 C C . GLY B 1 13 ? -16.203 29.078 23.141 1 76.56 13 GLY B C 1
ATOM 3028 O O . GLY B 1 13 ? -16.375 28.062 23.812 1 76.56 13 GLY B O 1
ATOM 3029 N N . ASN B 1 14 ? -16.953 29.297 22.141 1 72.25 14 ASN B N 1
ATOM 3030 C CA . ASN B 1 14 ? -18.031 28.422 21.688 1 72.25 14 ASN B CA 1
ATOM 3031 C C . ASN B 1 14 ? -17.688 27.75 20.359 1 72.25 14 ASN B C 1
ATOM 3033 O O . ASN B 1 14 ? -18.578 27.328 19.625 1 72.25 14 ASN B O 1
ATOM 3037 N N . ALA B 1 15 ? -16.422 27.719 20.172 1 74.25 15 ALA B N 1
ATOM 3038 C CA . ALA B 1 15 ? -16 27.203 18.875 1 74.25 15 ALA B CA 1
ATOM 3039 C C . ALA B 1 15 ? -16.328 25.719 18.75 1 74.25 15 ALA B C 1
ATOM 3041 O O . ALA B 1 15 ? -16.234 24.969 19.734 1 74.25 15 ALA B O 1
ATOM 3042 N N . ILE B 1 16 ? -16.75 25.344 17.625 1 64.94 16 ILE B N 1
ATOM 3043 C CA . ILE B 1 16 ? -17 23.953 17.281 1 64.94 16 ILE B CA 1
ATOM 3044 C C . ILE B 1 16 ? -15.727 23.125 17.484 1 64.94 16 ILE B C 1
ATOM 3046 O O . ILE B 1 16 ? -15.766 22.047 18.062 1 64.94 16 ILE B O 1
ATOM 3050 N N . THR B 1 17 ? -14.656 23.734 16.922 1 69.88 17 THR B N 1
ATOM 3051 C CA . THR B 1 17 ? -13.344 23.141 17.172 1 69.88 17 THR B CA 1
ATOM 3052 C C . THR B 1 17 ? -12.508 24.047 18.062 1 69.88 17 THR B C 1
ATOM 3054 O O . THR B 1 17 ? -12.625 25.281 18 1 69.88 17 THR B O 1
ATOM 3057 N N . SER B 1 18 ? -11.719 23.531 18.969 1 81 18 SER B N 1
ATOM 3058 C CA . SER B 1 18 ? -10.969 24.281 19.969 1 81 18 SER B CA 1
ATOM 3059 C C . SER B 1 18 ? -9.492 24.359 19.609 1 81 18 SER B C 1
ATOM 3061 O O . SER B 1 18 ? -8.625 24.406 20.484 1 81 18 SER B O 1
ATOM 3063 N N . TRP B 1 19 ? -9.281 24.469 18.25 1 89.38 19 TRP B N 1
ATOM 3064 C CA . TRP B 1 19 ? -7.879 24.391 17.859 1 89.38 19 TRP B CA 1
ATOM 3065 C C . TRP B 1 19 ? -7.098 25.594 18.359 1 89.38 19 TRP B C 1
ATOM 3067 O O . TRP B 1 19 ? -6.043 25.453 18.969 1 89.38 19 TRP B O 1
ATOM 3077 N N . ALA B 1 20 ? -7.633 26.812 18.141 1 93 20 ALA B N 1
ATOM 3078 C CA . ALA B 1 20 ? -6.93 28.016 18.578 1 93 20 ALA B CA 1
ATOM 3079 C C . ALA B 1 20 ? -6.676 27.984 20.094 1 93 20 ALA B C 1
ATOM 3081 O O . ALA B 1 20 ? -5.57 28.281 20.547 1 93 20 ALA B O 1
ATOM 3082 N N . SER B 1 21 ? -7.668 27.578 20.828 1 94.62 21 SER B N 1
ATOM 3083 C CA . SER B 1 21 ? -7.562 27.578 22.281 1 94.62 21 SER B CA 1
ATOM 3084 C C . SER B 1 21 ? -6.68 26.438 22.766 1 94.62 21 SER B C 1
ATOM 3086 O O . SER B 1 21 ? -5.922 26.594 23.719 1 94.62 21 SER B O 1
ATOM 3088 N N . ALA B 1 22 ? -6.699 25.312 22.062 1 93.88 22 ALA B N 1
ATOM 3089 C CA . ALA B 1 22 ? -6.023 24.109 22.547 1 93.88 22 ALA B CA 1
ATOM 3090 C C . ALA B 1 22 ? -4.574 24.062 22.062 1 93.88 22 ALA B C 1
ATOM 3092 O O . ALA B 1 22 ? -3.701 23.547 22.75 1 93.88 22 ALA B O 1
ATOM 3093 N N . ALA B 1 23 ? -4.344 24.656 20.891 1 95.69 23 ALA B N 1
ATOM 3094 C CA . ALA B 1 23 ? -3.037 24.453 20.266 1 95.69 23 ALA B CA 1
ATOM 3095 C C . ALA B 1 23 ? -2.193 25.719 20.344 1 95.69 23 ALA B C 1
ATOM 3097 O O . ALA B 1 23 ? -0.974 25.656 20.516 1 95.69 23 ALA B O 1
ATOM 3098 N N . HIS B 1 24 ? -2.795 26.922 20.266 1 97.62 24 HIS B N 1
ATOM 3099 C CA . HIS B 1 24 ? -2.043 28.172 20.172 1 97.62 24 HIS B CA 1
ATOM 3100 C C . HIS B 1 24 ? -1.902 28.828 21.547 1 97.62 24 HIS B C 1
ATOM 3102 O O . HIS B 1 24 ? -0.799 29.203 21.953 1 97.62 24 HIS B O 1
ATOM 3108 N N . LEU B 1 25 ? -2.98 28.906 22.281 1 97 25 LEU B N 1
ATOM 3109 C CA . LEU B 1 25 ? -3.062 29.719 23.484 1 97 25 LEU B CA 1
ATOM 3110 C C . LEU B 1 25 ? -2.109 29.203 24.562 1 97 25 LEU B C 1
ATOM 3112 O O . LEU B 1 25 ? -1.447 30 25.25 1 97 25 LEU B O 1
ATOM 3116 N N . PRO B 1 26 ? -2.037 27.875 24.719 1 96.56 26 PRO B N 1
ATOM 3117 C CA . PRO B 1 26 ? -1.185 27.375 25.797 1 96.56 26 PRO B CA 1
ATOM 3118 C C . PRO B 1 26 ? 0.258 27.859 25.688 1 96.56 26 PRO B C 1
ATOM 3120 O O . PRO B 1 26 ? 0.878 28.219 26.688 1 96.56 26 PRO B O 1
ATOM 3123 N N . TYR B 1 27 ? 0.825 27.875 24.531 1 97.81 27 TYR B N 1
ATOM 3124 C CA . TYR B 1 27 ? 2.176 28.406 24.359 1 97.81 27 TYR B CA 1
ATOM 3125 C C . TYR B 1 27 ? 2.205 29.922 24.547 1 97.81 27 TYR B C 1
ATOM 3127 O O . TYR B 1 27 ? 3.049 30.438 25.281 1 97.81 27 TYR B O 1
ATOM 3135 N N . LEU B 1 28 ? 1.275 30.625 23.891 1 97.94 28 LEU B N 1
ATOM 3136 C CA . LEU B 1 28 ? 1.282 32.094 23.891 1 97.94 28 LEU B CA 1
ATOM 3137 C C . LEU B 1 28 ? 1.111 32.625 25.312 1 97.94 28 LEU B C 1
ATOM 3139 O O . LEU B 1 28 ? 1.596 33.719 25.609 1 97.94 28 LEU B O 1
ATOM 3143 N N . LEU B 1 29 ? 0.464 31.828 26.125 1 96.94 29 LEU B N 1
ATOM 3144 C CA . LEU B 1 29 ? 0.22 32.281 27.484 1 96.94 29 LEU B CA 1
ATOM 3145 C C . LEU B 1 29 ? 1.233 31.672 28.453 1 96.94 29 LEU B C 1
ATOM 3147 O O . LEU B 1 29 ? 1.222 31.984 29.641 1 96.94 29 LEU B O 1
ATOM 3151 N N . SER B 1 30 ? 2.051 30.812 28.016 1 96.81 30 SER B N 1
ATOM 3152 C CA . SER B 1 30 ? 3.111 30.25 28.844 1 96.81 30 SER B CA 1
ATOM 3153 C C . SER B 1 30 ? 4.176 31.297 29.156 1 96.81 30 SER B C 1
ATOM 3155 O O . SER B 1 30 ? 4.238 32.344 28.5 1 96.81 30 SER B O 1
ATOM 3157 N N . ALA B 1 31 ? 5.035 30.938 30.125 1 96.38 31 ALA B N 1
ATOM 3158 C CA . ALA B 1 31 ? 6.137 31.844 30.453 1 96.38 31 ALA B CA 1
ATOM 3159 C C . ALA B 1 31 ? 7.059 32.031 29.266 1 96.38 31 ALA B C 1
ATOM 3161 O O . ALA B 1 31 ? 7.457 33.188 28.953 1 96.38 31 ALA B O 1
ATOM 3162 N N . ARG B 1 32 ? 7.344 31 28.578 1 96.44 32 ARG B N 1
ATOM 3163 C CA . ARG B 1 32 ? 8.227 31.047 27.422 1 96.44 32 ARG B CA 1
ATOM 3164 C C . ARG B 1 32 ? 7.602 31.875 26.297 1 96.44 32 ARG B C 1
ATOM 3166 O O . ARG B 1 32 ? 8.273 32.719 25.688 1 96.44 32 ARG B O 1
ATOM 3173 N N . GLY B 1 33 ? 6.363 31.656 26.016 1 97.44 33 GLY B N 1
ATOM 3174 C CA . GLY B 1 33 ? 5.652 32.375 24.984 1 97.44 33 GLY B CA 1
ATOM 3175 C C . GLY B 1 33 ? 5.531 33.875 25.266 1 97.44 33 GLY B C 1
ATOM 3176 O O . GLY B 1 33 ? 5.703 34.688 24.359 1 97.44 33 GLY B O 1
ATOM 3177 N N . ARG B 1 34 ? 5.297 34.25 26.469 1 96.69 34 ARG B N 1
ATOM 3178 C CA . ARG B 1 34 ? 5.082 35.625 26.859 1 96.69 34 ARG B CA 1
ATOM 3179 C C . ARG B 1 34 ? 6.367 36.438 26.75 1 96.69 34 ARG B C 1
ATOM 3181 O O . ARG B 1 34 ? 6.332 37.656 26.703 1 96.69 34 ARG B O 1
ATOM 3188 N N . GLU B 1 35 ? 7.449 35.719 26.781 1 97.31 35 GLU B N 1
ATOM 3189 C CA . GLU B 1 35 ? 8.719 36.406 26.562 1 97.31 35 GLU B CA 1
ATOM 3190 C C . GLU B 1 35 ? 8.852 36.844 25.125 1 97.31 35 GLU B C 1
ATOM 3192 O O . GLU B 1 35 ? 9.602 37.781 24.828 1 97.31 35 GLU B O 1
ATOM 3197 N N . LYS B 1 36 ? 8.109 36.25 24.25 1 98.12 36 LYS B N 1
ATOM 3198 C CA . LYS B 1 36 ? 8.312 36.5 22.828 1 98.12 36 LYS B CA 1
ATOM 3199 C C . LYS B 1 36 ? 7.078 37.125 22.203 1 98.12 36 LYS B C 1
ATOM 3201 O O . LYS B 1 36 ? 7.18 37.844 21.203 1 98.12 36 LYS B O 1
ATOM 3206 N N . TYR B 1 37 ? 5.949 36.875 22.781 1 98.44 37 TYR B N 1
ATOM 3207 C CA . TYR B 1 37 ? 4.688 37.312 22.203 1 98.44 37 TYR B CA 1
ATOM 3208 C C . TYR B 1 37 ? 3.805 37.969 23.25 1 98.44 37 TYR B C 1
ATOM 3210 O O . TYR B 1 37 ? 3.877 37.656 24.438 1 98.44 37 TYR B O 1
ATOM 3218 N N . GLN B 1 38 ? 2.965 38.875 22.828 1 98.19 38 GLN B N 1
ATOM 3219 C CA . GLN B 1 38 ? 1.898 39.5 23.625 1 98.19 38 GLN B CA 1
ATOM 3220 C C . GLN B 1 38 ? 0.593 39.562 22.828 1 98.19 38 GLN B C 1
ATOM 3222 O O . GLN B 1 38 ? 0.534 40.156 21.766 1 98.19 38 GLN B O 1
ATOM 3227 N N . ILE B 1 39 ? -0.413 38.875 23.344 1 98.38 39 ILE B N 1
ATOM 3228 C CA . ILE B 1 39 ? -1.722 39 22.703 1 98.38 39 ILE B CA 1
ATOM 3229 C C . ILE B 1 39 ? -2.303 40.375 22.969 1 98.38 39 ILE B C 1
ATOM 3231 O O . ILE B 1 39 ? -2.576 40.75 24.109 1 98.38 39 ILE B O 1
ATOM 3235 N N . VAL B 1 40 ? -2.549 41.125 21.891 1 98.5 40 VAL B N 1
ATOM 3236 C CA . VAL B 1 40 ? -2.982 42.5 22.094 1 98.5 40 VAL B CA 1
ATOM 3237 C C . VAL B 1 40 ? -4.379 42.688 21.5 1 98.5 40 VAL B C 1
ATOM 3239 O O . VAL B 1 40 ? -5.039 43.688 21.781 1 98.5 40 VAL B O 1
ATOM 3242 N N . ALA B 1 41 ? -4.824 41.688 20.719 1 98.69 41 ALA B N 1
ATOM 3243 C CA . ALA B 1 41 ? -6.145 41.844 20.109 1 98.69 41 ALA B CA 1
ATOM 3244 C C . ALA B 1 41 ? -6.73 40.469 19.75 1 98.69 41 ALA B C 1
ATOM 3246 O O . ALA B 1 41 ? -5.992 39.531 19.484 1 98.69 41 ALA B O 1
ATOM 3247 N N . LEU B 1 42 ? -8.023 40.438 19.797 1 98 42 LEU B N 1
ATOM 3248 C CA . LEU B 1 42 ? -8.797 39.312 19.25 1 98 42 LEU B CA 1
ATOM 3249 C C . LEU B 1 42 ? -9.789 39.812 18.203 1 98 42 LEU B C 1
ATOM 3251 O O . LEU B 1 42 ? -10.328 40.906 18.312 1 98 42 LEU B O 1
ATOM 3255 N N . CYS B 1 43 ? -9.953 38.969 17.172 1 98.06 43 CYS B N 1
ATOM 3256 C CA . CYS B 1 43 ? -10.969 39.219 16.156 1 98.06 43 CYS B CA 1
ATOM 3257 C C . CYS B 1 43 ? -11.867 38.031 15.938 1 98.06 43 CYS B C 1
ATOM 3259 O O . CYS B 1 43 ? -11.375 36.906 15.758 1 98.06 43 CYS B O 1
ATOM 3261 N N . ASN B 1 44 ? -13.133 38.188 16.016 1 96.06 44 ASN B N 1
ATOM 3262 C CA . ASN B 1 44 ? -14.148 37.156 15.711 1 96.06 44 ASN B CA 1
ATOM 3263 C C . ASN B 1 44 ? -15.219 37.719 14.773 1 96.06 44 ASN B C 1
ATOM 3265 O O . ASN B 1 44 ? -14.969 38.688 14.039 1 96.06 44 ASN B O 1
ATOM 3269 N N . SER B 1 45 ? -16.297 36.969 14.641 1 93.88 45 SER B N 1
ATOM 3270 C CA . SER B 1 45 ? -17.328 37.344 13.68 1 93.88 45 SER B CA 1
ATOM 3271 C C . SER B 1 45 ? -18.031 38.656 14.102 1 93.88 45 SER B C 1
ATOM 3273 O O . SER B 1 45 ? -18.688 39.312 13.289 1 93.88 45 SER B O 1
ATOM 3275 N N . SER B 1 46 ? -17.906 39.031 15.438 1 95.88 46 SER B N 1
ATOM 3276 C CA . SER B 1 46 ? -18.422 40.281 15.977 1 95.88 46 SER B CA 1
ATOM 3277 C C . SER B 1 46 ? -17.547 40.781 17.125 1 95.88 46 SER B C 1
ATOM 3279 O O . SER B 1 46 ? -16.797 40 17.719 1 95.88 46 SER B O 1
ATOM 3281 N N . VAL B 1 47 ? -17.672 42.094 17.359 1 97.56 47 VAL B N 1
ATOM 3282 C CA . VAL B 1 47 ? -16.953 42.656 18.484 1 97.56 47 VAL B CA 1
ATOM 3283 C C . VAL B 1 47 ? -17.391 41.969 19.781 1 97.56 47 VAL B C 1
ATOM 3285 O O . VAL B 1 47 ? -16.547 41.688 20.641 1 97.56 47 VAL B O 1
ATOM 3288 N N . GLU B 1 48 ? -18.672 41.688 19.875 1 96.5 48 GLU B N 1
ATOM 3289 C CA . GLU B 1 48 ? -19.219 41.062 21.062 1 96.5 48 GLU B CA 1
ATOM 3290 C C . GLU B 1 48 ? -18.625 39.656 21.266 1 96.5 48 GLU B C 1
ATOM 3292 O O . GLU B 1 48 ? -18.281 39.281 22.375 1 96.5 48 GLU B O 1
ATOM 3297 N N . ALA B 1 49 ? -18.516 38.938 20.203 1 94.88 49 ALA B N 1
ATOM 3298 C CA . ALA B 1 49 ? -17.922 37.594 20.266 1 94.88 49 ALA B CA 1
ATOM 3299 C C . ALA B 1 49 ? -16.453 37.688 20.703 1 94.88 49 ALA B C 1
ATOM 3301 O O . ALA B 1 49 ? -16 36.844 21.484 1 94.88 49 ALA B O 1
ATOM 3302 N N . ALA B 1 50 ? -15.727 38.656 20.188 1 96.69 50 ALA B N 1
ATOM 3303 C CA . ALA B 1 50 ? -14.328 38.844 20.578 1 96.69 50 ALA B CA 1
ATOM 3304 C C . ALA B 1 50 ? -14.211 39.219 22.062 1 96.69 50 ALA B C 1
ATOM 3306 O O . ALA B 1 50 ? -13.344 38.688 22.766 1 96.69 50 ALA B O 1
ATOM 3307 N N . LYS B 1 51 ? -15.094 40.062 22.516 1 96.75 51 LYS B N 1
ATOM 3308 C CA . LYS B 1 51 ? -15.109 40.438 23.922 1 96.75 51 LYS B CA 1
ATOM 3309 C C . LYS B 1 51 ? -15.383 39.219 24.812 1 96.75 51 LYS B C 1
ATOM 3311 O O . LYS B 1 51 ? -14.75 39.031 25.859 1 96.75 51 LYS B O 1
ATOM 3316 N N . ARG B 1 52 ? -16.312 38.438 24.391 1 95.12 52 ARG B N 1
ATOM 3317 C CA . ARG B 1 52 ? -16.625 37.219 25.125 1 95.12 52 ARG B CA 1
ATOM 3318 C C . ARG B 1 52 ? -15.406 36.312 25.219 1 95.12 52 ARG B C 1
ATOM 3320 O O . ARG B 1 52 ? -15.148 35.719 26.266 1 95.12 52 ARG B O 1
ATOM 3327 N N . ALA B 1 53 ? -14.711 36.156 24.125 1 95.38 53 ALA B N 1
ATOM 3328 C CA . ALA B 1 53 ? -13.516 35.312 24.125 1 95.38 53 ALA B CA 1
ATOM 3329 C C . ALA B 1 53 ? -12.453 35.875 25.062 1 95.38 53 ALA B C 1
ATOM 3331 O O . ALA B 1 53 ? -11.805 35.125 25.797 1 95.38 53 ALA B O 1
ATOM 3332 N N . ILE B 1 54 ? -12.266 37.188 25.078 1 96.81 54 ILE B N 1
ATOM 3333 C CA . ILE B 1 54 ? -11.305 37.844 25.953 1 96.81 54 ILE B CA 1
ATOM 3334 C C . ILE B 1 54 ? -11.633 37.5 27.406 1 96.81 54 ILE B C 1
ATOM 3336 O O . ILE B 1 54 ? -10.734 37.156 28.203 1 96.81 54 ILE B O 1
ATOM 3340 N N . GLU B 1 55 ? -12.906 37.5 27.688 1 95.69 55 GLU B N 1
ATOM 3341 C CA . GLU B 1 55 ? -13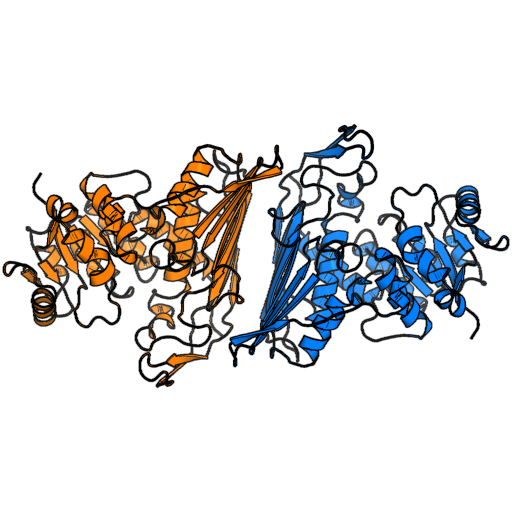.359 37.188 29.047 1 95.69 55 GLU B CA 1
ATOM 3342 C C . GLU B 1 55 ? -13.164 35.719 29.359 1 95.69 55 GLU B C 1
ATOM 3344 O O . GLU B 1 55 ? -12.633 35.344 30.406 1 95.69 55 GLU B O 1
ATOM 3349 N N . VAL B 1 56 ? -13.594 34.906 28.438 1 94.69 56 VAL B N 1
ATOM 3350 C CA . VAL B 1 56 ? -13.57 33.438 28.625 1 94.69 56 VAL B CA 1
ATOM 3351 C C . VAL B 1 56 ? -12.133 33 28.844 1 94.69 56 VAL B C 1
ATOM 3353 O O . VAL B 1 56 ? -11.875 32.125 29.703 1 94.69 56 VAL B O 1
ATOM 3356 N N . PHE B 1 57 ? -11.188 33.562 28.125 1 95.44 57 PHE B N 1
ATOM 3357 C CA . PHE B 1 57 ? -9.812 33.094 28.188 1 95.44 57 PHE B CA 1
ATOM 3358 C C . PHE B 1 57 ? -8.969 33.969 29.109 1 95.44 57 PHE B C 1
ATOM 3360 O O . PHE B 1 57 ? -7.742 33.844 29.125 1 95.44 57 PHE B O 1
ATOM 3367 N N . LYS B 1 58 ? -9.602 34.906 29.797 1 95.31 58 LYS B N 1
ATOM 3368 C CA . LYS B 1 58 ? -9.008 35.75 30.828 1 95.31 58 LYS B CA 1
ATOM 3369 C C . LYS B 1 58 ? -7.789 36.5 30.297 1 95.31 58 LYS B C 1
ATOM 3371 O O . LYS B 1 58 ? -6.738 36.5 30.938 1 95.31 58 LYS B O 1
ATOM 3376 N N . LEU B 1 59 ? -7.977 37 29.125 1 96.5 59 LEU B N 1
ATOM 3377 C CA . LEU B 1 59 ? -6.938 37.875 28.562 1 96.5 59 LEU B CA 1
ATOM 3378 C C . LEU B 1 59 ? -6.949 39.25 29.219 1 96.5 59 LEU B C 1
ATOM 3380 O O . LEU B 1 59 ? -7.938 39.625 29.844 1 96.5 59 LEU B O 1
ATOM 3384 N N . PRO B 1 60 ? -5.84 39.969 29.125 1 94.69 60 PRO B N 1
ATOM 3385 C CA . PRO B 1 60 ? -5.789 41.281 29.734 1 94.69 60 PRO B CA 1
ATOM 3386 C C . PRO B 1 60 ? -6.91 42.219 29.266 1 94.69 60 PRO B C 1
ATOM 3388 O O . PRO B 1 60 ? -7.273 42.188 28.078 1 94.69 60 PRO B O 1
ATOM 3391 N N . PRO B 1 61 ? -7.379 43.031 30.078 1 92.69 61 PRO B N 1
ATOM 3392 C CA . PRO B 1 61 ? -8.5 43.906 29.734 1 92.69 61 PRO B CA 1
ATOM 3393 C C . PRO B 1 61 ? -8.172 44.875 28.609 1 92.69 61 PRO B C 1
ATOM 3395 O O . PRO B 1 61 ? -9.07 45.375 27.938 1 92.69 61 PRO B O 1
ATOM 3398 N N . GLU B 1 62 ? -6.93 45.188 28.484 1 95.94 62 GLU B N 1
ATOM 3399 C CA . GLU B 1 62 ? -6.508 46.094 27.453 1 95.94 62 GLU B CA 1
ATOM 3400 C C . GLU B 1 62 ? -6.5 45.438 26.078 1 95.94 62 GLU B C 1
ATOM 3402 O O . GLU B 1 62 ? -6.285 46.125 25.062 1 95.94 62 GLU B O 1
ATOM 3407 N N . THR B 1 63 ? -6.746 44.125 26.062 1 98.12 63 THR B N 1
ATOM 3408 C CA . THR B 1 63 ? -6.82 43.406 24.781 1 98.12 63 THR B CA 1
ATOM 3409 C C . THR B 1 63 ? -7.949 44 23.922 1 98.12 63 THR B C 1
ATOM 3411 O O . THR B 1 63 ? -9.086 44.125 24.391 1 98.12 63 THR B O 1
ATOM 3414 N N . LYS B 1 64 ? -7.648 44.312 22.703 1 98.62 64 LYS B N 1
ATOM 3415 C CA . LYS B 1 64 ? -8.633 44.906 21.812 1 98.62 64 LYS B CA 1
ATOM 3416 C C . LYS B 1 64 ? -9.539 43.844 21.188 1 98.62 64 LYS B C 1
ATOM 3418 O O . LYS B 1 64 ? -9.102 42.75 20.906 1 98.62 64 LYS B O 1
ATOM 3423 N N . ALA B 1 65 ? -10.773 44.219 21.016 1 98.25 65 ALA B N 1
ATOM 3424 C CA . ALA B 1 65 ? -11.766 43.344 20.391 1 98.25 65 ALA B CA 1
ATOM 3425 C C . ALA B 1 65 ? -12.203 43.906 19.031 1 98.25 65 ALA B C 1
ATOM 3427 O O . ALA B 1 65 ? -12.656 45.031 18.938 1 98.25 65 ALA B O 1
ATOM 3428 N N . TYR B 1 66 ? -12.008 43.125 18.062 1 98.44 66 TYR B N 1
ATOM 3429 C CA . TYR B 1 66 ? -12.406 43.5 16.719 1 98.44 66 TYR B CA 1
ATOM 3430 C C . TYR B 1 66 ? -13.469 42.562 16.172 1 98.44 66 TYR B C 1
ATOM 3432 O O . TYR B 1 66 ? -13.539 41.375 16.547 1 98.44 66 TYR B O 1
ATOM 3440 N N . GLY B 1 67 ? -14.273 43.062 15.148 1 97.88 67 GLY B N 1
ATOM 3441 C CA . GLY B 1 67 ? -15.328 42.281 14.539 1 97.88 67 GLY B CA 1
ATOM 3442 C C . GLY B 1 67 ? -15.094 42 13.07 1 97.88 67 GLY B C 1
ATOM 3443 O O . GLY B 1 67 ? -15.938 41.406 12.398 1 97.88 67 GLY B O 1
ATOM 3444 N N . ASP B 1 68 ? -13.906 42.5 12.648 1 97.88 68 ASP B N 1
ATOM 3445 C CA . ASP B 1 68 ? -13.586 42.25 11.242 1 97.88 68 ASP B CA 1
ATOM 3446 C C . ASP B 1 68 ? -12.078 42.312 11.008 1 97.88 68 ASP B C 1
ATOM 3448 O O . ASP B 1 68 ? -11.359 43.031 11.695 1 97.88 68 ASP B O 1
ATOM 3452 N N . PRO B 1 69 ? -11.672 41.625 9.984 1 98.62 69 PRO B N 1
ATOM 3453 C CA . PRO B 1 69 ? -10.234 41.5 9.719 1 98.62 69 PRO B CA 1
ATOM 3454 C C . PRO B 1 69 ? -9.609 42.844 9.289 1 98.62 69 PRO B C 1
ATOM 3456 O O . PRO B 1 69 ? -8.43 43.062 9.555 1 98.62 69 PRO B O 1
ATOM 3459 N N . GLN B 1 70 ? -10.328 43.688 8.633 1 98.69 70 GLN B N 1
ATOM 3460 C CA . GLN B 1 70 ? -9.766 44.938 8.18 1 98.69 70 GLN B CA 1
ATOM 3461 C C . GLN B 1 70 ? -9.344 45.812 9.359 1 98.69 70 GLN B C 1
ATOM 3463 O O . GLN B 1 70 ? -8.305 46.469 9.312 1 98.69 70 GLN B O 1
ATOM 3468 N N . SER B 1 71 ? -10.195 45.812 10.414 1 98.75 71 SER B N 1
ATOM 3469 C CA . SER B 1 71 ? -9.852 46.562 11.609 1 98.75 71 SER B CA 1
ATOM 3470 C C . SER B 1 71 ? -8.547 46.062 12.219 1 98.75 71 SER B C 1
ATOM 3472 O O . SER B 1 71 ? -7.754 46.875 12.734 1 98.75 71 SER B O 1
ATOM 3474 N N . VAL B 1 72 ? -8.336 44.812 12.211 1 98.81 72 VAL B N 1
ATOM 3475 C CA . VAL B 1 72 ? -7.09 44.219 12.672 1 98.81 72 VAL B CA 1
ATOM 3476 C C . VAL B 1 72 ? -5.93 44.719 11.812 1 98.81 72 VAL B C 1
ATOM 3478 O O . VAL B 1 72 ? -4.887 45.125 12.336 1 98.81 72 VAL B O 1
ATOM 3481 N N . ALA B 1 73 ? -6.105 44.719 10.5 1 98.81 73 ALA B N 1
ATOM 3482 C CA . ALA B 1 73 ? -5.082 45.125 9.547 1 98.81 73 ALA B CA 1
ATOM 3483 C C . ALA B 1 73 ? -4.707 46.594 9.75 1 98.81 73 ALA B C 1
ATOM 3485 O O . ALA B 1 73 ? -3.543 46.969 9.594 1 98.81 73 ALA B O 1
ATOM 3486 N N . ASP B 1 74 ? -5.652 47.406 10.148 1 98.56 74 ASP B N 1
ATOM 3487 C CA . ASP B 1 74 ? -5.469 48.844 10.258 1 98.56 74 ASP B CA 1
ATOM 3488 C C . ASP B 1 74 ? -4.789 49.219 11.57 1 98.56 74 ASP B C 1
ATOM 3490 O O . ASP B 1 74 ? -4.312 50.344 11.727 1 98.56 74 ASP B O 1
ATOM 3494 N N . ASP B 1 75 ? -4.809 48.344 12.531 1 98.69 75 ASP B N 1
ATOM 3495 C CA . ASP B 1 75 ? -4.25 48.625 13.852 1 98.69 75 ASP B CA 1
ATOM 3496 C C . ASP B 1 75 ? -2.725 48.562 13.828 1 98.69 75 ASP B C 1
ATOM 3498 O O . ASP B 1 75 ? -2.154 47.469 13.719 1 98.69 75 ASP B O 1
ATOM 3502 N N . LYS B 1 76 ? -2.082 49.594 14.055 1 98 76 LYS B N 1
ATOM 3503 C CA . LYS B 1 76 ? -0.63 49.688 13.953 1 98 76 LYS B CA 1
ATOM 3504 C C . LYS B 1 76 ? 0.052 49.062 15.148 1 98 76 LYS B C 1
ATOM 3506 O O . LYS B 1 76 ? 1.263 48.812 15.133 1 98 76 LYS B O 1
ATOM 3511 N N . ASP B 1 77 ? -0.716 48.688 16.109 1 97.62 77 ASP B N 1
ATOM 3512 C CA . ASP B 1 77 ? -0.16 48.094 17.328 1 97.62 77 ASP B CA 1
ATOM 3513 C C . ASP B 1 77 ? -0.104 46.562 17.203 1 97.62 77 ASP B C 1
ATOM 3515 O O . ASP B 1 77 ? 0.131 45.875 18.203 1 97.62 77 ASP B O 1
ATOM 3519 N N . ILE B 1 78 ? -0.349 46.062 16.031 1 98.69 78 ILE B N 1
ATOM 3520 C CA . ILE B 1 78 ? -0.321 44.625 15.805 1 98.69 78 ILE B CA 1
ATOM 3521 C C . ILE B 1 78 ? 0.803 44.281 14.836 1 98.69 78 ILE B C 1
ATOM 3523 O O . ILE B 1 78 ? 0.862 44.812 13.727 1 98.69 78 ILE B O 1
ATOM 3527 N N . ASP B 1 79 ? 1.652 43.375 15.25 1 98.5 79 ASP B N 1
ATOM 3528 C CA . ASP B 1 79 ? 2.783 42.938 14.43 1 98.5 79 ASP B CA 1
ATOM 3529 C C . ASP B 1 79 ? 2.475 41.625 13.703 1 98.5 79 ASP B C 1
ATOM 3531 O O . ASP B 1 79 ? 2.83 41.469 12.539 1 98.5 79 ASP B O 1
ATOM 3535 N N . LEU B 1 80 ? 1.852 40.688 14.375 1 98.88 80 LEU B N 1
ATOM 3536 C CA . LEU B 1 80 ? 1.557 39.344 13.875 1 98.88 80 LEU B CA 1
ATOM 3537 C C . LEU B 1 80 ? 0.066 39.031 13.984 1 98.88 80 LEU B C 1
ATOM 3539 O O . LEU B 1 80 ? -0.552 39.312 15.016 1 98.88 80 LEU B O 1
ATOM 3543 N N . VAL B 1 81 ? -0.481 38.562 12.93 1 98.94 81 VAL B N 1
ATOM 3544 C CA . VAL B 1 81 ? -1.872 38.125 12.93 1 98.94 81 VAL B CA 1
ATOM 3545 C C . VAL B 1 81 ? -1.936 36.594 12.75 1 98.94 81 VAL B C 1
ATOM 3547 O O . VAL B 1 81 ? -1.387 36.062 11.781 1 98.94 81 VAL B O 1
ATOM 3550 N N . VAL B 1 82 ? -2.557 35.906 13.68 1 98.81 82 VAL B N 1
ATOM 3551 C CA . VAL B 1 82 ? -2.77 34.438 13.633 1 98.81 82 VAL B CA 1
ATOM 3552 C C . VAL B 1 82 ? -4.211 34.156 13.219 1 98.81 82 VAL B C 1
ATOM 3554 O O . VAL B 1 82 ? -5.156 34.562 13.891 1 98.81 82 VAL B O 1
ATOM 3557 N N . VAL B 1 83 ? -4.324 33.438 12.125 1 98.62 83 VAL B N 1
ATOM 3558 C CA . VAL B 1 83 ? -5.641 33.125 11.586 1 98.62 83 VAL B CA 1
ATOM 3559 C C . VAL B 1 83 ? -5.965 31.656 11.844 1 98.62 83 VAL B C 1
ATOM 3561 O O . VAL B 1 83 ? -5.34 30.766 11.25 1 98.62 83 VAL B O 1
ATOM 3564 N N . SER B 1 84 ? -6.867 31.375 12.68 1 96.56 84 SER B N 1
ATOM 3565 C CA . SER B 1 84 ? -7.355 30.047 13.031 1 96.56 84 SER B CA 1
ATOM 3566 C C . SER B 1 84 ? -8.875 29.984 12.953 1 96.56 84 SER B C 1
ATOM 3568 O O . SER B 1 84 ? -9.555 29.969 13.984 1 96.56 84 SER B O 1
ATOM 3570 N N . THR B 1 85 ? -9.422 30 11.766 1 94.56 85 THR B N 1
ATOM 3571 C CA . THR B 1 85 ? -10.836 29.938 11.438 1 94.56 85 THR B CA 1
ATOM 3572 C C . THR B 1 85 ? -11.133 28.734 10.539 1 94.56 85 THR B C 1
ATOM 3574 O O . THR B 1 85 ? -10.258 27.906 10.297 1 94.56 85 THR B O 1
ATOM 3577 N N . ARG B 1 86 ? -12.391 28.578 10.211 1 93 86 ARG B N 1
ATOM 3578 C CA . ARG B 1 86 ? -12.719 27.562 9.211 1 93 86 ARG B CA 1
ATOM 3579 C C . ARG B 1 86 ? -12.023 27.859 7.887 1 93 86 ARG B C 1
ATOM 3581 O O . ARG B 1 86 ? -11.836 29.031 7.523 1 93 86 ARG B O 1
ATOM 3588 N N . VAL B 1 87 ? -11.75 26.875 7.133 1 96 87 VAL B N 1
ATOM 3589 C CA . VAL B 1 87 ? -10.859 26.984 5.977 1 96 87 VAL B CA 1
ATOM 3590 C C . VAL B 1 87 ? -11.461 27.953 4.953 1 96 87 VAL B C 1
ATOM 3592 O O . VAL B 1 87 ? -10.734 28.734 4.34 1 96 87 VAL B O 1
ATOM 3595 N N . ASP B 1 88 ? -12.742 27.922 4.781 1 95.19 88 ASP B N 1
ATOM 3596 C CA . ASP B 1 88 ? -13.375 28.688 3.709 1 95.19 88 ASP B CA 1
ATOM 3597 C C . ASP B 1 88 ? -13.297 30.188 3.982 1 95.19 88 ASP B C 1
ATOM 3599 O O . ASP B 1 88 ? -13.555 31 3.092 1 95.19 88 ASP B O 1
ATOM 3603 N N . VAL B 1 89 ? -12.867 30.609 5.203 1 95.88 89 VAL B N 1
ATOM 3604 C CA . VAL B 1 89 ? -12.758 32.031 5.477 1 95.88 89 VAL B CA 1
ATOM 3605 C C . VAL B 1 89 ? -11.305 32.406 5.809 1 95.88 89 VAL B C 1
ATOM 3607 O O . VAL B 1 89 ? -11.008 33.531 6.211 1 95.88 89 VAL B O 1
ATOM 3610 N N . HIS B 1 90 ? -10.359 31.453 5.684 1 98.25 90 HIS B N 1
ATOM 3611 C CA . HIS B 1 90 ? -8.945 31.75 5.867 1 98.25 90 HIS B CA 1
ATOM 3612 C C . HIS B 1 90 ? -8.516 32.938 4.992 1 98.25 90 HIS B C 1
ATOM 3614 O O . HIS B 1 90 ? -7.91 33.875 5.484 1 98.25 90 HIS B O 1
ATOM 3620 N N . HIS B 1 91 ? -8.891 32.781 3.719 1 98.5 91 HIS B N 1
ATOM 3621 C CA . HIS B 1 91 ? -8.469 33.781 2.742 1 98.5 91 HIS B CA 1
ATOM 3622 C C . HIS B 1 91 ? -8.953 35.188 3.133 1 98.5 91 HIS B C 1
ATOM 3624 O O . HIS B 1 91 ? -8.148 36.094 3.271 1 98.5 91 HIS B O 1
ATOM 3630 N N . SER B 1 92 ? -10.258 35.344 3.373 1 98.44 92 SER B N 1
ATOM 3631 C CA . SER B 1 92 ? -10.836 36.625 3.672 1 98.44 92 SER B CA 1
ATOM 3632 C C . SER B 1 92 ? -10.359 37.156 5.02 1 98.44 92 SER B C 1
ATOM 3634 O O . SER B 1 92 ? -10.242 38.375 5.215 1 98.44 92 SER B O 1
ATOM 3636 N N . SER B 1 93 ? -10.031 36.219 5.926 1 98.62 93 SER B N 1
ATOM 3637 C CA . SER B 1 93 ? -9.562 36.625 7.254 1 98.62 93 SER B CA 1
ATOM 3638 C C . SER B 1 93 ? -8.117 37.094 7.211 1 98.62 93 SER B C 1
ATOM 3640 O O . SER B 1 93 ? -7.734 38 7.953 1 98.62 93 SER B O 1
ATOM 3642 N N . ALA B 1 94 ? -7.312 36.531 6.359 1 98.88 94 ALA B N 1
ATOM 3643 C CA . ALA B 1 94 ? -5.871 36.781 6.355 1 98.88 94 ALA B CA 1
ATOM 3644 C C . ALA B 1 94 ? -5.512 37.906 5.406 1 98.88 94 ALA B C 1
ATOM 3646 O O . ALA B 1 94 ? -4.574 38.688 5.668 1 98.88 94 ALA B O 1
ATOM 3647 N N . LEU B 1 95 ? -6.227 38.062 4.289 1 98.88 95 LEU B N 1
ATOM 3648 C CA . LEU B 1 95 ? -5.828 38.875 3.152 1 98.88 95 LEU B CA 1
ATOM 3649 C C . LEU B 1 95 ? -5.613 40.312 3.578 1 98.88 95 LEU B C 1
ATOM 3651 O O . LEU B 1 95 ? -4.605 40.938 3.221 1 98.88 95 LEU B O 1
ATOM 3655 N N . PRO B 1 96 ? -6.539 40.969 4.391 1 98.88 96 PRO B N 1
ATOM 3656 C CA . PRO B 1 96 ? -6.316 42.375 4.773 1 98.88 96 PRO B CA 1
ATOM 3657 C C . PRO B 1 96 ? -4.98 42.594 5.48 1 98.88 96 PRO B C 1
ATOM 3659 O O . PRO B 1 96 ? -4.254 43.531 5.16 1 98.88 96 PRO B O 1
ATOM 3662 N N . SER B 1 97 ? -4.648 41.719 6.418 1 98.88 97 SER B N 1
ATOM 3663 C CA . SER B 1 97 ? -3.402 41.844 7.168 1 98.88 97 SER B CA 1
ATOM 3664 C C . SER B 1 97 ? -2.193 41.562 6.281 1 98.88 97 SER B C 1
ATOM 3666 O O . SER B 1 97 ? -1.149 42.188 6.4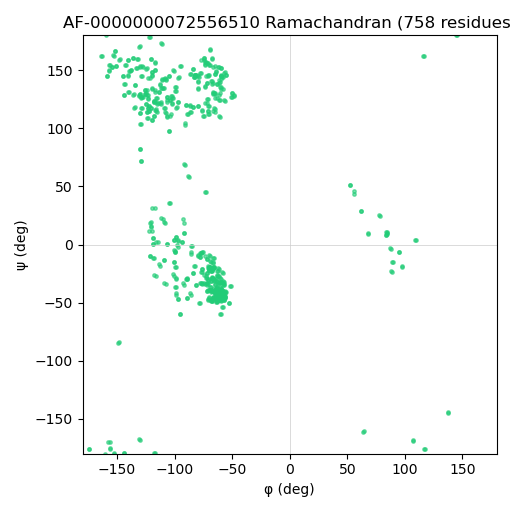34 1 98.88 97 SER B O 1
ATOM 3668 N N . VAL B 1 98 ? -2.338 40.594 5.355 1 98.88 98 VAL B N 1
ATOM 3669 C CA . VAL B 1 98 ? -1.266 40.281 4.414 1 98.88 98 VAL B CA 1
ATOM 3670 C C . VAL B 1 98 ? -0.97 41.531 3.557 1 98.88 98 VAL B C 1
ATOM 3672 O O . VAL B 1 98 ? 0.188 41.906 3.412 1 98.88 98 VAL B O 1
ATOM 3675 N N . LYS B 1 99 ? -2.002 42.125 3.076 1 98.75 99 LYS B N 1
ATOM 3676 C CA . LYS B 1 99 ? -1.853 43.312 2.221 1 98.75 99 LYS B CA 1
ATOM 3677 C C . LYS B 1 99 ? -1.238 44.469 2.99 1 98.75 99 LYS B C 1
ATOM 3679 O O . LYS B 1 99 ? -0.536 45.312 2.41 1 98.75 99 LYS B O 1
ATOM 3684 N N . ALA B 1 100 ? -1.48 44.531 4.289 1 98.69 100 ALA B N 1
ATOM 3685 C CA . ALA B 1 100 ? -0.971 45.594 5.137 1 98.69 100 ALA B CA 1
ATOM 3686 C C . ALA B 1 100 ? 0.503 45.406 5.469 1 98.69 100 ALA B C 1
ATOM 3688 O O . ALA B 1 100 ? 1.134 46.25 6.102 1 98.69 100 ALA B O 1
ATOM 3689 N N . GLY B 1 101 ? 1.051 44.25 5.078 1 98.56 101 GLY B N 1
ATOM 3690 C CA . GLY B 1 101 ? 2.461 43.969 5.293 1 98.56 101 GLY B CA 1
ATOM 3691 C C . GLY B 1 101 ? 2.754 43.406 6.676 1 98.56 101 GLY B C 1
ATOM 3692 O O . GLY B 1 101 ? 3.904 43.406 7.121 1 98.56 101 GLY B O 1
ATOM 3693 N N . LYS B 1 102 ? 1.751 43.062 7.383 1 98.69 102 LYS B N 1
ATOM 3694 C CA . LYS B 1 102 ? 1.944 42.438 8.688 1 98.69 102 LYS B CA 1
ATOM 3695 C C . LYS B 1 102 ? 2.455 41 8.547 1 98.69 102 LYS B C 1
ATOM 3697 O O . LYS B 1 102 ? 2.311 40.375 7.488 1 98.69 102 LYS B O 1
ATOM 3702 N N . ASP B 1 103 ? 3.133 40.469 9.586 1 98.75 103 ASP B N 1
ATOM 3703 C CA . ASP B 1 103 ? 3.365 39.031 9.648 1 98.75 103 ASP B CA 1
ATOM 3704 C C . ASP B 1 103 ? 2.055 38.281 9.844 1 98.75 103 ASP B C 1
ATOM 3706 O O . ASP B 1 103 ? 1.188 38.719 10.609 1 98.75 103 ASP B O 1
ATOM 3710 N N . VAL B 1 104 ? 1.918 37.188 9.141 1 98.94 104 VAL B N 1
ATOM 3711 C CA . VAL B 1 104 ? 0.659 36.469 9.227 1 98.94 104 VAL B CA 1
ATOM 3712 C C . VAL B 1 104 ? 0.939 34.969 9.359 1 98.94 104 VAL B C 1
ATOM 3714 O O . VAL B 1 104 ? 1.74 34.406 8.602 1 98.94 104 VAL B O 1
ATOM 3717 N N . PHE B 1 105 ? 0.364 34.312 10.32 1 98.88 105 PHE B N 1
ATOM 3718 C CA . PHE B 1 105 ? 0.316 32.875 10.547 1 98.88 105 PHE B CA 1
ATOM 3719 C C . PHE B 1 105 ? -1.076 32.312 10.258 1 98.88 105 PHE B C 1
ATOM 3721 O O . PHE B 1 105 ? -2.035 32.656 10.961 1 98.88 105 PHE B O 1
ATOM 3728 N N . VAL B 1 106 ? -1.181 31.5 9.242 1 98.88 106 VAL B N 1
ATOM 3729 C CA . VAL B 1 106 ? -2.467 30.891 8.898 1 98.88 106 VAL B CA 1
ATOM 3730 C C . VAL B 1 106 ? -2.418 29.391 9.148 1 98.88 106 VAL B C 1
ATOM 3732 O O . VAL B 1 106 ? -1.443 28.719 8.781 1 98.88 106 VAL B O 1
ATOM 3735 N N . GLU B 1 107 ? -3.426 28.891 9.688 1 98.06 107 GLU B N 1
ATOM 3736 C CA . GLU B 1 107 ? -3.545 27.438 9.812 1 98.06 107 GLU B CA 1
ATOM 3737 C C . GLU B 1 107 ? -3.623 26.766 8.445 1 98.06 107 GLU B C 1
ATOM 3739 O O . GLU B 1 107 ? -4.102 27.359 7.48 1 98.06 107 GLU B O 1
ATOM 3744 N N . TRP B 1 108 ? -3.098 25.578 8.43 1 98.25 108 TRP B N 1
ATOM 3745 C CA . TRP B 1 108 ? -3.324 24.734 7.25 1 98.25 108 TRP B CA 1
ATOM 3746 C C . TRP B 1 108 ? -4.754 24.203 7.227 1 98.25 108 TRP B C 1
ATOM 3748 O O . TRP B 1 108 ? -5.25 23.703 8.234 1 98.25 108 TRP B O 1
ATOM 3758 N N . PRO B 1 109 ? -5.359 24.266 6.062 1 98.25 109 PRO B N 1
ATOM 3759 C CA . PRO B 1 109 ? -4.949 24.734 4.734 1 98.25 109 PRO B CA 1
ATOM 3760 C C . PRO B 1 109 ? -4.879 26.25 4.641 1 98.25 109 PRO B C 1
ATOM 3762 O O . PRO B 1 109 ? -5.637 26.953 5.32 1 98.25 109 PRO B O 1
ATOM 3765 N N . LEU B 1 110 ? -4.062 26.719 3.729 1 98.75 110 LEU B N 1
ATOM 3766 C CA . LEU B 1 110 ? -3.861 28.156 3.59 1 98.75 110 LEU B CA 1
ATOM 3767 C C . LEU B 1 110 ? -5.148 28.844 3.141 1 98.75 110 LEU B C 1
ATOM 3769 O O . LEU B 1 110 ? -5.473 29.922 3.617 1 98.75 110 LEU B O 1
ATOM 3773 N N . ALA B 1 111 ? -5.832 28.234 2.25 1 98.5 111 ALA B N 1
ATOM 3774 C CA . ALA B 1 111 ? -7.109 28.719 1.735 1 98.5 111 ALA B CA 1
ATOM 3775 C C . ALA B 1 111 ? -7.973 27.562 1.242 1 98.5 111 ALA B C 1
ATOM 3777 O O . ALA B 1 111 ? -7.57 26.391 1.324 1 98.5 111 ALA B O 1
ATOM 3778 N N . GLN B 1 112 ? -9.141 27.828 0.75 1 97.44 112 GLN B N 1
ATOM 3779 C CA . GLN B 1 112 ? -10.117 26.812 0.35 1 97.44 112 GLN B CA 1
ATOM 3780 C C . GLN B 1 112 ? -9.727 26.172 -0.977 1 97.44 112 GLN B C 1
ATOM 3782 O O . GLN B 1 112 ? -10.25 25.109 -1.334 1 97.44 112 GLN B O 1
ATOM 3787 N N . ASP B 1 113 ? -8.883 26.859 -1.773 1 96.81 113 ASP B N 1
ATOM 3788 C CA . ASP B 1 113 ? -8.422 26.297 -3.045 1 96.81 113 ASP B CA 1
ATOM 3789 C C . ASP B 1 113 ? -7.148 27 -3.516 1 96.81 113 ASP B C 1
ATOM 3791 O O . ASP B 1 113 ? -6.641 27.891 -2.842 1 96.81 113 ASP B O 1
ATOM 3795 N N . VAL B 1 114 ? -6.66 26.562 -4.656 1 98.19 114 VAL B N 1
ATOM 3796 C CA . VAL B 1 114 ? -5.375 27.016 -5.176 1 98.19 114 VAL B CA 1
ATOM 3797 C C . VAL B 1 114 ? -5.465 28.5 -5.566 1 98.19 114 VAL B C 1
ATOM 3799 O O . VAL B 1 114 ? -4.531 29.266 -5.332 1 98.19 114 VAL B O 1
ATOM 3802 N N . ALA B 1 115 ? -6.566 28.906 -6.148 1 98.31 115 ALA B N 1
ATOM 3803 C CA . ALA B 1 115 ? -6.719 30.297 -6.598 1 98.31 115 ALA B CA 1
ATOM 3804 C C . ALA B 1 115 ? -6.598 31.266 -5.426 1 98.31 115 ALA B C 1
ATOM 3806 O O . ALA B 1 115 ? -5.871 32.25 -5.508 1 98.31 115 ALA B O 1
ATOM 3807 N N . HIS B 1 116 ? -7.27 30.984 -4.316 1 98.75 116 HIS B N 1
ATOM 3808 C CA . HIS B 1 116 ? -7.227 31.844 -3.139 1 98.75 116 HIS B CA 1
ATOM 3809 C C . HIS B 1 116 ? -5.859 31.781 -2.465 1 98.75 116 HIS B C 1
ATOM 3811 O O . HIS B 1 116 ? -5.352 32.812 -1.981 1 98.75 116 HIS B O 1
ATOM 3817 N N . ALA B 1 117 ? -5.285 30.578 -2.418 1 98.81 117 ALA B N 1
ATOM 3818 C CA . ALA B 1 117 ? -3.938 30.453 -1.867 1 98.81 117 ALA B CA 1
ATOM 3819 C C . ALA B 1 117 ? -2.938 31.297 -2.658 1 98.81 117 ALA B C 1
ATOM 3821 O O . ALA B 1 117 ? -2.094 31.984 -2.074 1 98.81 117 ALA B O 1
ATOM 3822 N N . LYS B 1 118 ? -3.047 31.203 -3.953 1 98.81 118 LYS B N 1
ATOM 3823 C CA . LYS B 1 118 ? -2.148 31.969 -4.82 1 98.81 118 LYS B CA 1
ATOM 3824 C C . LYS B 1 118 ? -2.285 33.469 -4.574 1 98.81 118 LYS B C 1
ATOM 3826 O O . LYS B 1 118 ? -1.291 34.188 -4.574 1 98.81 118 LYS B O 1
ATOM 3831 N N . GLU B 1 119 ? -3.469 33.906 -4.398 1 98.88 119 GLU B N 1
ATOM 3832 C CA . GLU B 1 119 ? -3.688 35.344 -4.105 1 98.88 119 GLU B CA 1
ATOM 3833 C C . GLU B 1 119 ? -2.982 35.75 -2.818 1 98.88 119 GLU B C 1
ATOM 3835 O O . GLU B 1 119 ? -2.375 36.812 -2.75 1 98.88 119 GLU B O 1
ATOM 3840 N N . LEU B 1 120 ? -3.098 34.938 -1.805 1 98.94 120 LEU B N 1
ATOM 3841 C CA . LEU B 1 120 ? -2.426 35.219 -0.544 1 98.94 120 LEU B CA 1
ATOM 3842 C C . LEU B 1 120 ? -0.913 35.281 -0.731 1 98.94 120 LEU B C 1
ATOM 3844 O O . LEU B 1 120 ? -0.241 36.156 -0.183 1 98.94 120 LEU B O 1
ATOM 3848 N N . VAL B 1 121 ? -0.361 34.312 -1.5 1 98.88 121 VAL B N 1
ATOM 3849 C CA . VAL B 1 121 ? 1.074 34.25 -1.755 1 98.88 121 VAL B CA 1
ATOM 3850 C C . VAL B 1 121 ? 1.525 35.531 -2.482 1 98.88 121 VAL B C 1
ATOM 3852 O O . VAL B 1 121 ? 2.514 36.156 -2.094 1 98.88 121 VAL B O 1
ATOM 3855 N N . ASP B 1 122 ? 0.798 35.906 -3.518 1 98.81 122 ASP B N 1
ATOM 3856 C CA . ASP B 1 122 ? 1.137 37.062 -4.301 1 98.81 122 ASP B CA 1
ATOM 3857 C C . ASP B 1 122 ? 1.069 38.344 -3.449 1 98.81 122 ASP B C 1
ATOM 3859 O O . ASP B 1 122 ? 1.945 39.219 -3.537 1 98.81 122 ASP B O 1
ATOM 3863 N N . ALA B 1 123 ? 0.001 38.469 -2.641 1 98.81 123 ALA B N 1
ATOM 3864 C CA . ALA B 1 123 ? -0.153 39.625 -1.757 1 98.81 123 ALA B CA 1
ATOM 3865 C C . ALA B 1 123 ? 1.001 39.719 -0.762 1 98.81 123 ALA B C 1
ATOM 3867 O O . ALA B 1 123 ? 1.506 40.781 -0.48 1 98.81 123 ALA B O 1
ATOM 3868 N N . ALA B 1 124 ? 1.369 38.562 -0.202 1 98.75 124 ALA B N 1
ATOM 3869 C CA . ALA B 1 124 ? 2.473 38.531 0.754 1 98.75 124 ALA B CA 1
ATOM 3870 C C . ALA B 1 124 ? 3.779 38.969 0.098 1 98.75 124 ALA B C 1
ATOM 3872 O O . ALA B 1 124 ? 4.555 39.75 0.688 1 98.75 124 ALA B O 1
ATOM 3873 N N . ARG B 1 125 ? 4.012 38.469 -1.096 1 98.25 125 ARG B N 1
ATOM 3874 C CA . ARG B 1 125 ? 5.207 38.844 -1.842 1 98.25 125 ARG B CA 1
ATOM 3875 C C . ARG B 1 125 ? 5.254 40.344 -2.074 1 98.25 125 ARG B C 1
ATOM 3877 O O . ARG B 1 125 ? 6.312 40.969 -1.949 1 98.25 125 ARG B O 1
ATOM 3884 N N . ALA B 1 126 ? 4.18 40.906 -2.373 1 98.5 126 ALA B N 1
ATOM 3885 C CA . ALA B 1 126 ? 4.094 42.344 -2.693 1 98.5 126 ALA B CA 1
ATOM 3886 C C . ALA B 1 126 ? 4.27 43.188 -1.442 1 98.5 126 ALA B C 1
ATOM 3888 O O . ALA B 1 126 ? 4.93 44.219 -1.483 1 98.5 126 ALA B O 1
ATOM 3889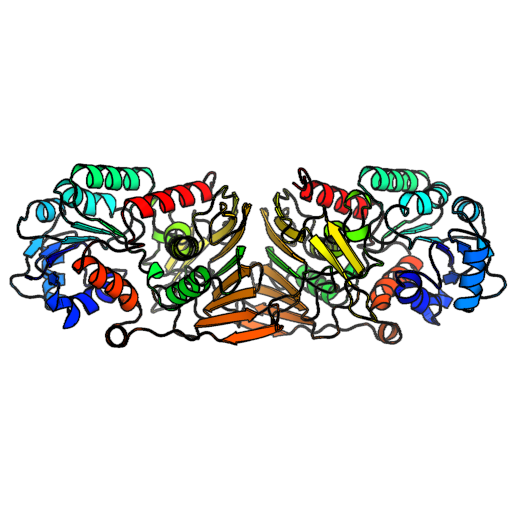 N N . ALA B 1 127 ? 3.705 42.812 -0.291 1 98.31 127 ALA B N 1
ATOM 3890 C CA . ALA B 1 127 ? 3.631 43.656 0.906 1 98.31 127 ALA B CA 1
ATOM 3891 C C . ALA B 1 127 ? 4.863 43.469 1.784 1 98.31 127 ALA B C 1
ATOM 3893 O O . ALA B 1 127 ? 5.215 44.344 2.572 1 98.31 127 ALA B O 1
ATOM 3894 N N . GLY B 1 128 ? 5.453 42.188 1.7 1 97.62 128 GLY B N 1
ATOM 3895 C CA . GLY B 1 128 ? 6.758 41.969 2.301 1 97.62 128 GLY B CA 1
ATOM 3896 C C . GLY B 1 128 ? 6.684 41.406 3.705 1 97.62 128 GLY B C 1
ATOM 3897 O O . GLY B 1 128 ? 7.711 41.125 4.328 1 97.62 128 GLY B O 1
ATOM 3898 N N . GLY B 1 129 ? 5.523 41.281 4.316 1 98.06 129 GLY B N 1
ATOM 3899 C CA . GLY B 1 129 ? 5.398 40.656 5.621 1 98.06 129 GLY B CA 1
ATOM 3900 C C . GLY B 1 129 ? 5.836 39.188 5.633 1 98.06 129 GLY B C 1
ATOM 3901 O O . GLY B 1 129 ? 5.707 38.5 4.625 1 98.06 129 GLY B O 1
ATOM 3902 N N . ARG B 1 130 ? 6.289 38.688 6.777 1 98.5 130 ARG B N 1
ATOM 3903 C CA . ARG B 1 130 ? 6.641 37.281 6.918 1 98.5 130 ARG B CA 1
ATOM 3904 C C . ARG B 1 130 ? 5.395 36.406 7.055 1 98.5 130 ARG B C 1
ATOM 3906 O O . ARG B 1 130 ? 4.367 36.844 7.562 1 98.5 130 ARG B O 1
ATOM 3913 N N . THR B 1 131 ? 5.531 35.219 6.543 1 98.81 131 THR B N 1
ATOM 3914 C CA . THR B 1 131 ? 4.371 34.344 6.555 1 98.81 131 THR B CA 1
ATOM 3915 C C . THR B 1 131 ? 4.707 33 7.242 1 98.81 131 THR B C 1
ATOM 3917 O O . THR B 1 131 ? 5.863 32.594 7.238 1 98.81 131 THR B O 1
ATOM 3920 N N . LEU B 1 132 ? 3.781 32.406 7.812 1 98.81 132 LEU B N 1
ATOM 3921 C CA . LEU B 1 132 ? 3.844 31.094 8.453 1 98.81 132 LEU B CA 1
ATOM 3922 C C . LEU B 1 132 ? 2.547 30.312 8.242 1 98.81 132 LEU B C 1
ATOM 3924 O O . LEU B 1 132 ? 1.46 30.891 8.273 1 98.81 132 LEU B O 1
ATOM 3928 N N . VAL B 1 133 ? 2.631 29.062 7.961 1 98.81 133 VAL B N 1
ATOM 3929 C CA . VAL B 1 133 ? 1.473 28.188 7.809 1 98.81 133 VAL B CA 1
ATOM 3930 C C . VAL B 1 133 ? 1.535 27.062 8.844 1 98.81 133 VAL B C 1
ATOM 3932 O O . VAL B 1 133 ? 2.619 26.578 9.18 1 98.81 133 VAL B O 1
ATOM 3935 N N . GLY B 1 134 ? 0.369 26.641 9.25 1 98.38 134 GLY B N 1
ATOM 3936 C CA . GLY B 1 134 ? 0.26 25.641 10.305 1 98.38 134 GLY B CA 1
ATOM 3937 C C . GLY B 1 134 ? 0.643 24.25 9.852 1 98.38 134 GLY B C 1
ATOM 3938 O O . GLY B 1 134 ? -0.093 23.281 10.094 1 98.38 134 GLY B O 1
ATOM 3939 N N . HIS B 1 135 ? 1.713 24.047 9.141 1 98.56 135 HIS B N 1
ATOM 3940 C CA . HIS B 1 135 ? 2.35 22.766 8.883 1 98.56 135 HIS B CA 1
ATOM 3941 C C . HIS B 1 135 ? 3.352 22.422 9.977 1 98.56 135 HIS B C 1
ATOM 3943 O O . HIS B 1 135 ? 4.508 22.109 9.688 1 98.56 135 HIS B O 1
ATOM 3949 N N . GLN B 1 136 ? 2.82 22.375 11.164 1 97.88 136 GLN B N 1
ATOM 3950 C CA . GLN B 1 136 ? 3.625 22.219 12.367 1 97.88 136 GLN B CA 1
ATOM 3951 C C . GLN B 1 136 ? 4.184 20.797 12.461 1 97.88 136 GLN B C 1
ATOM 3953 O O . GLN B 1 136 ? 5.09 20.531 13.258 1 97.88 136 GLN B O 1
ATOM 3958 N N . GLY B 1 137 ? 3.68 19.891 11.641 1 97.81 137 GLY B N 1
ATOM 3959 C CA . GLY B 1 137 ? 4.152 18.516 11.641 1 97.81 137 GLY B CA 1
ATOM 3960 C C . GLY B 1 137 ? 5.613 18.391 11.258 1 97.81 137 GLY B C 1
ATOM 3961 O O . GLY B 1 137 ? 6.262 17.391 11.586 1 97.81 137 GLY B O 1
ATOM 3962 N N . ARG B 1 138 ? 6.125 19.391 10.547 1 98.31 138 ARG B N 1
ATOM 3963 C CA . ARG B 1 138 ? 7.539 19.422 10.18 1 98.31 138 ARG B CA 1
ATOM 3964 C C . ARG B 1 138 ? 8.43 19.375 11.422 1 98.31 138 ARG B C 1
ATOM 3966 O O . ARG B 1 138 ? 9.57 18.922 11.352 1 98.31 138 ARG B O 1
ATOM 3973 N N . GLU B 1 139 ? 7.785 19.844 12.562 1 97.75 139 GLU B N 1
ATOM 3974 C CA . GLU B 1 139 ? 8.57 19.984 13.781 1 97.75 139 GLU B CA 1
ATOM 3975 C C . GLU B 1 139 ? 8.227 18.891 14.797 1 97.75 139 GLU B C 1
ATOM 3977 O O . GLU B 1 139 ? 8.727 18.906 15.922 1 97.75 139 GLU B O 1
ATOM 3982 N N . ALA B 1 140 ? 7.297 17.969 14.453 1 98.06 140 ALA B N 1
ATOM 3983 C CA . ALA B 1 140 ? 7.031 16.844 15.336 1 98.06 140 ALA B CA 1
ATOM 3984 C C . ALA B 1 140 ? 8.281 16 15.539 1 98.06 140 ALA B C 1
ATOM 3986 O O . ALA B 1 140 ? 8.969 15.648 14.578 1 98.06 140 ALA B O 1
ATOM 3987 N N . PRO B 1 141 ? 8.57 15.602 16.75 1 98.12 141 PRO B N 1
ATOM 3988 C CA . PRO B 1 141 ? 9.859 14.961 17.047 1 98.12 141 PRO B CA 1
ATOM 3989 C C . PRO B 1 141 ? 10.102 13.711 16.203 1 98.12 141 PRO B C 1
ATOM 3991 O O . PRO B 1 141 ? 11.211 13.508 15.703 1 98.12 141 PRO B O 1
ATOM 3994 N N . PRO B 1 142 ? 9.109 12.805 16.031 1 98.56 142 PRO B N 1
ATOM 3995 C CA . PRO B 1 142 ? 9.391 11.648 15.172 1 98.56 142 PRO B CA 1
ATOM 3996 C C . PRO B 1 142 ? 9.75 12.047 13.742 1 98.56 142 PRO B C 1
ATOM 3998 O O . PRO B 1 142 ? 10.609 11.422 13.125 1 98.56 142 PRO B O 1
ATOM 4001 N N . VAL B 1 143 ? 9.133 13.07 13.188 1 98.69 143 VAL B N 1
ATOM 4002 C CA . VAL B 1 143 ? 9.406 13.555 11.836 1 98.69 143 VAL B CA 1
ATOM 4003 C C . VAL B 1 143 ? 10.812 14.141 11.773 1 98.69 143 VAL B C 1
ATOM 4005 O O . VAL B 1 143 ? 11.57 13.844 10.852 1 98.69 143 VAL B O 1
ATOM 4008 N N . VAL B 1 144 ? 11.141 14.953 12.766 1 98.5 144 VAL B N 1
ATOM 4009 C CA . VAL B 1 144 ? 12.469 15.539 12.852 1 98.5 144 VAL B CA 1
ATOM 4010 C C . VAL B 1 144 ? 13.523 14.438 12.914 1 98.5 144 VAL B C 1
ATOM 4012 O O . VAL B 1 144 ? 14.555 14.516 12.242 1 98.5 144 VAL B O 1
ATOM 4015 N N . LYS B 1 145 ? 13.242 13.445 13.703 1 98.69 145 LYS B N 1
ATOM 4016 C CA . LYS B 1 145 ? 14.203 12.359 13.859 1 98.69 145 LYS B CA 1
ATOM 4017 C C . LYS B 1 145 ? 14.398 11.609 12.547 1 98.69 145 LYS B C 1
ATOM 4019 O O . LYS B 1 145 ? 15.531 11.305 12.164 1 98.69 145 LYS B O 1
ATOM 4024 N N . VAL B 1 146 ? 13.344 11.266 11.844 1 98.88 146 VAL B N 1
ATOM 4025 C CA . VAL B 1 146 ? 13.461 10.586 10.555 1 98.88 146 VAL B CA 1
ATOM 4026 C C . VAL B 1 146 ? 14.242 11.469 9.578 1 98.88 146 VAL B C 1
ATOM 4028 O O . VAL B 1 146 ? 15.086 10.977 8.828 1 98.88 146 VAL B O 1
ATOM 4031 N N . ARG B 1 147 ? 13.961 12.758 9.578 1 98.62 147 ARG B N 1
ATOM 4032 C CA . ARG B 1 147 ? 14.695 13.68 8.719 1 98.62 147 ARG B CA 1
ATOM 4033 C C . ARG B 1 147 ? 16.188 13.625 9.008 1 98.62 147 ARG B C 1
ATOM 4035 O O . ARG B 1 147 ? 17 13.594 8.086 1 98.62 147 ARG B O 1
ATOM 4042 N N . GLN B 1 148 ? 16.547 13.625 10.289 1 98.5 148 GLN B N 1
ATOM 4043 C CA . GLN B 1 148 ? 17.938 13.547 10.688 1 98.5 148 GLN B CA 1
ATOM 4044 C C . GLN B 1 148 ? 18.594 12.266 10.164 1 98.5 148 GLN B C 1
ATOM 4046 O O . GLN B 1 148 ? 19.719 12.297 9.656 1 98.5 148 GLN B O 1
ATOM 4051 N N . LEU B 1 149 ? 17.891 11.156 10.281 1 98.75 149 LEU B N 1
ATOM 4052 C CA . LEU B 1 149 ? 18.406 9.875 9.812 1 98.75 149 LEU B CA 1
ATOM 4053 C C . LEU B 1 149 ? 18.688 9.922 8.312 1 98.75 149 LEU B C 1
ATOM 4055 O O . LEU B 1 149 ? 19.719 9.414 7.855 1 98.75 149 LEU B O 1
ATOM 4059 N N . ILE B 1 150 ? 17.781 10.531 7.566 1 98.62 150 ILE B N 1
ATOM 4060 C CA . ILE B 1 150 ? 17.922 10.641 6.121 1 98.62 150 ILE B CA 1
ATOM 4061 C C . ILE B 1 150 ? 19.109 11.539 5.781 1 98.62 150 ILE B C 1
ATOM 4063 O O . ILE B 1 150 ? 19.938 11.195 4.941 1 98.62 150 ILE B O 1
ATOM 4067 N N . GLU B 1 151 ? 19.219 12.656 6.426 1 97.44 151 GLU B N 1
ATOM 4068 C CA . GLU B 1 151 ? 20.266 13.633 6.16 1 97.44 151 GLU B CA 1
ATOM 4069 C C . GLU B 1 151 ? 21.641 13.07 6.523 1 97.44 151 GLU B C 1
ATOM 4071 O O . GLU B 1 151 ? 22.641 13.414 5.891 1 97.44 151 GLU B O 1
ATOM 4076 N N . GLN B 1 152 ? 21.656 12.203 7.512 1 97.44 152 GLN B N 1
ATOM 4077 C CA . GLN B 1 152 ? 22.891 11.586 7.961 1 97.44 152 GLN B CA 1
ATOM 4078 C C . GLN B 1 152 ? 23.328 10.461 7.023 1 97.44 152 GLN B C 1
ATOM 4080 O O . GLN B 1 152 ? 24.438 9.945 7.133 1 97.44 152 GLN B O 1
ATOM 4085 N N . GLY B 1 153 ? 22.438 10.062 6.105 1 97.62 153 GLY B N 1
ATOM 4086 C CA . GLY B 1 153 ? 22.766 9.008 5.164 1 97.62 153 GLY B CA 1
ATOM 4087 C C . GLY B 1 153 ? 22.672 7.617 5.773 1 97.62 153 GLY B C 1
ATOM 4088 O O . GLY B 1 153 ? 23.328 6.684 5.301 1 97.62 153 GLY B O 1
ATOM 4089 N N . THR B 1 154 ? 21.875 7.461 6.82 1 98 154 THR B N 1
ATOM 4090 C CA . THR B 1 154 ? 21.781 6.234 7.602 1 98 154 THR B CA 1
ATOM 4091 C C . THR B 1 154 ? 21.406 5.055 6.711 1 98 154 THR B C 1
ATOM 4093 O O . THR B 1 154 ? 21.859 3.932 6.922 1 98 154 THR B O 1
ATOM 4096 N N . ILE B 1 155 ? 20.625 5.305 5.668 1 98.62 155 ILE B N 1
ATOM 4097 C CA . ILE B 1 155 ? 20.141 4.199 4.852 1 98.62 155 ILE B CA 1
ATOM 4098 C C . ILE B 1 155 ? 20.594 4.379 3.408 1 98.62 155 ILE B C 1
ATOM 4100 O O . ILE B 1 155 ? 20.031 3.777 2.49 1 98.62 155 ILE B O 1
ATOM 4104 N N . GLY B 1 156 ? 21.578 5.172 3.137 1 98.5 156 GLY B N 1
ATOM 4105 C CA . GLY B 1 156 ? 21.922 5.535 1.771 1 98.5 156 GLY B CA 1
ATOM 4106 C C . GLY B 1 156 ? 20.828 6.324 1.07 1 98.5 156 GLY B C 1
ATOM 4107 O O . GLY B 1 156 ? 20 6.961 1.724 1 98.5 156 GLY B O 1
ATOM 4108 N N . LYS B 1 157 ? 20.859 6.367 -0.246 1 98.69 157 LYS B N 1
ATOM 4109 C CA . LYS B 1 157 ? 19.812 7.078 -0.983 1 98.69 157 LYS B CA 1
ATOM 4110 C C . LYS B 1 157 ? 18.5 6.316 -0.943 1 98.69 157 LYS B C 1
ATOM 4112 O O . LYS B 1 157 ? 18.484 5.082 -0.996 1 98.69 157 LYS B O 1
ATOM 4117 N N . ILE B 1 158 ? 17.469 7.07 -0.897 1 98.88 158 ILE B N 1
ATOM 4118 C CA . ILE B 1 158 ? 16.125 6.512 -0.896 1 98.88 158 ILE B CA 1
ATOM 4119 C C . ILE B 1 158 ? 15.852 5.84 -2.24 1 98.88 158 ILE B C 1
ATOM 4121 O O . ILE B 1 158 ? 16.047 6.445 -3.295 1 98.88 158 ILE B O 1
ATOM 4125 N N . LEU B 1 159 ? 15.359 4.586 -2.207 1 98.75 159 LEU B N 1
ATOM 4126 C CA . LEU B 1 159 ? 14.953 3.869 -3.41 1 98.75 159 LEU B CA 1
ATOM 4127 C C . LEU B 1 159 ? 13.438 3.926 -3.588 1 98.75 159 LEU B C 1
ATOM 4129 O O . LEU B 1 159 ? 12.945 3.934 -4.715 1 98.75 159 LEU B O 1
ATOM 4133 N N . SER B 1 160 ? 12.727 3.863 -2.523 1 98.81 160 SER B N 1
ATOM 4134 C CA . SER B 1 160 ? 11.273 3.975 -2.533 1 98.81 160 SER B CA 1
ATOM 4135 C C . SER B 1 160 ? 10.727 4.27 -1.139 1 98.81 160 SER B C 1
ATOM 4137 O O . SER B 1 160 ? 11.453 4.145 -0.148 1 98.81 160 SER B O 1
ATOM 4139 N N . SER B 1 161 ? 9.562 4.73 -1.052 1 98.81 161 SER B N 1
ATOM 4140 C CA . SER B 1 161 ? 8.875 4.973 0.212 1 98.81 161 SER B CA 1
ATOM 4141 C C . SER B 1 161 ? 7.398 4.594 0.117 1 98.81 161 SER B C 1
ATOM 4143 O O . SER B 1 161 ? 6.789 4.707 -0.949 1 98.81 161 SER B O 1
ATOM 4145 N N . GLU B 1 162 ? 6.867 4.09 1.211 1 98.69 162 GLU B N 1
ATOM 4146 C CA . GLU B 1 162 ? 5.457 3.721 1.318 1 98.69 162 GLU B CA 1
ATOM 4147 C C . GLU B 1 162 ? 4.824 4.324 2.566 1 98.69 162 GLU B C 1
ATOM 4149 O O . GLU B 1 162 ? 5.367 4.207 3.666 1 98.69 162 GLU B O 1
ATOM 4154 N N . VAL B 1 163 ? 3.709 4.969 2.344 1 98.69 163 VAL B N 1
ATOM 4155 C CA . VAL B 1 163 ? 2.922 5.539 3.432 1 98.69 163 VAL B CA 1
ATOM 4156 C C . VAL B 1 163 ? 1.545 4.883 3.475 1 98.69 163 VAL B C 1
ATOM 4158 O O . VAL B 1 163 ? 0.83 4.859 2.471 1 98.69 163 VAL B O 1
ATOM 4161 N N . ARG B 1 164 ? 1.196 4.32 4.57 1 98.5 164 ARG B N 1
ATOM 4162 C CA . ARG B 1 164 ? -0.118 3.744 4.828 1 98.5 164 ARG B CA 1
ATOM 4163 C C . ARG B 1 164 ? -0.76 4.375 6.059 1 98.5 164 ARG B C 1
ATOM 4165 O O . ARG B 1 164 ? -0.254 4.227 7.176 1 98.5 164 ARG B O 1
ATOM 4172 N N . ALA B 1 165 ? -1.865 5.008 5.824 1 98.25 165 ALA B N 1
ATOM 4173 C CA . ALA B 1 165 ? -2.457 5.781 6.914 1 98.25 165 ALA B CA 1
ATOM 4174 C C . ALA B 1 165 ? -3.969 5.586 6.965 1 98.25 165 ALA B C 1
ATOM 4176 O O . ALA B 1 165 ? -4.605 5.34 5.938 1 98.25 165 ALA B O 1
ATOM 4177 N N . TYR B 1 166 ? -4.527 5.68 8.156 1 97.25 166 TYR B N 1
ATOM 4178 C CA . TYR B 1 166 ? -5.953 5.629 8.453 1 97.25 166 TYR B CA 1
ATOM 4179 C C . TYR B 1 166 ? -6.371 6.824 9.305 1 97.25 166 TYR B C 1
ATOM 4181 O O . TYR B 1 166 ? -5.555 7.383 10.047 1 97.25 166 TYR B O 1
ATOM 4189 N N . GLY B 1 167 ? -7.613 7.195 9.195 1 94.19 167 GLY B N 1
ATOM 4190 C CA . GLY B 1 167 ? -8.133 8.203 10.102 1 94.19 167 GLY B CA 1
ATOM 4191 C C . GLY B 1 167 ? -9.016 9.227 9.414 1 94.19 167 GLY B C 1
ATOM 4192 O O . GLY B 1 167 ? -9.805 8.875 8.531 1 94.19 167 GLY B O 1
ATOM 4193 N N . GLY B 1 168 ? -8.906 10.445 9.922 1 87.19 168 GLY B N 1
ATOM 4194 C CA . GLY B 1 168 ? -9.664 11.547 9.336 1 87.19 168 GLY B CA 1
ATOM 4195 C C . GLY B 1 168 ? -11.039 11.719 9.961 1 87.19 168 GLY B C 1
ATOM 4196 O O . GLY B 1 168 ? -11.672 12.766 9.797 1 87.19 168 GLY B O 1
ATOM 4197 N N . ALA B 1 169 ? -11.492 10.727 10.688 1 84.38 169 ALA B N 1
ATOM 4198 C CA . ALA B 1 169 ? -12.781 10.766 11.383 1 84.38 169 ALA B CA 1
ATOM 4199 C C . ALA B 1 169 ? -12.758 9.883 12.633 1 84.38 169 ALA B C 1
ATOM 4201 O O . ALA B 1 169 ? -11.797 9.141 12.859 1 84.38 169 ALA B O 1
ATOM 4202 N N . VAL B 1 170 ? -13.719 10.07 13.422 1 78.5 170 VAL B N 1
ATOM 4203 C CA . VAL B 1 170 ? -13.844 9.273 14.641 1 78.5 170 VAL B CA 1
ATOM 4204 C C . VAL B 1 170 ? -14.133 7.816 14.273 1 78.5 170 VAL B C 1
ATOM 4206 O O . VAL B 1 170 ? -13.758 6.898 15.008 1 78.5 170 VAL B O 1
ATOM 4209 N N . ASP B 1 171 ? -14.781 7.738 13.133 1 87.5 171 ASP B N 1
ATOM 4210 C CA . ASP B 1 171 ? -15.227 6.422 12.688 1 87.5 171 ASP B CA 1
ATOM 4211 C C . ASP B 1 171 ? -15.344 6.363 11.172 1 87.5 171 ASP B C 1
ATOM 4213 O O . ASP B 1 171 ? -15.398 7.398 10.508 1 87.5 171 ASP B O 1
ATOM 4217 N N . ARG B 1 172 ? -15.391 5.098 10.664 1 93.94 172 ARG B N 1
ATOM 4218 C CA . ARG B 1 172 ? -15.477 4.895 9.219 1 93.94 172 ARG B CA 1
ATOM 4219 C C . ARG B 1 172 ? -16.828 5.367 8.68 1 93.94 172 ARG B C 1
ATOM 4221 O O . ARG B 1 172 ? -16.938 5.734 7.508 1 93.94 172 ARG B O 1
ATOM 4228 N N . GLU B 1 173 ? -17.844 5.438 9.539 1 93.94 173 GLU B N 1
ATOM 4229 C CA . GLU B 1 173 ? -19.188 5.707 9.047 1 93.94 173 GLU B CA 1
ATOM 4230 C C . GLU B 1 173 ? -19.688 7.066 9.516 1 93.94 173 GLU B C 1
ATOM 4232 O O . GLU B 1 173 ? -20.656 7.605 8.969 1 93.94 173 GLU B O 1
ATOM 4237 N N . SER B 1 174 ? -19.031 7.574 10.555 1 93.44 174 SER B N 1
ATOM 4238 C CA . SER B 1 174 ? -19.688 8.703 11.211 1 93.44 174 SER B CA 1
ATOM 4239 C C . SER B 1 174 ? -18.719 9.859 11.422 1 93.44 174 SER B C 1
ATOM 4241 O O . SER B 1 174 ? -17.5 9.672 11.359 1 93.44 174 SER B O 1
ATOM 4243 N N . LEU B 1 175 ? -19.312 11.008 11.609 1 93.56 175 LEU B N 1
ATOM 4244 C CA . LEU B 1 175 ? -18.641 12.242 12.023 1 93.56 175 LEU B CA 1
ATOM 4245 C C . LEU B 1 175 ? -19.453 12.961 13.094 1 93.56 175 LEU B C 1
ATOM 4247 O O . LEU B 1 175 ? -20.641 12.672 13.281 1 93.56 175 LEU B O 1
ATOM 4251 N N . ARG B 1 176 ? -18.781 13.836 13.82 1 91.75 176 ARG B N 1
ATOM 4252 C CA . ARG B 1 176 ? -19.5 14.75 14.703 1 91.75 176 ARG B CA 1
ATOM 4253 C C . ARG B 1 176 ? -20.266 15.789 13.898 1 91.75 176 ARG B C 1
ATOM 4255 O O . ARG B 1 176 ? -19.766 16.297 12.891 1 91.75 176 ARG B O 1
ATOM 4262 N N . PRO B 1 177 ? -21.375 16.156 14.406 1 91.12 177 PRO B N 1
ATOM 4263 C CA . PRO B 1 177 ? -22.203 17.094 13.648 1 91.12 177 PRO B CA 1
ATOM 4264 C C . PRO B 1 177 ? -21.469 18.406 13.336 1 91.12 177 PRO B C 1
ATOM 4266 O O . PRO B 1 177 ? -21.641 18.969 12.258 1 91.12 177 PRO B O 1
ATOM 4269 N N . GLY B 1 178 ? -20.641 18.828 14.188 1 88.25 178 GLY B N 1
ATOM 4270 C CA . GLY B 1 178 ? -19.891 20.078 13.992 1 88.25 178 GLY B CA 1
ATOM 4271 C C . GLY B 1 178 ? -18.922 20 12.836 1 88.25 178 GLY B C 1
ATOM 4272 O O . GLY B 1 178 ? -18.438 21.031 12.359 1 88.25 178 GLY B O 1
ATOM 4273 N N . LEU B 1 179 ? -18.656 18.828 12.289 1 90.69 179 LEU B N 1
ATOM 4274 C CA . LEU B 1 179 ? -17.703 18.625 11.211 1 90.69 179 LEU B CA 1
ATOM 4275 C C . LEU B 1 179 ? -18.406 18.312 9.898 1 90.69 179 LEU B C 1
ATOM 4277 O O . LEU B 1 179 ? -17.797 17.781 8.969 1 90.69 179 LEU B O 1
ATOM 4281 N N . LYS B 1 180 ? -19.703 18.656 9.852 1 92.69 180 LYS B N 1
ATOM 4282 C CA . LYS B 1 180 ? -20.484 18.438 8.648 1 92.69 180 LYS B CA 1
ATOM 4283 C C . LYS B 1 180 ? -19.797 19.031 7.422 1 92.69 180 LYS B C 1
ATOM 4285 O O . LYS B 1 180 ? -19.844 18.453 6.336 1 92.69 180 LYS B O 1
ATOM 4290 N N . TYR B 1 181 ? -19.156 20.141 7.629 1 91.62 181 TYR B N 1
ATOM 4291 C CA . TYR B 1 181 ? -18.562 20.844 6.508 1 91.62 181 TYR B CA 1
ATOM 4292 C C . TYR B 1 181 ? -17.375 20.062 5.941 1 91.62 181 TYR B C 1
ATOM 4294 O O . TYR B 1 181 ? -16.922 20.328 4.824 1 91.62 181 TYR B O 1
ATOM 4302 N N . PHE B 1 182 ? -16.828 19.047 6.617 1 93.56 182 PHE B N 1
ATOM 4303 C CA . PHE B 1 182 ? -15.766 18.172 6.125 1 93.56 182 PHE B CA 1
ATOM 4304 C C . PHE B 1 182 ? -16.25 17.312 4.961 1 93.56 182 PHE B C 1
ATOM 4306 O O . PHE B 1 182 ? -15.445 16.734 4.23 1 93.56 182 PHE B O 1
ATOM 4313 N N . LEU B 1 183 ? -17.578 17.266 4.797 1 95.44 183 LEU B N 1
ATOM 4314 C CA . LEU B 1 183 ? -18.172 16.391 3.795 1 95.44 183 LEU B CA 1
ATOM 4315 C C . LEU B 1 183 ? -18.469 17.156 2.512 1 95.44 183 LEU B C 1
ATOM 4317 O O . LEU B 1 183 ? -19.031 16.609 1.561 1 95.44 183 LEU B O 1
ATOM 4321 N N . GLU B 1 184 ? -18.094 18.406 2.5 1 95.5 184 GLU B N 1
ATOM 4322 C CA . GLU B 1 184 ? -18.297 19.281 1.345 1 95.5 184 GLU B CA 1
ATOM 4323 C C . GLU B 1 184 ? -16.969 19.734 0.744 1 95.5 184 GLU B C 1
ATOM 4325 O O . GLU B 1 184 ? -16.281 20.578 1.32 1 95.5 184 GLU B O 1
ATOM 4330 N N . LYS B 1 185 ? -16.719 19.297 -0.441 1 94.25 185 LYS B N 1
ATOM 4331 C CA . LYS B 1 185 ? -15.438 19.578 -1.097 1 94.25 185 LYS B CA 1
ATOM 4332 C C . LYS B 1 185 ? -15.219 21.078 -1.263 1 94.25 185 LYS B C 1
ATOM 4334 O O . LYS B 1 185 ? -14.094 21.562 -1.131 1 94.25 185 LYS B O 1
ATOM 4339 N N . LYS B 1 186 ? -16.25 21.828 -1.461 1 92.31 186 LYS B N 1
ATOM 4340 C CA . LYS B 1 186 ? -16.156 23.25 -1.779 1 92.31 186 LYS B CA 1
ATOM 4341 C C . LYS B 1 186 ? -15.648 24.062 -0.585 1 92.31 186 LYS B C 1
ATOM 4343 O O . LYS B 1 186 ? -15.156 25.172 -0.748 1 92.31 186 LYS B O 1
ATOM 4348 N N . VAL B 1 187 ? -15.734 23.5 0.643 1 93.88 187 VAL B N 1
ATOM 4349 C CA . VAL B 1 187 ? -15.312 24.188 1.861 1 93.88 187 VAL B CA 1
ATOM 4350 C C . VAL B 1 187 ? -13.789 24.25 1.923 1 93.88 187 VAL B C 1
ATOM 4352 O O . VAL B 1 187 ? -13.227 25.141 2.568 1 93.88 187 VAL B O 1
ATOM 4355 N N . GLY B 1 188 ? -13.109 23.297 1.29 1 94.5 188 GLY B N 1
ATOM 4356 C CA . GLY B 1 188 ? -11.656 23.281 1.241 1 94.5 188 GLY B CA 1
ATOM 4357 C C . GLY B 1 188 ? -11.023 22.547 2.408 1 94.5 188 GLY B C 1
ATOM 4358 O O . GLY B 1 188 ? -9.875 22.125 2.328 1 94.5 188 GLY B O 1
ATOM 4359 N N . GLY B 1 189 ? -11.805 22.484 3.508 1 94.62 189 GLY B N 1
ATOM 4360 C CA . GLY B 1 189 ? -11.359 21.703 4.652 1 94.62 189 GLY B CA 1
ATOM 4361 C C . GLY B 1 189 ? -12.055 20.359 4.773 1 94.62 189 GLY B C 1
ATOM 4362 O O . GLY B 1 189 ? -13.258 20.297 5.004 1 94.62 189 GLY B O 1
ATOM 4363 N N . ASN B 1 190 ? -11.359 19.328 4.582 1 95.38 190 ASN B N 1
ATOM 4364 C CA . ASN B 1 190 ? -11.859 17.953 4.637 1 95.38 190 ASN B CA 1
ATOM 4365 C C . ASN B 1 190 ? -10.742 16.953 4.91 1 95.38 190 ASN B C 1
ATOM 4367 O O . ASN B 1 190 ? -9.609 17.359 5.215 1 95.38 190 ASN B O 1
ATOM 4371 N N . ILE B 1 191 ? -11 15.688 4.781 1 94 191 ILE B N 1
ATOM 4372 C CA . ILE B 1 191 ? -10.031 14.672 5.18 1 94 191 ILE B CA 1
ATOM 4373 C C . ILE B 1 191 ? -8.867 14.648 4.191 1 94 191 ILE B C 1
ATOM 4375 O O . ILE B 1 191 ? -7.746 14.281 4.551 1 94 191 ILE B O 1
ATOM 4379 N N . VAL B 1 192 ? -9.07 15.094 2.967 1 96.06 192 VAL B N 1
ATOM 4380 C CA . VAL B 1 192 ? -8.008 15.102 1.963 1 96.06 192 VAL B CA 1
ATOM 4381 C C . VAL B 1 192 ? -7.082 16.297 2.197 1 96.06 192 VAL B C 1
ATOM 4383 O O . VAL B 1 192 ? -5.871 16.125 2.35 1 96.06 192 VAL B O 1
ATOM 4386 N N . THR B 1 193 ? -7.676 17.438 2.326 1 96.62 193 THR B N 1
ATOM 4387 C CA . THR B 1 193 ? -6.871 18.656 2.408 1 96.62 193 THR B CA 1
ATOM 4388 C C . THR B 1 193 ? -6.238 18.797 3.791 1 96.62 193 THR B C 1
ATOM 4390 O O . THR B 1 193 ? -5.105 19.266 3.916 1 96.62 193 THR B O 1
ATOM 4393 N N . ILE B 1 194 ? -6.906 18.344 4.824 1 95.44 194 ILE B N 1
ATOM 4394 C CA . ILE B 1 194 ? -6.383 18.5 6.18 1 95.44 194 ILE B CA 1
ATOM 4395 C C . ILE B 1 194 ? -5.645 17.234 6.59 1 95.44 194 ILE B C 1
ATOM 4397 O O . ILE B 1 194 ? -4.426 17.25 6.785 1 95.44 194 ILE B O 1
ATOM 4401 N N . GLY B 1 195 ? -6.367 16.078 6.602 1 92.44 195 GLY B N 1
ATOM 4402 C CA . GLY B 1 195 ? -5.77 14.82 7.035 1 92.44 195 GLY B CA 1
ATOM 4403 C C . GLY B 1 195 ? -4.582 14.406 6.188 1 92.44 195 GLY B C 1
ATOM 4404 O O . GLY B 1 195 ? -3.457 14.32 6.684 1 92.44 195 GLY B O 1
ATOM 4405 N N . VAL B 1 196 ? -4.785 14.211 4.914 1 96.19 196 VAL B N 1
ATOM 4406 C CA . VAL B 1 196 ? -3.732 13.82 3.979 1 96.19 196 VAL B CA 1
ATOM 4407 C C . VAL B 1 196 ? -2.738 14.969 3.812 1 96.19 196 VAL B C 1
ATOM 4409 O O . VAL B 1 196 ? -1.526 14.75 3.775 1 96.19 196 VAL B O 1
ATOM 4412 N N . GLY B 1 197 ? -3.273 16.172 3.775 1 97.75 197 GLY B N 1
ATOM 4413 C CA . GLY B 1 197 ? -2.438 17.328 3.527 1 97.75 197 GLY B CA 1
ATOM 4414 C C . GLY B 1 197 ? -1.339 17.516 4.559 1 97.75 197 GLY B C 1
ATOM 4415 O O . GLY B 1 197 ? -0.189 17.781 4.207 1 97.75 197 GLY B O 1
ATOM 4416 N N . HIS B 1 198 ? -1.648 17.359 5.832 1 98.06 198 HIS B N 1
ATOM 4417 C CA . HIS B 1 198 ? -0.637 17.469 6.879 1 98.06 198 HIS B CA 1
ATOM 4418 C C . HIS B 1 198 ? 0.422 16.375 6.734 1 98.06 198 HIS B C 1
ATOM 4420 O O . HIS B 1 198 ? 1.621 16.672 6.773 1 98.06 198 HIS B O 1
ATOM 4426 N N . LEU B 1 199 ? -0.026 15.172 6.594 1 98.12 199 LEU B N 1
ATOM 4427 C CA . LEU B 1 199 ? 0.896 14.047 6.504 1 98.12 199 LEU B CA 1
ATOM 4428 C C . LEU B 1 199 ? 1.749 14.141 5.242 1 98.12 199 LEU B C 1
ATOM 4430 O O . LEU B 1 199 ? 2.961 13.914 5.289 1 98.12 199 LEU B O 1
ATOM 4434 N N . PHE B 1 200 ? 1.052 14.516 4.254 1 97.62 200 PHE B N 1
ATOM 4435 C CA . PHE B 1 200 ? 1.688 14.664 2.951 1 97.62 200 PHE B CA 1
ATOM 4436 C C . PHE B 1 200 ? 2.803 15.703 3.008 1 97.62 200 PHE B C 1
ATOM 4438 O O . PHE B 1 200 ? 3.875 15.5 2.434 1 97.62 200 PHE B O 1
ATOM 4445 N N . ASP B 1 201 ? 2.615 16.797 3.643 1 98.56 201 ASP B N 1
ATOM 4446 C CA . ASP B 1 201 ? 3.629 17.828 3.82 1 98.56 201 ASP B CA 1
ATOM 4447 C C . ASP B 1 201 ? 4.801 17.328 4.652 1 98.56 201 ASP B C 1
ATOM 4449 O O . ASP B 1 201 ? 5.961 17.578 4.324 1 98.56 201 ASP B O 1
ATOM 4453 N N . GLN B 1 202 ? 4.52 16.625 5.762 1 98.56 202 GLN B N 1
ATOM 4454 C CA . GLN B 1 202 ? 5.559 16.062 6.617 1 98.56 202 GLN B CA 1
ATOM 4455 C C . GLN B 1 202 ? 6.484 15.141 5.824 1 98.56 202 GLN B C 1
ATOM 4457 O O . GLN B 1 202 ? 7.711 15.25 5.918 1 98.56 202 GLN B O 1
ATOM 4462 N N . ILE B 1 203 ? 5.895 14.312 5.031 1 98.5 203 ILE B N 1
ATOM 4463 C CA . ILE B 1 203 ? 6.637 13.328 4.25 1 98.5 203 ILE B CA 1
ATOM 4464 C C . ILE B 1 203 ? 7.555 14.047 3.262 1 98.5 203 ILE B C 1
ATOM 4466 O O . ILE B 1 203 ? 8.758 13.773 3.207 1 98.5 203 ILE B O 1
ATOM 4470 N N . GLN B 1 204 ? 6.992 15.008 2.551 1 98.38 204 GLN B N 1
ATOM 4471 C CA . GLN B 1 204 ? 7.754 15.672 1.503 1 98.38 204 GLN B CA 1
ATOM 4472 C C . GLN B 1 204 ? 8.812 16.594 2.1 1 98.38 204 GLN B C 1
ATOM 4474 O O . GLN B 1 204 ? 9.875 16.797 1.511 1 98.38 204 GLN B O 1
ATOM 4479 N N . HIS B 1 205 ? 8.531 17.125 3.305 1 98.25 205 HIS B N 1
ATOM 4480 C CA . HIS B 1 205 ? 9.531 17.906 4.027 1 98.25 205 HIS B CA 1
ATOM 4481 C C . HIS B 1 205 ? 10.773 17.078 4.312 1 98.25 205 HIS B C 1
ATOM 4483 O O . HIS B 1 205 ? 11.891 17.594 4.312 1 98.25 205 HIS B O 1
ATOM 4489 N N . VAL B 1 206 ? 10.578 15.805 4.504 1 98.5 206 VAL B N 1
ATOM 4490 C CA . VAL B 1 206 ? 11.664 14.914 4.902 1 98.5 206 VAL B CA 1
ATOM 4491 C C . VAL B 1 206 ? 12.359 14.359 3.664 1 98.5 206 VAL B C 1
ATOM 4493 O O . VAL B 1 206 ? 13.586 14.422 3.555 1 98.5 206 VAL B O 1
ATOM 4496 N N . ILE B 1 207 ? 11.609 13.898 2.654 1 98.44 207 ILE B N 1
ATOM 4497 C CA . ILE B 1 207 ? 12.25 13.078 1.632 1 98.44 207 ILE B CA 1
ATOM 4498 C C . ILE B 1 207 ? 12.336 13.859 0.323 1 98.44 207 ILE B C 1
ATOM 4500 O O . ILE B 1 207 ? 13.039 13.453 -0.605 1 98.44 207 ILE B O 1
ATOM 4504 N N . GLY B 1 208 ? 11.609 14.992 0.226 1 97.75 208 GLY B N 1
ATOM 4505 C CA . GLY B 1 208 ? 11.594 15.797 -0.984 1 97.75 208 GLY B CA 1
ATOM 4506 C C . GLY B 1 208 ? 10.227 15.852 -1.645 1 97.75 208 GLY B C 1
ATOM 4507 O O . GLY B 1 208 ? 9.367 15.016 -1.376 1 97.75 208 GLY B O 1
ATOM 4508 N N . ASP B 1 209 ? 10.031 16.844 -2.535 1 97.62 209 ASP B N 1
ATOM 4509 C CA . ASP B 1 209 ? 8.758 17.062 -3.203 1 97.62 209 ASP B CA 1
ATOM 4510 C C . ASP B 1 209 ? 8.477 15.977 -4.238 1 97.62 209 ASP B C 1
ATOM 4512 O O . ASP B 1 209 ? 9.375 15.578 -4.988 1 97.62 209 ASP B O 1
ATOM 4516 N N . LEU B 1 210 ? 7.285 15.555 -4.293 1 98.06 210 LEU B N 1
ATOM 4517 C CA . LEU B 1 210 ? 6.867 14.523 -5.234 1 98.06 210 LEU B CA 1
ATOM 4518 C C . LEU B 1 210 ? 6.629 15.117 -6.617 1 98.06 210 LEU B C 1
ATOM 4520 O O . LEU B 1 210 ? 6.117 16.234 -6.738 1 98.06 210 LEU B O 1
ATOM 4524 N N . GLN B 1 211 ? 6.953 14.312 -7.539 1 97.5 211 GLN B N 1
ATOM 4525 C CA . GLN B 1 211 ? 6.676 14.617 -8.938 1 97.5 211 GLN B CA 1
ATOM 4526 C C . GLN B 1 211 ? 5.785 13.547 -9.57 1 97.5 211 GLN B C 1
ATOM 4528 O O . GLN B 1 211 ? 5.648 12.453 -9.031 1 97.5 211 GLN B O 1
ATOM 4533 N N . ASN B 1 212 ? 5.113 13.891 -10.688 1 97.12 212 ASN B N 1
ATOM 4534 C CA . ASN B 1 212 ? 4.328 12.961 -11.492 1 97.12 212 ASN B CA 1
ATOM 4535 C C . ASN B 1 212 ? 3.316 12.195 -10.633 1 97.12 212 ASN B C 1
ATOM 4537 O O . ASN B 1 212 ? 3.25 10.969 -10.695 1 97.12 212 ASN B O 1
ATOM 4541 N N . ILE B 1 213 ? 2.566 12.914 -9.891 1 97.81 213 ILE B N 1
ATOM 4542 C CA . ILE B 1 213 ? 1.604 12.32 -8.969 1 97.81 213 ILE B CA 1
ATOM 4543 C C . ILE B 1 213 ? 0.44 11.719 -9.758 1 97.81 213 ILE B C 1
ATOM 4545 O O . ILE B 1 213 ? -0.182 12.406 -10.57 1 97.81 213 ILE B O 1
ATOM 4549 N N . GLN B 1 214 ? 0.152 10.43 -9.539 1 96.69 214 GLN B N 1
ATOM 4550 C CA . GLN B 1 214 ? -0.938 9.703 -10.18 1 96.69 214 GLN B CA 1
ATOM 4551 C C . GLN B 1 214 ? -1.928 9.18 -9.141 1 96.69 214 GLN B C 1
ATOM 4553 O O . GLN B 1 214 ? -1.669 8.164 -8.484 1 96.69 214 GLN B O 1
ATOM 4558 N N . PRO B 1 215 ? -3.102 9.773 -9.062 1 96.62 215 PRO B N 1
ATOM 4559 C CA . PRO B 1 215 ? -4.023 9.453 -7.977 1 96.62 215 PRO B CA 1
ATOM 4560 C C . PRO B 1 215 ? -5.043 8.383 -8.367 1 96.62 215 PRO B C 1
ATOM 4562 O O . PRO B 1 215 ? -5.332 8.195 -9.547 1 96.62 215 PRO B O 1
ATOM 4565 N N . HIS B 1 216 ? -5.543 7.652 -7.445 1 96.31 216 HIS B N 1
ATOM 4566 C CA . HIS B 1 216 ? -6.715 6.777 -7.441 1 96.31 216 HIS B CA 1
ATOM 4567 C C . HIS B 1 216 ? -7.609 7.062 -6.238 1 96.31 216 HIS B C 1
ATOM 4569 O O . HIS B 1 216 ? -7.215 6.82 -5.094 1 96.31 216 HIS B O 1
ATOM 4575 N N . LEU B 1 217 ? -8.781 7.574 -6.551 1 97.31 217 LEU B N 1
ATOM 4576 C CA . LEU B 1 217 ? -9.672 8.016 -5.48 1 97.31 217 LEU B CA 1
ATOM 4577 C C . LEU B 1 217 ? -10.961 7.199 -5.477 1 97.31 217 LEU B C 1
ATOM 4579 O O . LEU B 1 217 ? -11.391 6.699 -6.52 1 97.31 217 LEU B O 1
ATOM 4583 N N . GLN B 1 218 ? -11.516 7.047 -4.348 1 97.06 218 GLN B N 1
ATOM 4584 C CA . GLN B 1 218 ? -12.82 6.41 -4.199 1 97.06 218 GLN B CA 1
ATOM 4585 C C . GLN B 1 218 ? -13.625 7.051 -3.068 1 97.06 218 GLN B C 1
ATOM 4587 O O . GLN B 1 218 ? -13.047 7.648 -2.156 1 97.06 218 GLN B O 1
ATOM 4592 N N . LEU B 1 219 ? -14.875 7.129 -3.215 1 97.19 219 LEU B N 1
ATOM 4593 C CA . LEU B 1 219 ? -15.812 7.379 -2.127 1 97.19 219 LEU B CA 1
ATOM 4594 C C . LEU B 1 219 ? -16.547 6.102 -1.744 1 97.19 219 LEU B C 1
ATOM 4596 O O . LEU B 1 219 ? -17.547 5.738 -2.381 1 97.19 219 LEU B O 1
ATOM 4600 N N . GLN B 1 220 ? -16.062 5.434 -0.685 1 97.19 220 GLN B N 1
ATOM 4601 C CA . GLN B 1 220 ? -16.516 4.098 -0.314 1 97.19 220 GLN B CA 1
ATOM 4602 C C . GLN B 1 220 ? -17.828 4.164 0.473 1 97.19 220 GLN B C 1
ATOM 4604 O O . GLN B 1 220 ? -18.641 3.244 0.404 1 97.19 220 GLN B O 1
ATOM 4609 N N . ARG B 1 221 ? -17.922 5.215 1.253 1 96.75 221 ARG B N 1
ATOM 4610 C CA . ARG B 1 221 ? -19.094 5.379 2.109 1 96.75 221 ARG B CA 1
ATOM 4611 C C . ARG B 1 221 ? -19.688 6.777 1.96 1 96.75 221 ARG B C 1
ATOM 4613 O O . ARG B 1 221 ? -19.484 7.637 2.82 1 96.75 221 ARG B O 1
ATOM 4620 N N . PRO B 1 222 ? -20.469 6.984 0.961 1 96 222 PRO B N 1
ATOM 4621 C CA . PRO B 1 222 ? -20.953 8.32 0.616 1 96 222 PRO B CA 1
ATOM 4622 C C . PRO B 1 222 ? -21.969 8.867 1.626 1 96 222 PRO B C 1
ATOM 4624 O O . PRO B 1 222 ? -22.094 10.086 1.775 1 96 222 PRO B O 1
ATOM 4627 N N . ASN B 1 223 ? -22.766 7.934 2.279 1 97.12 223 ASN B N 1
ATOM 4628 C CA . ASN B 1 223 ? -23.734 8.367 3.277 1 97.12 223 ASN B CA 1
ATOM 4629 C C . ASN B 1 223 ? -23.125 8.375 4.68 1 97.12 223 ASN B C 1
ATOM 4631 O O . ASN B 1 223 ? -23 7.324 5.312 1 97.12 223 ASN B O 1
ATOM 4635 N N . VAL B 1 224 ? -22.812 9.57 5.195 1 97.06 224 VAL B N 1
ATOM 4636 C CA . VAL B 1 224 ? -22.109 9.711 6.469 1 97.06 224 VAL B CA 1
ATOM 4637 C C . VAL B 1 224 ? -23.094 10.023 7.578 1 97.06 224 VAL B C 1
ATOM 4639 O O . VAL B 1 224 ? -23.953 10.898 7.426 1 97.06 224 VAL B O 1
ATOM 4642 N N . LEU B 1 225 ? -22.969 9.305 8.656 1 96.62 225 LEU B N 1
ATOM 4643 C CA . LEU B 1 225 ? -23.828 9.5 9.82 1 96.62 225 LEU B CA 1
ATOM 4644 C C . LEU B 1 225 ? -23.266 10.586 10.734 1 96.62 225 LEU B C 1
ATOM 4646 O O . LEU B 1 225 ? -22.141 10.477 11.211 1 96.62 225 LEU B O 1
ATOM 4650 N N . LEU B 1 226 ? -24 11.609 10.93 1 96.44 226 LEU B N 1
ATOM 4651 C CA . LEU B 1 226 ? -23.641 12.586 11.945 1 96.44 226 LEU B CA 1
ATOM 4652 C C . LEU B 1 226 ? -24.188 12.18 13.312 1 96.44 226 LEU B C 1
ATOM 4654 O O . LEU B 1 226 ? -25.406 12.172 13.523 1 96.44 226 LEU B O 1
ATOM 4658 N N . ARG B 1 227 ? -23.25 11.891 14.203 1 93.75 227 ARG B N 1
ATOM 4659 C CA . ARG B 1 227 ? -23.625 11.344 15.508 1 93.75 227 ARG B CA 1
ATOM 4660 C C . ARG B 1 227 ? -23.297 12.32 16.625 1 93.75 227 ARG B C 1
ATOM 4662 O O . ARG B 1 227 ? -22.172 12.828 16.703 1 93.75 227 ARG B O 1
ATOM 4669 N N . ASP B 1 228 ? -24.312 12.492 17.438 1 90.94 228 ASP B N 1
ATOM 4670 C CA . ASP B 1 228 ? -24.109 13.336 18.609 1 90.94 228 ASP B CA 1
ATOM 4671 C C . ASP B 1 228 ? -23.109 12.695 19.578 1 90.94 228 ASP B C 1
ATOM 4673 O O . ASP B 1 228 ? -23.219 11.508 19.891 1 90.94 228 ASP B O 1
ATOM 4677 N N . SER B 1 229 ? -22.172 13.445 19.984 1 82.94 229 SER B N 1
ATOM 4678 C CA . SER B 1 229 ? -21.094 12.891 20.797 1 82.94 229 SER B CA 1
ATOM 4679 C C . SER B 1 229 ? -21.625 12.469 22.172 1 82.94 229 SER B C 1
ATOM 4681 O O . SER B 1 229 ? -21.094 11.539 22.781 1 82.94 229 SER B O 1
ATOM 4683 N N . ALA B 1 230 ? -22.703 13.156 22.656 1 87.12 230 ALA B N 1
ATOM 4684 C CA . ALA B 1 230 ? -23.234 12.891 23.984 1 87.12 230 ALA B CA 1
ATOM 4685 C C . ALA B 1 230 ? -24.25 11.75 23.953 1 87.12 230 ALA B C 1
ATOM 4687 O O . ALA B 1 230 ? -24.172 10.82 24.75 1 87.12 230 ALA B O 1
ATOM 4688 N N . THR B 1 231 ? -25.062 11.742 23 1 90.94 231 THR B N 1
ATOM 4689 C CA . THR B 1 231 ? -26.156 10.781 22.984 1 90.94 231 THR B CA 1
ATOM 4690 C C . THR B 1 231 ? -25.812 9.602 22.078 1 90.94 231 THR B C 1
ATOM 4692 O O . THR B 1 231 ? -26.469 8.555 22.141 1 90.94 231 THR B O 1
ATOM 4695 N N . LYS B 1 232 ? -24.844 9.797 21.188 1 87.38 232 LYS B N 1
ATOM 4696 C CA . LYS B 1 232 ? -24.406 8.797 20.219 1 87.38 232 LYS B CA 1
ATOM 4697 C C . LYS B 1 232 ? -25.5 8.539 19.172 1 87.38 232 LYS B C 1
ATOM 4699 O O . LYS B 1 232 ? -25.375 7.621 18.359 1 87.38 232 LYS B O 1
ATOM 4704 N N . GLU B 1 233 ? -26.484 9.352 19.219 1 94.12 233 GLU B N 1
ATOM 4705 C CA . GLU B 1 233 ? -27.578 9.203 18.25 1 94.12 233 GLU B CA 1
ATOM 4706 C C . GLU B 1 233 ? -27.234 9.875 16.922 1 94.12 233 GLU B C 1
ATOM 4708 O O . GLU B 1 233 ? -26.578 10.914 16.906 1 94.12 233 GLU B O 1
ATOM 4713 N N . VAL B 1 234 ? -27.719 9.172 15.898 1 95.38 234 VAL B N 1
ATOM 4714 C CA . VAL B 1 234 ? -27.594 9.781 14.578 1 95.38 234 VAL B CA 1
ATOM 4715 C C . VAL B 1 234 ? -28.562 10.945 14.445 1 95.38 234 VAL B C 1
ATOM 4717 O O . VAL B 1 234 ? -29.781 10.758 14.555 1 95.38 234 VAL B O 1
ATOM 4720 N N . VAL B 1 235 ? -28.062 12.07 14.188 1 96 235 VAL B N 1
ATOM 4721 C CA . VAL B 1 235 ? -28.922 13.25 14.117 1 96 235 VAL B CA 1
ATOM 4722 C C . VAL B 1 235 ? -29.203 13.602 12.664 1 96 235 VAL B C 1
ATOM 4724 O O . VAL B 1 235 ? -30.219 14.242 12.359 1 96 235 VAL B O 1
ATOM 4727 N N . GLU B 1 236 ? -28.312 13.227 11.742 1 96.38 236 GLU B N 1
ATOM 4728 C CA . GLU B 1 236 ? -28.438 13.516 10.32 1 96.38 236 GLU B CA 1
ATOM 4729 C C . GLU B 1 236 ? -27.609 12.555 9.484 1 96.38 236 GLU B C 1
ATOM 4731 O O . GLU B 1 236 ? -26.594 12.039 9.953 1 96.38 236 GLU B O 1
ATOM 4736 N N . VAL B 1 237 ? -28.062 12.188 8.336 1 97.31 237 VAL B N 1
ATOM 4737 C CA . VAL B 1 237 ? -27.281 11.5 7.32 1 97.31 237 VAL B CA 1
ATOM 4738 C C . VAL B 1 237 ? -26.953 12.461 6.18 1 97.31 237 VAL B C 1
ATOM 4740 O O . VAL B 1 237 ? -27.844 13.07 5.598 1 97.31 237 VAL B O 1
ATOM 4743 N N . VAL B 1 238 ? -25.656 12.594 5.934 1 97.12 238 VAL B N 1
ATOM 4744 C CA . VAL B 1 238 ? -25.234 13.555 4.93 1 97.12 238 VAL B CA 1
ATOM 4745 C C . VAL B 1 238 ? -24.484 12.836 3.811 1 97.12 238 VAL B C 1
ATOM 4747 O O . VAL B 1 238 ? -23.641 11.977 4.074 1 97.12 238 VAL B O 1
ATOM 4750 N N . LYS B 1 239 ? -24.828 13.18 2.574 1 96.75 239 LYS B N 1
ATOM 4751 C CA . LYS B 1 239 ? -24.078 12.664 1.428 1 96.75 239 LYS B CA 1
ATOM 4752 C C . LYS B 1 239 ? -22.797 13.438 1.213 1 96.75 239 LYS B C 1
ATOM 4754 O O . LYS B 1 239 ? -22.812 14.656 1.003 1 96.75 239 LYS B O 1
ATOM 4759 N N . SER B 1 240 ? -21.703 12.758 1.298 1 96.94 240 SER B N 1
ATOM 4760 C CA . SER B 1 240 ? -20.391 13.367 1.114 1 96.94 240 SER B CA 1
ATOM 4761 C C . SER B 1 240 ? -20.031 13.445 -0.363 1 96.94 240 SER B C 1
ATOM 4763 O O . SER B 1 240 ? -20.422 12.594 -1.156 1 96.94 240 SER B O 1
ATOM 4765 N N . ASP B 1 241 ? -19.25 14.398 -0.757 1 97.19 241 ASP B N 1
ATOM 4766 C CA . ASP B 1 241 ? -18.656 14.438 -2.088 1 97.19 241 ASP B CA 1
ATOM 4767 C C . ASP B 1 241 ? -17.125 14.453 -2.006 1 97.19 241 ASP B C 1
ATOM 4769 O O . ASP B 1 241 ? -16.453 14.805 -2.975 1 97.19 241 ASP B O 1
ATOM 4773 N N . VAL B 1 242 ? -16.578 14.102 -0.844 1 96.94 242 VAL B N 1
ATOM 4774 C CA . VAL B 1 242 ? -15.141 14.039 -0.585 1 96.94 242 VAL B CA 1
ATOM 4775 C C . VAL B 1 242 ? -14.672 12.578 -0.628 1 96.94 242 VAL B C 1
ATOM 4777 O O . VAL B 1 242 ? -15.258 11.719 0.029 1 96.94 242 VAL B O 1
ATOM 4780 N N . PRO B 1 243 ? -13.68 12.289 -1.434 1 97.38 243 PRO B N 1
ATOM 4781 C CA . PRO B 1 243 ? -13.195 10.906 -1.423 1 97.38 243 PRO B CA 1
ATOM 4782 C C . PRO B 1 243 ? -12.695 10.469 -0.05 1 97.38 243 PRO B C 1
ATOM 4784 O O . PRO B 1 243 ? -12.141 11.281 0.696 1 97.38 243 PRO B O 1
ATOM 4787 N N . ASP B 1 244 ? -12.945 9.172 0.239 1 97.56 244 ASP B N 1
ATOM 4788 C CA . ASP B 1 244 ? -12.547 8.695 1.56 1 97.56 244 ASP B CA 1
ATOM 4789 C C . ASP B 1 244 ? -11.508 7.578 1.451 1 97.56 244 ASP B C 1
ATOM 4791 O O . ASP B 1 244 ? -11.102 7 2.461 1 97.56 244 ASP B O 1
ATOM 4795 N N . LEU B 1 245 ? -11.117 7.203 0.27 1 98 245 LEU B N 1
ATOM 4796 C CA . LEU B 1 245 ? -9.922 6.434 -0.052 1 98 245 LEU B CA 1
ATOM 4797 C C . LEU B 1 245 ? -9.023 7.199 -1.022 1 98 245 LEU B C 1
ATOM 4799 O O . LEU B 1 245 ? -9.453 7.543 -2.127 1 98 245 LEU B O 1
ATOM 4803 N N . ILE B 1 246 ? -7.852 7.48 -0.598 1 98.31 246 ILE B N 1
ATOM 4804 C CA . ILE B 1 246 ? -6.895 8.25 -1.384 1 98.31 246 ILE B CA 1
ATOM 4805 C C . ILE B 1 246 ? -5.617 7.438 -1.584 1 98.31 246 ILE B C 1
ATOM 4807 O O . ILE B 1 246 ? -4.918 7.117 -0.619 1 98.31 246 ILE B O 1
ATOM 4811 N N . ILE B 1 247 ? -5.332 7.094 -2.799 1 98.38 247 ILE B N 1
ATOM 4812 C CA . ILE B 1 247 ? -4.102 6.41 -3.176 1 98.38 247 ILE B CA 1
ATOM 4813 C C . ILE B 1 247 ? -3.393 7.191 -4.281 1 98.38 247 ILE B C 1
ATOM 4815 O O . ILE B 1 247 ? -4.031 7.648 -5.234 1 98.38 247 ILE B O 1
ATOM 4819 N N . PHE B 1 248 ? -2.135 7.375 -4.109 1 97.88 248 PHE B N 1
ATOM 4820 C CA . PHE B 1 248 ? -1.405 7.91 -5.25 1 97.88 248 PHE B CA 1
ATOM 4821 C C . PHE B 1 248 ? 0.047 7.449 -5.234 1 97.88 248 PHE B C 1
ATOM 4823 O O . PHE B 1 248 ? 0.586 7.121 -4.176 1 97.88 248 PHE B O 1
ATOM 4830 N N . ASN B 1 249 ? 0.645 7.391 -6.398 1 97.62 249 ASN B N 1
ATOM 4831 C CA . ASN B 1 249 ? 2.078 7.215 -6.605 1 97.62 249 ASN B CA 1
ATOM 4832 C C . ASN B 1 249 ? 2.732 8.492 -7.121 1 97.62 249 ASN B C 1
ATOM 4834 O O . ASN B 1 249 ? 2.104 9.273 -7.844 1 97.62 249 ASN B O 1
ATOM 4838 N N . GLY B 1 250 ? 3.855 8.703 -6.672 1 97.94 250 GLY B N 1
ATOM 4839 C CA . GLY B 1 250 ? 4.73 9.727 -7.219 1 97.94 250 GLY B CA 1
ATOM 4840 C C . GLY B 1 250 ? 6.191 9.328 -7.219 1 97.94 250 GLY B C 1
ATOM 4841 O O . GLY B 1 250 ? 6.531 8.203 -6.852 1 97.94 250 GLY B O 1
ATOM 4842 N N . ASN B 1 251 ? 7.023 10.25 -7.703 1 98.12 251 ASN B N 1
ATOM 4843 C CA . ASN B 1 251 ? 8.453 9.992 -7.762 1 98.12 251 ASN B CA 1
ATOM 4844 C C . ASN B 1 251 ? 9.258 11.133 -7.148 1 98.12 251 ASN B C 1
ATOM 4846 O O . ASN B 1 251 ? 8.758 12.258 -7.039 1 98.12 251 ASN B O 1
ATOM 4850 N N . LEU B 1 252 ? 10.375 10.805 -6.688 1 98.38 252 LEU B N 1
ATOM 4851 C CA . LEU B 1 252 ? 11.328 11.805 -6.234 1 98.38 252 LEU B CA 1
ATOM 4852 C C . LEU B 1 252 ? 12.344 12.117 -7.324 1 98.38 252 LEU B C 1
ATOM 4854 O O . LEU B 1 252 ? 12.758 11.227 -8.07 1 98.38 252 LEU B O 1
ATOM 4858 N N . ALA B 1 253 ? 12.766 13.375 -7.434 1 97.06 253 ALA B N 1
ATOM 4859 C CA . ALA B 1 253 ? 13.898 13.734 -8.281 1 97.06 253 ALA B CA 1
ATOM 4860 C C . ALA B 1 253 ? 15.219 13.281 -7.664 1 97.06 253 ALA B C 1
ATOM 4862 O O . ALA B 1 253 ? 15.305 13.086 -6.449 1 97.06 253 ALA B O 1
ATOM 4863 N N . GLU B 1 254 ? 16.156 13.141 -8.523 1 97.06 254 GLU B N 1
ATOM 4864 C CA . GLU B 1 254 ? 17.484 12.836 -8 1 97.06 254 GLU B CA 1
ATOM 4865 C C . GLU B 1 254 ? 17.984 13.922 -7.051 1 97.06 254 GLU B C 1
ATOM 4867 O O . GLU B 1 254 ? 17.797 15.117 -7.309 1 97.06 254 GLU B O 1
ATOM 4872 N N . SER B 1 255 ? 18.516 13.555 -5.934 1 97.25 255 SER B N 1
ATOM 4873 C CA . SER B 1 255 ? 19.078 14.445 -4.93 1 97.25 255 SER B CA 1
ATOM 4874 C C . SER B 1 255 ? 20.109 13.727 -4.062 1 97.25 255 SER B C 1
ATOM 4876 O O . SER B 1 255 ? 20.484 12.586 -4.355 1 97.25 255 SER B O 1
ATOM 4878 N N . GLN B 1 256 ? 20.609 14.422 -3.084 1 96.5 256 GLN B N 1
ATOM 4879 C CA . GLN B 1 256 ? 21.5 13.789 -2.125 1 96.5 256 GLN B CA 1
ATOM 4880 C C . GLN B 1 256 ? 20.766 12.727 -1.304 1 96.5 256 GLN B C 1
ATOM 4882 O O . GLN B 1 256 ? 21.391 11.797 -0.788 1 96.5 256 GLN B O 1
ATOM 4887 N N . LYS B 1 257 ? 19.438 12.797 -1.271 1 97.31 257 LYS B N 1
ATOM 4888 C CA . LYS B 1 257 ? 18.641 11.938 -0.406 1 97.31 257 LYS B CA 1
ATOM 4889 C C . LYS B 1 257 ? 18.078 10.742 -1.178 1 97.31 257 LYS B C 1
ATOM 4891 O O . LYS B 1 257 ? 17.844 9.68 -0.601 1 97.31 257 LYS B O 1
ATOM 4896 N N . ALA B 1 258 ? 17.859 10.938 -2.5 1 98.5 258 ALA B N 1
ATOM 4897 C CA . ALA B 1 258 ? 17.062 9.945 -3.225 1 98.5 258 ALA B CA 1
ATOM 4898 C C . ALA B 1 258 ? 17.656 9.672 -4.605 1 98.5 258 ALA B C 1
ATOM 4900 O O . ALA B 1 258 ? 18.219 10.57 -5.227 1 98.5 258 ALA B O 1
ATOM 4901 N N . VAL B 1 259 ? 17.484 8.484 -5.09 1 98.06 259 VAL B N 1
ATOM 4902 C CA . VAL B 1 259 ? 17.828 8.164 -6.473 1 98.06 259 VAL B CA 1
ATOM 4903 C C . VAL B 1 259 ? 16.781 8.766 -7.414 1 98.06 259 VAL B C 1
ATOM 4905 O O . VAL B 1 259 ? 15.68 9.109 -6.988 1 98.06 259 VAL B O 1
ATOM 4908 N N . GLU B 1 260 ? 17.156 8.891 -8.625 1 96.38 260 GLU B N 1
ATOM 4909 C CA . GLU B 1 260 ? 16.219 9.422 -9.609 1 96.38 260 GLU B CA 1
ATOM 4910 C C . GLU B 1 260 ? 15.031 8.484 -9.797 1 96.38 260 GLU B C 1
ATOM 4912 O O . GLU B 1 260 ? 15.203 7.285 -10.016 1 96.38 260 GLU B O 1
ATOM 4917 N N . GLY B 1 261 ? 13.883 9.016 -9.648 1 96.12 261 GLY B N 1
ATOM 4918 C CA . GLY B 1 261 ? 12.68 8.25 -9.938 1 96.12 261 GLY B CA 1
ATOM 4919 C C . GLY B 1 261 ? 12.234 7.379 -8.781 1 96.12 261 GLY B C 1
ATOM 4920 O O . GLY B 1 261 ? 11.367 6.516 -8.938 1 96.12 261 GLY B O 1
ATOM 4921 N N . ALA B 1 262 ? 12.812 7.539 -7.562 1 98.44 262 ALA B N 1
ATOM 4922 C CA . ALA B 1 262 ? 12.352 6.789 -6.395 1 98.44 262 ALA B CA 1
ATOM 4923 C C . ALA B 1 262 ? 10.836 6.891 -6.238 1 98.44 262 ALA B C 1
ATOM 4925 O O . ALA B 1 262 ? 10.281 7.992 -6.23 1 98.44 262 ALA B O 1
ATOM 4926 N N . ASN B 1 263 ? 10.25 5.738 -6.145 1 98.44 263 ASN B N 1
ATOM 4927 C CA . ASN B 1 263 ? 8.797 5.715 -6.051 1 98.44 263 ASN B CA 1
ATOM 4928 C C . ASN B 1 263 ? 8.32 6.023 -4.633 1 98.44 263 ASN B C 1
ATOM 4930 O O . ASN B 1 263 ? 8.93 5.578 -3.66 1 98.44 263 ASN B O 1
ATOM 4934 N N . VAL B 1 264 ? 7.27 6.777 -4.523 1 98.75 264 VAL B N 1
ATOM 4935 C CA . VAL B 1 264 ? 6.574 6.996 -3.26 1 98.75 264 VAL B CA 1
ATOM 4936 C C . VAL B 1 264 ? 5.102 6.609 -3.406 1 98.75 264 VAL B C 1
ATOM 4938 O O . VAL B 1 264 ? 4.375 7.207 -4.199 1 98.75 264 VAL B O 1
ATOM 4941 N N . LEU B 1 265 ? 4.691 5.57 -2.691 1 98.88 265 LEU B N 1
ATOM 4942 C CA . LEU B 1 265 ? 3.293 5.156 -2.621 1 98.88 265 LEU B CA 1
ATOM 4943 C C . LEU B 1 265 ? 2.621 5.715 -1.372 1 98.88 265 LEU B C 1
ATOM 4945 O O . LEU B 1 265 ? 3.107 5.508 -0.257 1 98.88 265 LEU B O 1
ATOM 4949 N N . PHE B 1 266 ? 1.567 6.457 -1.555 1 98.69 266 PHE B N 1
ATOM 4950 C CA . PHE B 1 266 ? 0.788 7.031 -0.465 1 98.69 266 PHE B CA 1
ATOM 4951 C C . PHE B 1 266 ? -0.641 6.5 -0.482 1 98.69 266 PHE B C 1
ATOM 4953 O O . PHE B 1 266 ? -1.329 6.586 -1.501 1 98.69 266 PHE B O 1
ATOM 4960 N N . ARG B 1 267 ? -1.071 5.883 0.611 1 98.69 267 ARG B N 1
ATOM 4961 C CA . ARG B 1 267 ? -2.43 5.371 0.756 1 98.69 267 ARG B CA 1
ATOM 4962 C C . ARG B 1 267 ? -3.062 5.859 2.057 1 98.69 267 ARG B C 1
ATOM 4964 O O . ARG B 1 267 ? -2.512 5.641 3.139 1 98.69 267 ARG B O 1
ATOM 4971 N N . PHE B 1 268 ? -4.23 6.449 1.959 1 98.44 268 PHE B N 1
ATOM 4972 C CA . PHE B 1 268 ? -5.012 6.91 3.102 1 98.44 268 PHE B CA 1
ATOM 4973 C C . PHE B 1 268 ? -6.453 6.434 2.998 1 98.44 268 PHE B C 1
ATOM 4975 O O . PHE B 1 268 ? -7.09 6.59 1.953 1 98.44 268 PHE B O 1
ATOM 4982 N N . ARG B 1 269 ? -6.953 5.824 4.027 1 98.12 269 ARG B N 1
ATOM 4983 C CA . ARG B 1 269 ? -8.352 5.414 4.102 1 98.12 269 ARG B CA 1
ATOM 4984 C C . ARG B 1 269 ? -9.031 6 5.332 1 98.12 269 ARG B C 1
ATOM 4986 O O . ARG B 1 269 ? -8.523 5.875 6.445 1 98.12 269 ARG B O 1
ATOM 4993 N N . ARG B 1 270 ? -10.164 6.629 5.152 1 96.75 270 ARG B N 1
ATOM 4994 C CA . ARG B 1 270 ? -10.93 7.145 6.281 1 96.75 270 ARG B CA 1
ATOM 4995 C C . ARG B 1 270 ? -11.391 6.012 7.195 1 96.75 270 ARG B C 1
ATOM 4997 O O . ARG B 1 270 ? -11.844 4.969 6.719 1 96.75 270 ARG B O 1
ATOM 5004 N N . GLY B 1 271 ? -11.273 6.289 8.477 1 94.19 271 GLY B N 1
ATOM 5005 C CA . GLY B 1 271 ? -11.719 5.312 9.461 1 94.19 271 GLY B CA 1
ATOM 5006 C C . GLY B 1 271 ? -10.578 4.609 10.164 1 94.19 271 GLY B C 1
ATOM 5007 O O . GLY B 1 271 ? -9.422 5.031 10.062 1 94.19 271 GLY B O 1
ATOM 5008 N N . GLN B 1 272 ? -10.883 3.557 10.906 1 94.44 272 GLN B N 1
ATOM 5009 C CA . GLN B 1 272 ? -9.93 2.844 11.75 1 94.44 272 GLN B CA 1
ATOM 5010 C C . GLN B 1 272 ? -9.117 1.84 10.938 1 94.44 272 GLN B C 1
ATOM 5012 O O . GLN B 1 272 ? -9.625 1.251 9.977 1 94.44 272 GLN B O 1
ATOM 5017 N N . ALA B 1 273 ? -7.891 1.663 11.32 1 95.44 273 ALA B N 1
ATOM 5018 C CA . ALA B 1 273 ? -7.125 0.521 10.828 1 95.44 273 ALA B CA 1
ATOM 5019 C C . ALA B 1 273 ? -7.68 -0.79 11.375 1 95.44 273 ALA B C 1
ATOM 5021 O O . ALA B 1 273 ? -8.508 -0.787 12.297 1 95.44 273 ALA B O 1
ATOM 5022 N N . PHE B 1 274 ? -7.34 -1.884 10.688 1 97.25 274 PHE B N 1
ATOM 5023 C CA . PHE B 1 274 ? -7.625 -3.186 11.281 1 97.25 274 PHE B CA 1
ATOM 5024 C C . PHE B 1 274 ? -7.109 -3.256 12.711 1 97.25 274 PHE B C 1
ATOM 5026 O O . PHE B 1 274 ? -5.992 -2.814 13 1 97.25 274 PHE B O 1
ATOM 5033 N N . PRO B 1 275 ? -7.965 -3.711 13.703 1 96.5 275 PRO B N 1
ATOM 5034 C CA . PRO B 1 275 ? -7.531 -3.715 15.102 1 96.5 275 PRO B CA 1
ATOM 5035 C C . PRO B 1 275 ? -6.148 -4.336 15.289 1 96.5 275 PRO B C 1
ATOM 5037 O O . PRO B 1 275 ? -5.875 -5.414 14.758 1 96.5 275 PRO B O 1
ATOM 5040 N N . GLY B 1 276 ? -5.293 -3.578 15.984 1 93.81 276 GLY B N 1
ATOM 5041 C CA . GLY B 1 276 ? -3.932 -4.035 16.219 1 93.81 276 GLY B CA 1
ATOM 5042 C C . GLY B 1 276 ? -2.932 -3.465 15.234 1 93.81 276 GLY B C 1
ATOM 5043 O O . GLY B 1 276 ? -1.723 -3.496 15.477 1 93.81 276 GLY B O 1
ATOM 5044 N N . GLU B 1 277 ? -3.342 -2.979 14.109 1 95.69 277 GLU B N 1
ATOM 5045 C CA . GLU B 1 277 ? -2.471 -2.361 13.109 1 95.69 277 GLU B CA 1
ATOM 5046 C C . GLU B 1 277 ? -2.26 -0.879 13.406 1 95.69 277 GLU B C 1
ATOM 5048 O O . GLU B 1 277 ? -3.148 -0.216 13.945 1 95.69 277 GLU B O 1
ATOM 5053 N N . PRO B 1 278 ? -1.103 -0.366 13.086 1 97.12 278 PRO B N 1
ATOM 5054 C CA . PRO B 1 278 ? -0.878 1.066 13.297 1 97.12 278 PRO B CA 1
ATOM 5055 C C . PRO B 1 278 ? -1.771 1.937 12.414 1 97.12 278 PRO B C 1
ATOM 5057 O O . PRO B 1 278 ? -2.051 1.578 11.266 1 97.12 278 PRO B O 1
ATOM 5060 N N . GLY B 1 279 ? -2.125 3.074 12.977 1 97.25 279 GLY B N 1
ATOM 5061 C CA . GLY B 1 279 ? -2.859 4.051 12.195 1 97.25 279 GLY B CA 1
ATOM 5062 C C . GLY B 1 279 ? -2.014 4.707 11.117 1 97.25 279 GLY B C 1
ATOM 5063 O O . GLY B 1 279 ? -2.547 5.254 10.148 1 97.25 279 GLY B O 1
ATOM 5064 N N . LEU B 1 280 ? -0.697 4.621 11.305 1 98.38 280 LEU B N 1
ATOM 5065 C CA . LEU B 1 280 ? 0.263 5.121 10.328 1 98.38 280 LEU B CA 1
ATOM 5066 C C . LEU B 1 280 ? 1.495 4.227 10.266 1 98.38 280 LEU B C 1
ATOM 5068 O O . LEU B 1 280 ? 2.072 3.887 11.305 1 98.38 280 LEU B O 1
ATOM 5072 N N . THR B 1 281 ? 1.848 3.824 9.133 1 98.56 281 THR B N 1
ATOM 5073 C CA . THR B 1 281 ? 3.152 3.242 8.836 1 98.56 281 TH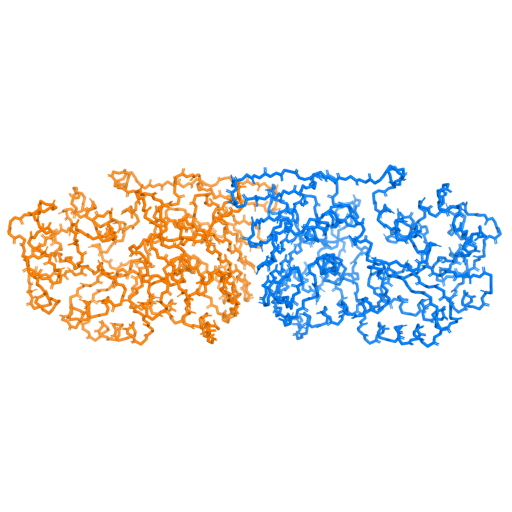R B CA 1
ATOM 5074 C C . THR B 1 281 ? 3.838 3.998 7.703 1 98.56 281 THR B C 1
ATOM 5076 O O . THR B 1 281 ? 3.254 4.184 6.633 1 98.56 281 THR B O 1
ATOM 5079 N N . TRP B 1 282 ? 4.938 4.5 7.969 1 98.81 282 TRP B N 1
ATOM 5080 C CA . TRP B 1 282 ? 5.785 5.152 6.977 1 98.81 282 TRP B CA 1
ATOM 5081 C C . TRP B 1 282 ? 7.117 4.426 6.832 1 98.81 282 TRP B C 1
ATOM 5083 O O . TRP B 1 282 ? 7.934 4.422 7.758 1 98.81 282 TRP B O 1
ATOM 5093 N N . ALA B 1 283 ? 7.316 3.787 5.703 1 98.81 283 ALA B N 1
ATOM 5094 C CA . ALA B 1 283 ? 8.539 3.037 5.418 1 98.81 283 ALA B CA 1
ATOM 5095 C C . ALA B 1 283 ? 9.375 3.738 4.355 1 98.81 283 ALA B C 1
ATOM 5097 O O . ALA B 1 283 ? 8.844 4.238 3.363 1 98.81 283 ALA B O 1
ATOM 5098 N N . ILE B 1 284 ? 10.609 3.826 4.582 1 98.88 284 ILE B N 1
ATOM 5099 C CA . ILE B 1 284 ? 11.57 4.387 3.637 1 98.88 284 ILE B CA 1
ATOM 5100 C C . ILE B 1 284 ? 12.664 3.361 3.342 1 98.88 284 ILE B C 1
ATOM 5102 O O . ILE B 1 284 ? 13.484 3.059 4.207 1 98.88 284 ILE B O 1
ATOM 5106 N N . ASN B 1 285 ? 12.625 2.824 2.131 1 98.75 285 ASN B N 1
ATOM 5107 C CA . ASN B 1 285 ? 13.578 1.825 1.663 1 98.75 285 ASN B CA 1
ATOM 5108 C C . ASN B 1 285 ? 14.797 2.475 1.001 1 98.75 285 ASN B C 1
ATOM 5110 O O . ASN B 1 285 ? 14.648 3.207 0.02 1 98.75 285 ASN B O 1
ATOM 5114 N N . GLY B 1 286 ? 15.93 2.227 1.535 1 98.75 286 GLY B N 1
ATOM 5115 C CA . GLY B 1 286 ? 17.141 2.816 0.986 1 98.75 286 GLY B CA 1
ATOM 5116 C C . GLY B 1 286 ? 18.125 1.785 0.471 1 98.75 286 GLY B C 1
ATOM 5117 O O . GLY B 1 286 ? 17.844 0.587 0.478 1 98.75 286 GLY B O 1
ATOM 5118 N N . GLU B 1 287 ? 19.219 2.268 -0.022 1 98.19 287 GLU B N 1
ATOM 5119 C CA . GLU B 1 287 ? 20.281 1.434 -0.581 1 98.19 287 GLU B CA 1
ATOM 5120 C C . GLU B 1 287 ? 20.891 0.53 0.487 1 98.19 287 GLU B C 1
ATOM 5122 O O . GLU B 1 287 ? 21.219 -0.625 0.214 1 98.19 287 GLU B O 1
ATOM 5127 N N . LYS B 1 288 ? 20.906 1.038 1.796 1 98.12 288 LYS B N 1
ATOM 5128 C CA . LYS B 1 288 ? 21.688 0.36 2.818 1 98.12 288 LYS B CA 1
ATOM 5129 C C . LYS B 1 288 ? 20.812 -0.089 3.984 1 98.12 288 LYS B C 1
ATOM 5131 O O . LYS B 1 288 ? 21.281 -0.813 4.871 1 98.12 288 LYS B O 1
ATOM 5136 N N . GLY B 1 289 ? 19.656 0.346 3.969 1 98.56 289 GLY B N 1
ATOM 5137 C CA . GLY B 1 289 ? 18.75 0.038 5.07 1 98.56 289 GLY B CA 1
ATOM 5138 C C . GLY B 1 289 ? 17.344 0.532 4.84 1 98.56 289 GLY B C 1
ATOM 5139 O O . GLY B 1 289 ? 17.016 1.033 3.762 1 98.56 289 GLY B O 1
ATOM 5140 N N . GLU B 1 290 ? 16.547 0.343 5.82 1 98.81 290 GLU B N 1
ATOM 5141 C CA . GLU B 1 290 ? 15.148 0.745 5.758 1 98.81 290 GLU B CA 1
ATOM 5142 C C . GLU B 1 290 ? 14.688 1.342 7.086 1 98.81 290 GLU B C 1
ATOM 5144 O O . GLU B 1 290 ? 15.008 0.819 8.156 1 98.81 290 GLU B O 1
ATOM 5149 N N . ILE B 1 291 ? 14.023 2.521 6.98 1 98.94 291 ILE B N 1
ATOM 5150 C CA . ILE B 1 291 ? 13.422 3.17 8.141 1 98.94 291 ILE B CA 1
ATOM 5151 C C . ILE B 1 291 ? 11.922 2.867 8.18 1 98.94 291 ILE B C 1
ATOM 5153 O O . ILE B 1 291 ? 11.25 2.898 7.152 1 98.94 291 ILE B O 1
ATOM 5157 N N . ARG B 1 292 ? 11.438 2.541 9.32 1 98.88 292 ARG B N 1
ATOM 5158 C CA . ARG B 1 292 ? 10 2.365 9.523 1 98.88 292 ARG B CA 1
ATOM 5159 C C . ARG B 1 292 ? 9.516 3.174 10.727 1 98.88 292 ARG B C 1
ATOM 5161 O O . ARG B 1 292 ? 10.008 2.994 11.844 1 98.88 292 ARG B O 1
ATOM 5168 N N . LEU B 1 293 ? 8.648 4.105 10.484 1 98.88 293 LEU B N 1
ATOM 5169 C CA . LEU B 1 293 ? 7.918 4.824 11.523 1 98.88 293 LEU B CA 1
ATOM 5170 C C . LEU B 1 293 ? 6.488 4.305 11.641 1 98.88 293 LEU B C 1
ATOM 5172 O O . LEU B 1 293 ? 5.781 4.184 10.641 1 98.88 293 LEU B O 1
ATOM 5176 N N . GLN B 1 294 ? 6.078 3.951 12.867 1 98.62 294 GLN B N 1
ATOM 5177 C CA . GLN B 1 294 ? 4.707 3.521 13.109 1 98.62 294 GLN B CA 1
ATOM 5178 C C . GLN B 1 294 ? 4.062 4.344 14.227 1 98.62 294 GLN B C 1
ATOM 5180 O O . GLN B 1 294 ? 4.676 4.566 15.266 1 98.62 294 GLN B O 1
ATOM 5185 N N . ALA B 1 295 ? 2.916 4.855 13.953 1 98.38 295 ALA B N 1
ATOM 5186 C CA . ALA B 1 295 ? 2.068 5.504 14.953 1 98.38 295 ALA B CA 1
ATOM 5187 C C . ALA B 1 295 ? 0.755 4.746 15.125 1 98.38 295 ALA B C 1
ATOM 5189 O O . ALA B 1 295 ? -0.094 4.746 14.234 1 98.38 295 ALA B O 1
ATOM 5190 N N . PHE B 1 296 ? 0.529 4.203 16.297 1 96.94 296 PHE B N 1
ATOM 5191 C CA . PHE B 1 296 ? -0.546 3.232 16.469 1 96.94 296 PHE B CA 1
ATOM 5192 C C . PHE B 1 296 ? -1.877 3.936 16.703 1 96.94 296 PHE B C 1
ATOM 5194 O O . PHE B 1 296 ? -2.938 3.395 16.391 1 96.94 296 PHE B O 1
ATOM 5201 N N . SER B 1 297 ? -1.847 5.133 17.188 1 94.62 297 SER B N 1
ATOM 5202 C CA . SER B 1 297 ? -3.107 5.789 17.516 1 94.62 297 SER B CA 1
ATOM 5203 C C . SER B 1 297 ? -3.551 6.723 16.391 1 94.62 297 SER B C 1
ATOM 5205 O O . SER B 1 297 ? -4.562 7.418 16.516 1 94.62 297 SER B O 1
ATOM 5207 N N . GLY B 1 298 ? -2.697 6.781 15.297 1 94 298 GLY B N 1
ATOM 5208 C CA . GLY B 1 298 ? -3.16 7.574 14.164 1 94 298 GLY B CA 1
ATOM 5209 C C . GLY B 1 298 ? -2.039 8.305 13.453 1 94 298 GLY B C 1
ATOM 5210 O O . GLY B 1 298 ? -0.895 8.297 13.914 1 94 298 GLY B O 1
ATOM 5211 N N . ALA B 1 299 ? -2.432 9.023 12.43 1 94.31 299 ALA B N 1
ATOM 5212 C CA . ALA B 1 299 ? -1.451 9.562 11.484 1 94.31 299 ALA B CA 1
ATOM 5213 C C . ALA B 1 299 ? -1.176 11.039 11.766 1 94.31 299 ALA B C 1
ATOM 5215 O O . ALA B 1 299 ? -0.414 11.68 11.039 1 94.31 299 ALA B O 1
ATOM 5216 N N . THR B 1 300 ? -1.755 11.578 12.805 1 95.06 300 THR B N 1
ATOM 5217 C CA . THR B 1 300 ? -1.64 13.008 13.086 1 95.06 300 THR B CA 1
ATOM 5218 C C . THR B 1 300 ? -0.448 13.281 14 1 95.06 300 THR B C 1
ATOM 5220 O O . THR B 1 300 ? -0.617 13.758 15.125 1 95.06 300 THR B O 1
ATOM 5223 N N . LEU B 1 301 ? 0.771 13.109 13.523 1 96.38 301 LEU B N 1
ATOM 5224 C CA . LEU B 1 301 ? 2.008 13.227 14.289 1 96.38 301 LEU B CA 1
ATOM 5225 C C . LEU B 1 301 ? 2.18 14.648 14.828 1 96.38 301 LEU B C 1
ATOM 5227 O O . LEU B 1 301 ? 2.91 14.859 15.797 1 96.38 301 LEU B O 1
ATOM 5231 N N . HIS B 1 302 ? 1.48 15.602 14.219 1 93.94 302 HIS B N 1
ATOM 5232 C CA . HIS B 1 302 ? 1.573 17 14.617 1 93.94 302 HIS B CA 1
ATOM 5233 C C . HIS B 1 302 ? 0.612 17.328 15.758 1 93.94 302 HIS B C 1
ATOM 5235 O O . HIS B 1 302 ? 0.594 18.438 16.266 1 93.94 302 HIS B O 1
ATOM 5241 N N . ALA B 1 303 ? -0.175 16.281 16.172 1 91.69 303 ALA B N 1
ATOM 5242 C CA . ALA B 1 303 ? -1.216 16.562 17.156 1 91.69 303 ALA B CA 1
ATOM 5243 C C . ALA B 1 303 ? -1.465 15.344 18.047 1 91.69 303 ALA B C 1
ATOM 5245 O O . ALA B 1 303 ? -0.808 15.188 19.078 1 91.69 303 ALA B O 1
ATOM 5246 N N . ASN B 1 304 ? -2.307 14.375 17.656 1 87.44 304 ASN B N 1
ATOM 5247 C CA . ASN B 1 304 ? -2.9 13.438 18.609 1 87.44 304 ASN B CA 1
ATOM 5248 C C . ASN B 1 304 ? -2.471 12 18.328 1 87.44 304 ASN B C 1
ATOM 5250 O O . ASN B 1 304 ? -3.217 11.062 18.609 1 87.44 304 ASN B O 1
ATOM 5254 N N . SER B 1 305 ? -1.318 11.789 17.828 1 93.31 305 SER B N 1
ATOM 5255 C CA . SER B 1 305 ? -0.923 10.43 17.484 1 93.31 305 SER B CA 1
ATOM 5256 C C . SER B 1 305 ? -0.194 9.75 18.641 1 93.31 305 SER B C 1
ATOM 5258 O O . SER B 1 305 ? 0.436 8.703 18.453 1 93.31 305 SER B O 1
ATOM 5260 N N . TYR B 1 306 ? -0.314 10.258 19.922 1 95.5 306 TYR B N 1
ATOM 5261 C CA . TYR B 1 306 ? 0.648 9.844 20.938 1 95.5 306 TYR B CA 1
ATOM 5262 C C . TYR B 1 306 ? -0.05 9.156 22.094 1 95.5 306 TYR B C 1
ATOM 5264 O O . TYR B 1 306 ? 0.541 8.969 23.156 1 95.5 306 TYR B O 1
ATOM 5272 N N . ASP B 1 307 ? -1.313 8.812 21.953 1 94.81 307 ASP B N 1
ATOM 5273 C CA . ASP B 1 307 ? -2.027 8.016 22.938 1 94.81 307 ASP B CA 1
ATOM 5274 C C . ASP B 1 307 ? -1.535 6.57 22.953 1 94.81 307 ASP B C 1
ATOM 5276 O O . ASP B 1 307 ? -1.834 5.816 23.875 1 94.81 307 ASP B O 1
ATOM 5280 N N . ALA B 1 308 ? -0.901 6.129 21.953 1 96.06 308 ALA B N 1
ATOM 5281 C CA . ALA B 1 308 ? -0.191 4.863 21.797 1 96.06 308 ALA B CA 1
ATOM 5282 C C . ALA B 1 308 ? 1.22 5.082 21.266 1 96.06 308 ALA B C 1
ATOM 5284 O O . ALA B 1 308 ? 1.572 6.195 20.859 1 96.06 308 ALA B O 1
ATOM 5285 N N . PRO B 1 309 ? 2.014 4.117 21.25 1 96.38 309 PRO B N 1
ATOM 5286 C CA . PRO B 1 309 ? 3.424 4.289 20.891 1 96.38 309 PRO B CA 1
ATOM 5287 C C . PRO B 1 309 ? 3.615 4.797 19.469 1 96.38 309 PRO B C 1
ATOM 5289 O O . PRO B 1 309 ? 2.881 4.395 18.562 1 96.38 309 PRO B O 1
ATOM 5292 N N . VAL B 1 310 ? 4.508 5.668 19.312 1 98.31 310 VAL B N 1
ATOM 5293 C CA . VAL B 1 310 ? 5.117 6.027 18.031 1 98.31 310 VAL B CA 1
ATOM 5294 C C . VAL B 1 310 ? 6.551 5.516 17.984 1 98.31 310 VAL B C 1
ATOM 5296 O O . VAL B 1 310 ? 7.387 5.902 18.797 1 98.31 310 VAL B O 1
ATOM 5299 N N . THR B 1 311 ? 6.863 4.637 17.094 1 98.56 311 THR B N 1
ATOM 5300 C CA . THR B 1 311 ? 8.164 3.98 17.078 1 98.56 311 THR B CA 1
ATOM 5301 C C . THR B 1 311 ? 8.898 4.27 15.766 1 98.56 311 THR B C 1
ATOM 5303 O O . THR B 1 311 ? 8.273 4.477 14.727 1 98.56 311 THR B O 1
ATOM 5306 N N . ILE B 1 312 ? 10.156 4.387 15.812 1 98.81 312 ILE B N 1
ATOM 5307 C CA . ILE B 1 312 ? 11.055 4.469 14.664 1 98.81 312 ILE B CA 1
ATOM 5308 C C . ILE B 1 312 ? 12.094 3.352 14.75 1 98.81 312 ILE B C 1
ATOM 5310 O O . ILE B 1 312 ? 12.758 3.186 15.781 1 98.81 312 ILE B O 1
ATOM 5314 N N . GLU B 1 313 ? 12.195 2.598 13.734 1 98.88 313 GLU B N 1
ATOM 5315 C CA . GLU B 1 313 ? 13.172 1.521 13.648 1 98.88 313 GLU B CA 1
ATOM 5316 C C . GLU B 1 313 ? 13.977 1.607 12.352 1 98.88 313 GLU B C 1
ATOM 5318 O O . GLU B 1 313 ? 13.461 2.059 11.328 1 98.88 313 GLU B O 1
ATOM 5323 N N . VAL B 1 314 ? 15.195 1.251 12.43 1 98.88 314 VAL B N 1
ATOM 5324 C CA . VAL B 1 314 ? 16.078 1.196 11.266 1 98.88 314 VAL B CA 1
ATOM 5325 C C . VAL B 1 314 ? 16.609 -0.222 11.086 1 98.88 314 VAL B C 1
ATOM 5327 O O . VAL B 1 314 ? 17.219 -0.779 12.008 1 98.88 314 VAL B O 1
ATOM 5330 N N . HIS B 1 315 ? 16.312 -0.843 10.016 1 98.81 315 HIS B N 1
ATOM 5331 C CA . HIS B 1 315 ? 16.906 -2.119 9.633 1 98.81 315 HIS B CA 1
ATOM 5332 C C . HIS B 1 315 ? 18.172 -1.909 8.828 1 98.81 315 HIS B C 1
ATOM 5334 O O . HIS B 1 315 ? 18.141 -1.384 7.711 1 98.81 315 HIS B O 1
ATOM 5340 N N . ASP B 1 316 ? 19.281 -2.268 9.391 1 98.5 316 ASP B N 1
ATOM 5341 C CA . ASP B 1 316 ? 20.562 -2.213 8.695 1 98.5 316 ASP B CA 1
ATOM 5342 C C . ASP B 1 316 ? 20.781 -3.461 7.844 1 98.5 316 ASP B C 1
ATOM 5344 O O . ASP B 1 316 ? 20.891 -4.566 8.375 1 98.5 316 ASP B O 1
ATOM 5348 N N . PHE B 1 317 ? 20.906 -3.275 6.531 1 97.25 317 PHE B N 1
ATOM 5349 C CA . PHE B 1 317 ? 20.953 -4.414 5.621 1 97.25 317 PHE B CA 1
ATOM 5350 C C . PHE B 1 317 ? 22.281 -5.16 5.75 1 97.25 317 PHE B C 1
ATOM 5352 O O . PHE B 1 317 ? 22.328 -6.379 5.562 1 97.25 317 PHE B O 1
ATOM 5359 N N . ALA B 1 318 ? 23.344 -4.484 6.027 1 95.94 318 ALA B N 1
ATOM 5360 C CA . ALA B 1 318 ? 24.656 -5.117 6.137 1 95.94 318 ALA B CA 1
ATOM 5361 C C . ALA B 1 318 ? 24.719 -6.055 7.34 1 95.94 318 ALA B C 1
ATOM 5363 O O . ALA B 1 318 ? 25.25 -7.16 7.25 1 95.94 318 ALA B O 1
ATOM 5364 N N . THR B 1 319 ? 24.141 -5.699 8.477 1 96.88 319 THR B N 1
ATOM 5365 C CA . THR B 1 319 ? 24.219 -6.484 9.703 1 96.88 319 THR B CA 1
ATOM 5366 C C . THR B 1 319 ? 22.938 -7.293 9.914 1 96.88 319 THR B C 1
ATOM 5368 O O . THR B 1 319 ? 22.891 -8.188 10.758 1 96.88 319 THR B O 1
ATOM 5371 N N . ASP B 1 320 ? 21.875 -6.91 9.148 1 95.75 320 ASP B N 1
ATOM 5372 C CA . ASP B 1 320 ? 20.547 -7.5 9.266 1 95.75 320 ASP B CA 1
ATOM 5373 C C . ASP B 1 320 ? 19.969 -7.266 10.656 1 95.75 320 ASP B C 1
ATOM 5375 O O . ASP B 1 320 ? 19.219 -8.102 11.172 1 95.75 320 ASP B O 1
ATOM 5379 N N . LYS B 1 321 ? 20.344 -6.223 11.289 1 97.88 321 LYS B N 1
ATOM 5380 C CA . LYS B 1 321 ? 19.844 -5.875 12.617 1 97.88 321 LYS B CA 1
ATOM 5381 C C . LYS B 1 321 ? 18.844 -4.715 12.539 1 97.88 321 LYS B C 1
ATOM 5383 O O . LYS B 1 321 ? 18.984 -3.828 11.695 1 97.88 321 LYS B O 1
ATOM 5388 N N . VAL B 1 322 ? 17.875 -4.777 13.383 1 98.62 322 VAL B N 1
ATOM 5389 C CA . VAL B 1 322 ? 16.922 -3.689 13.539 1 98.62 322 VAL B CA 1
ATOM 5390 C C . VAL B 1 322 ? 17.219 -2.908 14.812 1 98.62 322 VAL B C 1
ATOM 5392 O O . VAL B 1 322 ? 17.312 -3.488 15.898 1 98.62 322 VAL B O 1
ATOM 5395 N N . GLU B 1 323 ? 17.406 -1.662 14.656 1 98.44 323 GLU B N 1
ATOM 5396 C CA . GLU B 1 323 ? 17.656 -0.796 15.805 1 98.44 323 GLU B CA 1
ATOM 5397 C C . GLU B 1 323 ? 16.484 0.15 16.047 1 98.44 323 GLU B C 1
ATOM 5399 O O . GLU B 1 323 ? 15.938 0.72 15.109 1 98.44 323 GLU B O 1
ATOM 5404 N N . LYS B 1 324 ? 16.125 0.242 17.297 1 98.38 324 LYS B N 1
ATOM 5405 C CA . LYS B 1 324 ? 15.148 1.246 17.688 1 98.38 324 LYS B CA 1
ATOM 5406 C C . LYS B 1 324 ? 15.789 2.623 17.828 1 98.38 324 LYS B C 1
ATOM 5408 O O . LYS B 1 324 ? 16.891 2.746 18.359 1 98.38 324 LYS B O 1
ATOM 5413 N N . VAL B 1 325 ? 15.117 3.568 17.266 1 98.62 325 VAL B N 1
ATOM 5414 C CA . VAL B 1 325 ? 15.617 4.938 17.344 1 98.62 325 VAL B CA 1
ATOM 5415 C C . VAL B 1 325 ? 14.758 5.742 18.328 1 98.62 325 VAL B C 1
ATOM 5417 O O . VAL B 1 325 ? 13.539 5.84 18.156 1 98.62 325 VAL B O 1
ATOM 5420 N N . ASP B 1 326 ? 15.391 6.367 19.266 1 97.94 326 ASP B N 1
ATOM 5421 C CA . ASP B 1 326 ? 14.68 7.148 20.266 1 97.94 326 ASP B CA 1
ATOM 5422 C C . ASP B 1 326 ? 14.336 8.539 19.734 1 97.94 326 ASP B C 1
ATOM 5424 O O . ASP B 1 326 ? 15.07 9.094 18.922 1 97.94 326 ASP B O 1
ATOM 5428 N N . TRP B 1 327 ? 13.273 8.977 20.156 1 97.75 327 TRP B N 1
ATOM 5429 C CA . TRP B 1 327 ? 12.852 10.359 19.969 1 97.75 327 TRP B CA 1
ATOM 5430 C C . TRP B 1 327 ? 12.117 10.875 21.203 1 97.75 327 TRP B C 1
ATOM 5432 O O . TRP B 1 327 ? 11.617 10.086 22.016 1 97.75 327 TRP B O 1
ATOM 5442 N N . SER B 1 328 ? 12.109 12.234 21.469 1 96.56 328 SER B N 1
ATOM 5443 C CA . SER B 1 328 ? 11.398 12.828 22.594 1 96.56 328 SER B CA 1
ATOM 5444 C C . SER B 1 328 ? 11.039 14.281 22.312 1 96.56 328 SER B C 1
ATOM 5446 O O . SER B 1 328 ? 11.664 14.938 21.469 1 96.56 328 SER B O 1
ATOM 5448 N N . TRP B 1 329 ? 10.016 14.641 22.938 1 96.06 329 TRP B N 1
ATOM 5449 C CA . TRP B 1 329 ? 9.758 16.078 23 1 96.06 329 TRP B CA 1
ATOM 5450 C C . TRP B 1 329 ? 10.852 16.797 23.797 1 96.06 329 TRP B C 1
ATOM 5452 O O . TRP B 1 329 ? 11.492 16.188 24.656 1 96.06 329 TRP B O 1
ATOM 5462 N N . GLN B 1 330 ? 11.016 18.062 23.453 1 95.69 330 GLN B N 1
ATOM 5463 C CA . GLN B 1 330 ? 11.883 18.859 24.328 1 95.69 330 GLN B CA 1
ATOM 5464 C C . GLN B 1 330 ? 11.234 19.109 25.688 1 95.69 330 GLN B C 1
ATOM 5466 O O . GLN B 1 330 ? 10.008 19.172 25.781 1 95.69 330 GLN B O 1
ATOM 5471 N N . GLU B 1 331 ? 12.031 19.328 26.672 1 96.44 331 GLU B N 1
ATOM 5472 C CA . GLU B 1 331 ? 11.547 19.469 28.047 1 96.44 331 GLU B CA 1
ATOM 5473 C C . GLU B 1 331 ? 10.508 20.578 28.156 1 96.44 331 GLU B C 1
ATOM 5475 O O . GLU B 1 331 ? 9.453 20.391 28.766 1 96.44 331 GLU B O 1
ATOM 5480 N N . TRP B 1 332 ? 10.797 21.688 27.516 1 96.19 332 TRP B N 1
ATOM 5481 C CA . TRP B 1 332 ? 9.922 22.844 27.656 1 96.19 332 TRP B CA 1
ATOM 5482 C C . TRP B 1 332 ? 8.578 22.594 26.984 1 96.19 332 TRP B C 1
ATOM 5484 O O . TRP B 1 332 ? 7.578 23.25 27.312 1 96.19 332 TRP B O 1
ATOM 5494 N N . GLN B 1 333 ? 8.5 21.641 26.016 1 96.38 333 GLN B N 1
ATOM 5495 C CA . GLN B 1 333 ? 7.258 21.312 25.328 1 96.38 333 GLN B CA 1
ATOM 5496 C C . GLN B 1 333 ? 6.348 20.453 26.203 1 96.38 333 GLN B C 1
ATOM 5498 O O . GLN B 1 333 ? 5.137 20.406 25.984 1 96.38 333 GLN B O 1
ATOM 5503 N N . GLU B 1 334 ? 6.93 19.781 27.125 1 94.69 334 GLU B N 1
ATOM 5504 C CA . GLU B 1 334 ? 6.188 18.812 27.922 1 94.69 334 GLU B CA 1
ATOM 5505 C C . GLU B 1 334 ? 5.16 19.516 28.812 1 94.69 334 GLU B C 1
ATOM 5507 O O . GLU B 1 334 ? 4.199 18.891 29.266 1 94.69 334 GLU B O 1
ATOM 5512 N N . ALA B 1 335 ? 5.336 20.828 29.078 1 94.62 335 ALA B N 1
ATOM 5513 C CA . ALA B 1 335 ? 4.398 21.594 29.891 1 94.62 335 ALA B CA 1
ATOM 5514 C C . ALA B 1 335 ? 3.172 22 29.078 1 94.62 335 ALA B C 1
ATOM 5516 O O . ALA B 1 335 ? 2.172 22.453 29.656 1 94.62 335 ALA B O 1
ATOM 5517 N N . LEU B 1 336 ? 3.229 21.781 27.812 1 97 336 LEU B N 1
ATOM 5518 C CA . LEU B 1 336 ? 2.145 22.172 26.906 1 97 336 LEU B CA 1
ATOM 5519 C C . LEU B 1 336 ? 1.289 20.969 26.547 1 97 336 LEU B C 1
ATOM 5521 O O . LEU B 1 336 ? 1.782 19.828 26.516 1 97 336 LEU B O 1
ATOM 5525 N N . PRO B 1 337 ? 0.013 21.219 26.281 1 95.75 337 PRO B N 1
ATOM 5526 C CA . PRO B 1 337 ? -0.758 20.125 25.703 1 95.75 337 PRO B CA 1
ATOM 5527 C C . PRO B 1 337 ? -0.143 19.594 24.406 1 95.75 337 PRO B C 1
ATOM 5529 O O . PRO B 1 337 ? 0.416 20.375 23.625 1 95.75 337 PRO B O 1
ATOM 5532 N N . VAL B 1 338 ? -0.304 18.297 24.156 1 95.69 338 VAL B N 1
ATOM 5533 C CA . VAL B 1 338 ? 0.353 17.625 23.047 1 95.69 338 VAL B CA 1
ATOM 5534 C C . VAL B 1 338 ? 0.016 18.344 21.734 1 95.69 338 VAL B C 1
ATOM 5536 O O . VAL B 1 338 ? 0.898 18.578 20.906 1 95.69 338 VAL B O 1
ATOM 5539 N N . VAL B 1 339 ? -1.251 18.766 21.578 1 95.06 339 VAL B N 1
ATOM 5540 C CA . VAL B 1 339 ? -1.713 19.344 20.312 1 95.06 339 VAL B CA 1
ATOM 5541 C C . VAL B 1 339 ? -1.015 20.672 20.078 1 95.06 339 VAL B C 1
ATOM 5543 O O . VAL B 1 339 ? -0.939 21.141 18.938 1 95.06 339 VAL B O 1
ATOM 5546 N N . GLY B 1 340 ? -0.468 21.312 21.125 1 96.88 340 GLY B N 1
ATOM 5547 C CA . GLY B 1 340 ? 0.137 22.625 21 1 96.88 340 GLY B CA 1
ATOM 5548 C C . GLY B 1 340 ? 1.65 22.578 20.891 1 96.88 340 GLY B C 1
ATOM 5549 O O . GLY B 1 340 ? 2.291 23.609 20.641 1 96.88 340 GLY B O 1
ATOM 5550 N N . ARG B 1 341 ? 2.256 21.391 21.047 1 97.88 341 ARG B N 1
ATOM 5551 C CA . ARG B 1 341 ? 3.703 21.297 21.203 1 97.88 341 ARG B CA 1
ATOM 5552 C C . ARG B 1 341 ? 4.418 21.641 19.906 1 97.88 341 ARG B C 1
ATOM 5554 O O . ARG B 1 341 ? 5.395 22.391 19.906 1 97.88 341 ARG B O 1
ATOM 5561 N N . SER B 1 342 ? 3.936 21.078 18.797 1 97.69 342 SER B N 1
ATOM 5562 C CA . SER B 1 342 ? 4.574 21.375 17.516 1 97.69 342 SER B CA 1
ATOM 5563 C C . SER B 1 342 ? 4.285 22.812 17.062 1 97.69 342 SER B C 1
ATOM 5565 O O . SER B 1 342 ? 5.141 23.453 16.469 1 97.69 342 SER B O 1
ATOM 5567 N N . ILE B 1 343 ? 3.123 23.312 17.375 1 97.75 343 ILE B N 1
ATOM 5568 C CA . ILE B 1 343 ? 2.77 24.703 17.078 1 97.75 343 ILE B CA 1
ATOM 5569 C C . ILE B 1 343 ? 3.695 25.641 17.859 1 97.75 343 ILE B C 1
ATOM 5571 O O . ILE B 1 343 ? 4.16 26.641 17.312 1 97.75 343 ILE B O 1
ATOM 5575 N N . ALA B 1 344 ? 3.971 25.297 19.062 1 98.31 344 ALA B N 1
ATOM 5576 C CA . ALA B 1 344 ? 4.848 26.078 19.922 1 98.31 344 ALA B CA 1
ATOM 5577 C C . ALA B 1 344 ? 6.234 26.234 19.312 1 98.31 344 ALA B C 1
ATOM 5579 O O . ALA B 1 344 ? 6.836 27.312 19.375 1 98.31 344 ALA B O 1
ATOM 5580 N N . VAL B 1 345 ? 6.699 25.156 18.688 1 98.12 345 VAL B N 1
ATOM 5581 C CA . VAL B 1 345 ? 8.016 25.203 18.078 1 98.12 345 VAL B CA 1
ATOM 5582 C C . VAL B 1 345 ? 8.008 26.188 16.906 1 98.12 345 VAL B C 1
ATOM 5584 O O . VAL B 1 345 ? 8.969 26.938 16.703 1 98.12 345 VAL B O 1
ATOM 5587 N N . LEU B 1 346 ? 6.934 26.234 16.141 1 98.31 346 LEU B N 1
ATOM 5588 C CA . LEU B 1 346 ? 6.82 27.188 15.039 1 98.31 346 LEU B CA 1
ATOM 5589 C C . LEU B 1 346 ? 6.875 28.625 15.562 1 98.31 346 LEU B C 1
ATOM 5591 O O . LEU B 1 346 ? 7.613 29.453 15.031 1 98.31 346 LEU B O 1
ATOM 5595 N N . TYR B 1 347 ? 6.133 28.891 16.656 1 98.44 347 TYR B N 1
ATOM 5596 C CA . TYR B 1 347 ? 6.156 30.219 17.266 1 98.44 347 TYR B CA 1
ATOM 5597 C C . TYR B 1 347 ? 7.566 30.578 17.703 1 98.44 347 TYR B C 1
ATOM 5599 O O . TYR B 1 347 ? 8.047 31.688 17.438 1 98.44 347 TYR B O 1
ATOM 5607 N N . ASP B 1 348 ? 8.148 29.641 18.391 1 97.75 348 ASP B N 1
ATOM 5608 C CA . ASP B 1 348 ? 9.461 29.875 18.969 1 97.75 348 ASP B CA 1
ATOM 5609 C C . ASP B 1 348 ? 10.484 30.219 17.891 1 97.75 348 ASP B C 1
ATOM 5611 O O . ASP B 1 348 ? 11.195 31.234 18 1 97.75 348 ASP B O 1
ATOM 5615 N N . LYS B 1 349 ? 10.508 29.453 16.844 1 97.88 349 LYS B N 1
ATOM 5616 C CA . LYS B 1 349 ? 11.453 29.656 15.766 1 97.88 349 LYS B CA 1
ATOM 5617 C C . LYS B 1 349 ? 11.125 30.938 14.992 1 97.88 349 LYS B C 1
ATOM 5619 O O . LYS B 1 349 ? 12.031 31.672 14.578 1 97.88 349 LYS B O 1
ATOM 5624 N N . PHE B 1 350 ? 9.875 31.156 14.82 1 98.25 350 PHE B N 1
ATOM 5625 C CA . PHE B 1 350 ? 9.461 32.312 14.055 1 98.25 350 PHE B CA 1
ATOM 5626 C C . PHE B 1 350 ? 9.898 33.625 14.75 1 98.25 350 PHE B C 1
ATOM 5628 O O . PHE B 1 350 ? 10.336 34.562 14.094 1 98.25 350 PHE B O 1
ATOM 5635 N N . ALA B 1 351 ? 9.789 33.688 16.062 1 98.12 351 ALA B N 1
ATOM 5636 C CA . ALA B 1 351 ? 10.188 34.844 16.844 1 98.12 351 ALA B CA 1
ATOM 5637 C C . ALA B 1 351 ? 11.672 35.156 16.672 1 98.12 351 ALA B C 1
ATOM 5639 O O . ALA B 1 351 ? 12.094 36.312 16.75 1 98.12 351 ALA B O 1
ATOM 5640 N N . ASP B 1 352 ? 12.43 34.062 16.406 1 96.44 352 ASP B N 1
ATOM 5641 C CA . ASP B 1 352 ? 13.883 34.219 16.297 1 96.44 352 ASP B CA 1
ATOM 5642 C C . ASP B 1 352 ? 14.289 34.625 14.883 1 96.44 352 ASP B C 1
ATOM 5644 O O . ASP B 1 352 ? 15.469 34.906 14.625 1 96.44 352 ASP B O 1
ATOM 5648 N N . GLY B 1 353 ? 13.359 34.656 13.93 1 96.56 353 GLY B N 1
ATOM 5649 C CA . GLY B 1 353 ? 13.641 35 12.547 1 96.56 353 GLY B CA 1
ATOM 5650 C C . GLY B 1 353 ? 13.383 33.875 11.57 1 96.56 353 GLY B C 1
ATOM 5651 O O . GLY B 1 353 ? 12.781 32.875 11.938 1 96.56 353 GLY B O 1
ATOM 5652 N N . PRO B 1 354 ? 13.703 34.125 10.328 1 96 354 PRO B N 1
ATOM 5653 C CA . PRO B 1 354 ? 13.555 33.062 9.352 1 96 354 PRO B CA 1
ATOM 5654 C C . PRO B 1 354 ? 14.375 31.812 9.703 1 96 354 PRO B C 1
ATOM 5656 O O . PRO B 1 354 ? 15.469 31.938 10.266 1 96 354 PRO B O 1
ATOM 5659 N N 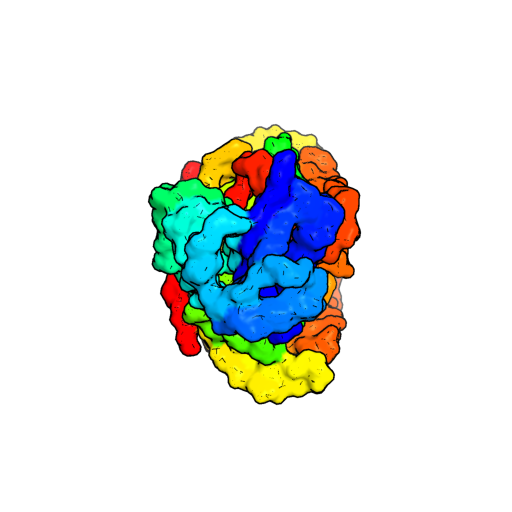. PHE B 1 355 ? 13.875 30.641 9.414 1 96.44 355 PHE B N 1
ATOM 5660 C CA . PHE B 1 355 ? 14.594 29.406 9.719 1 96.44 355 PHE B CA 1
ATOM 5661 C C . PHE B 1 355 ? 14.43 28.391 8.594 1 96.44 355 PHE B C 1
ATOM 5663 O O . PHE B 1 355 ? 13.508 28.5 7.785 1 96.44 355 PHE B O 1
ATOM 5670 N N . GLU B 1 356 ? 15.305 27.469 8.531 1 94 356 GLU B N 1
ATOM 5671 C CA . GLU B 1 356 ? 15.297 26.438 7.504 1 94 356 GLU B CA 1
ATOM 5672 C C . GLU B 1 356 ? 14.062 25.547 7.629 1 94 356 GLU B C 1
ATOM 5674 O O . GLU B 1 356 ? 13.734 25.078 8.727 1 94 356 GLU B O 1
ATOM 5679 N N . GLY B 1 357 ? 13.375 25.375 6.492 1 95.44 357 GLY B N 1
ATOM 5680 C CA . GLY B 1 357 ? 12.227 24.484 6.473 1 95.44 357 GLY B CA 1
ATOM 5681 C C . GLY B 1 357 ? 10.953 25.156 6.953 1 95.44 357 GLY B C 1
ATOM 5682 O O . GLY B 1 357 ? 9.93 24.484 7.129 1 95.44 357 GLY B O 1
ATOM 5683 N N . GLN B 1 358 ? 10.977 26.469 7.168 1 98 358 GLN B N 1
ATOM 5684 C CA . GLN B 1 358 ? 9.805 27.219 7.633 1 98 358 GLN B CA 1
ATOM 5685 C C . GLN B 1 358 ? 8.625 27.031 6.695 1 98 358 GLN B C 1
ATOM 5687 O O . GLN B 1 358 ? 8.742 27.219 5.484 1 98 358 GLN B O 1
ATOM 5692 N N . PRO B 1 359 ? 7.543 26.578 7.223 1 98.75 359 PRO B N 1
ATOM 5693 C CA . PRO B 1 359 ? 6.355 26.547 6.367 1 98.75 359 PRO B CA 1
ATOM 5694 C C . PRO B 1 359 ? 5.809 27.938 6.062 1 98.75 359 PRO B C 1
ATOM 5696 O O . PRO B 1 359 ? 5.324 28.625 6.961 1 98.75 359 PRO B O 1
ATOM 5699 N N . THR B 1 360 ? 5.898 28.344 4.836 1 98.81 360 THR B N 1
ATOM 5700 C CA . THR B 1 360 ? 5.469 29.672 4.383 1 98.81 360 THR B CA 1
ATOM 5701 C C . THR B 1 360 ? 4.246 29.562 3.479 1 98.81 360 THR B C 1
ATOM 5703 O O . THR B 1 360 ? 3.795 28.453 3.168 1 98.81 360 THR B O 1
ATOM 5706 N N . PHE B 1 361 ? 3.693 30.719 3.131 1 98.94 361 PHE B N 1
ATOM 5707 C CA . PHE B 1 361 ? 2.605 30.734 2.16 1 98.94 361 PHE B CA 1
ATOM 5708 C C . PHE B 1 361 ? 3.045 30.094 0.847 1 98.94 361 PHE B C 1
ATOM 5710 O O . PHE B 1 361 ? 2.273 29.359 0.215 1 98.94 361 PHE B O 1
ATOM 5717 N N . GLU B 1 362 ? 4.324 30.281 0.489 1 98.56 362 GLU B N 1
ATOM 5718 C CA . GLU B 1 362 ? 4.848 29.734 -0.759 1 98.56 362 GLU B CA 1
ATOM 5719 C C . GLU B 1 362 ? 4.898 28.203 -0.719 1 98.56 362 GLU B C 1
ATOM 5721 O O . GLU B 1 362 ? 4.488 27.547 -1.672 1 98.56 362 GLU B O 1
ATOM 5726 N N . THR B 1 363 ? 5.453 27.641 0.362 1 98.5 363 THR B N 1
ATOM 5727 C CA . THR B 1 363 ? 5.516 26.188 0.46 1 98.5 363 THR B CA 1
ATOM 5728 C C . THR B 1 363 ? 4.113 25.594 0.545 1 98.5 363 THR B C 1
ATOM 5730 O O . THR B 1 363 ? 3.863 24.5 0.031 1 98.5 363 THR B O 1
ATOM 5733 N N . ALA B 1 364 ? 3.209 26.328 1.197 1 98.81 364 ALA B N 1
ATOM 5734 C CA . ALA B 1 364 ? 1.824 25.859 1.292 1 98.81 364 ALA B CA 1
ATOM 5735 C C . ALA B 1 364 ? 1.164 25.828 -0.083 1 98.81 364 ALA B C 1
ATOM 5737 O O . ALA B 1 364 ? 0.38 24.922 -0.377 1 98.81 364 ALA B O 1
ATOM 5738 N N . LEU B 1 365 ? 1.447 26.844 -0.885 1 98.81 365 LEU B N 1
ATOM 5739 C CA . LEU B 1 365 ? 0.883 26.891 -2.23 1 98.81 365 LEU B CA 1
ATOM 5740 C C . LEU B 1 365 ? 1.29 25.656 -3.025 1 98.81 365 LEU B C 1
ATOM 5742 O O . LEU B 1 365 ? 0.469 25.062 -3.734 1 98.81 365 LEU B O 1
ATOM 5746 N N . VAL B 1 366 ? 2.529 25.219 -2.91 1 98.56 366 VAL B N 1
ATOM 5747 C CA . VAL B 1 366 ? 3.018 24.031 -3.598 1 98.56 366 VAL B CA 1
ATOM 5748 C C . VAL B 1 366 ? 2.189 22.812 -3.182 1 98.56 366 VAL B C 1
ATOM 5750 O O . VAL B 1 366 ? 1.779 22.016 -4.023 1 98.56 366 VAL B O 1
ATOM 5753 N N . ARG B 1 367 ? 1.916 22.672 -1.893 1 98.62 367 ARG B N 1
ATOM 5754 C CA . ARG B 1 367 ? 1.099 21.578 -1.396 1 98.62 367 ARG B CA 1
ATOM 5755 C C . ARG B 1 367 ? -0.326 21.672 -1.934 1 98.62 367 ARG B C 1
ATOM 5757 O O . ARG B 1 367 ? -0.917 20.656 -2.311 1 98.62 367 ARG B O 1
ATOM 5764 N N . HIS B 1 368 ? -0.898 22.891 -1.95 1 98.56 368 HIS B N 1
ATOM 5765 C CA . HIS B 1 368 ? -2.23 23.094 -2.512 1 98.56 368 HIS B CA 1
ATOM 5766 C C . HIS B 1 368 ? -2.287 22.625 -3.965 1 98.56 368 HIS B C 1
ATOM 5768 O O . HIS B 1 368 ? -3.234 21.953 -4.367 1 98.56 368 HIS B O 1
ATOM 5774 N N . GLU B 1 369 ? -1.304 23 -4.715 1 98.44 369 GLU B N 1
ATOM 5775 C CA . GLU B 1 369 ? -1.26 22.641 -6.129 1 98.44 369 GLU B CA 1
ATOM 5776 C C . GLU B 1 369 ? -1.166 21.125 -6.301 1 98.44 369 GLU B C 1
ATOM 5778 O O . GLU B 1 369 ? -1.806 20.547 -7.188 1 98.44 369 GLU B O 1
ATOM 5783 N N . GLN B 1 370 ? -0.388 20.469 -5.516 1 98.31 370 GLN B N 1
ATOM 5784 C CA . GLN B 1 370 ? -0.278 19.016 -5.566 1 98.31 370 GLN B CA 1
ATOM 5785 C C . GLN B 1 370 ? -1.601 18.359 -5.195 1 98.31 370 GLN B C 1
ATOM 5787 O O . GLN B 1 370 ? -2.014 17.375 -5.832 1 98.31 370 GLN B O 1
ATOM 5792 N N . LEU B 1 371 ? -2.238 18.844 -4.172 1 97.69 371 LEU B N 1
ATOM 5793 C CA . LEU B 1 371 ? -3.523 18.281 -3.764 1 97.69 371 LEU B CA 1
ATOM 5794 C C . LEU B 1 371 ? -4.574 18.484 -4.852 1 97.69 371 LEU B C 1
ATOM 5796 O O . LEU B 1 371 ? -5.441 17.625 -5.051 1 97.69 371 LEU B O 1
ATOM 5800 N N . GLU B 1 372 ? -4.496 19.656 -5.48 1 96.81 372 GLU B N 1
ATOM 5801 C CA . GLU B 1 372 ? -5.391 19.875 -6.613 1 96.81 372 GLU B CA 1
ATOM 5802 C C . GLU B 1 372 ? -5.152 18.859 -7.715 1 96.81 372 GLU B C 1
ATOM 5804 O O . GLU B 1 372 ? -6.102 18.375 -8.336 1 96.81 372 GLU B O 1
ATOM 5809 N N . THR B 1 373 ? -3.896 18.547 -7.949 1 97.19 373 THR B N 1
ATOM 5810 C CA . THR B 1 373 ? -3.561 17.516 -8.914 1 97.19 373 THR B CA 1
ATOM 5811 C C . THR B 1 373 ? -4.16 16.172 -8.5 1 97.19 373 THR B C 1
ATOM 5813 O O . THR B 1 373 ? -4.715 15.445 -9.328 1 97.19 373 THR B O 1
ATOM 5816 N N . ILE B 1 374 ? -4.102 15.82 -7.285 1 97.06 374 ILE B N 1
ATOM 5817 C CA . ILE B 1 374 ? -4.621 14.57 -6.75 1 97.06 374 ILE B CA 1
ATOM 5818 C C . ILE B 1 374 ? -6.137 14.523 -6.93 1 97.06 374 ILE B C 1
ATOM 5820 O O . ILE B 1 374 ? -6.695 13.477 -7.273 1 97.06 374 ILE B O 1
ATOM 5824 N N . LEU B 1 375 ? -6.789 15.656 -6.789 1 96.5 375 LEU B N 1
ATOM 5825 C CA . LEU B 1 375 ? -8.242 15.703 -6.832 1 96.5 375 LEU B CA 1
ATOM 5826 C C . LEU B 1 375 ? -8.742 16.016 -8.242 1 96.5 375 LEU B C 1
ATOM 5828 O O . LEU B 1 375 ? -9.945 16.109 -8.469 1 96.5 375 LEU B O 1
ATOM 5832 N N . ALA B 1 376 ? -7.773 16.125 -9.102 1 91.75 376 ALA B N 1
ATOM 5833 C CA . ALA B 1 376 ? -8.141 16.5 -10.461 1 91.75 376 ALA B CA 1
ATOM 5834 C C . ALA B 1 376 ? -9.07 15.461 -11.086 1 91.75 376 ALA B C 1
ATOM 5836 O O . ALA B 1 376 ? -8.797 14.258 -11.047 1 91.75 376 ALA B O 1
ATOM 5837 N N . GLY B 1 377 ? -10.164 15.781 -11.547 1 85.44 377 GLY B N 1
ATOM 5838 C CA . GLY B 1 377 ? -11.109 14.906 -12.227 1 85.44 377 GLY B CA 1
ATOM 5839 C C . GLY B 1 377 ? -12.055 14.195 -11.281 1 85.44 377 GLY B C 1
ATOM 5840 O O . GLY B 1 377 ? -12.898 13.406 -11.719 1 85.44 377 GLY B O 1
ATOM 5841 N N . TRP B 1 378 ? -11.789 14.469 -10.023 1 91.12 378 TRP B N 1
ATOM 5842 C CA . TRP B 1 378 ? -12.703 13.867 -9.07 1 91.12 378 TRP B CA 1
ATOM 5843 C C . TRP B 1 378 ? -14.109 14.453 -9.219 1 91.12 378 TRP B C 1
ATOM 5845 O O . TRP B 1 378 ? -14.305 15.664 -9.094 1 91.12 378 TRP B O 1
ATOM 5855 N N . ASP B 1 379 ? -14.992 13.664 -9.547 1 82.81 379 ASP B N 1
ATOM 5856 C CA . ASP B 1 379 ? -16.422 13.945 -9.625 1 82.81 379 ASP B CA 1
ATOM 5857 C C . ASP B 1 379 ? -17.234 12.883 -8.883 1 82.81 379 ASP B C 1
ATOM 5859 O O . ASP B 1 379 ? -17.359 11.75 -9.344 1 82.81 379 ASP B O 1
ATOM 5863 N N . PRO B 1 380 ? -17.656 13.367 -7.715 1 73.31 380 PRO B N 1
ATOM 5864 C CA . PRO B 1 380 ? -18.406 12.352 -6.977 1 73.31 380 PRO B CA 1
ATOM 5865 C C . PRO B 1 380 ? -19.656 11.883 -7.715 1 73.31 380 PRO B C 1
ATOM 5867 O O . PRO B 1 380 ? -20.344 12.688 -8.352 1 73.31 380 PRO B O 1
ATOM 5870 N N . LYS B 1 381 ? -19.766 10.828 -8.164 1 59.09 381 LYS B N 1
ATOM 5871 C CA . LYS B 1 381 ? -20.953 10.32 -8.828 1 59.09 381 LYS B CA 1
ATOM 5872 C C . LYS B 1 381 ? -22.156 10.328 -7.891 1 59.09 381 LYS B C 1
ATOM 5874 O O . LYS B 1 381 ? -22 10.188 -6.676 1 59.09 381 LYS B O 1
#

InterPro domains:
  IPR000683 Gfo/Idh/MocA-like oxidoreductase, N-terminal [PF01408] (4-135)
  IPR036291 NAD(P)-binding domain superfamily [SSF51735] (3-169)
  IPR051317 Gfo/Idh/MocA family oxidoreductases [PTHR43708] (1-360)
  IPR055080 Gal80p-like, C-terminal domain [PF22685] (141-294)

Sequence (762 aa):
MAPIRTAIIGLSGNAITSWASAAHLPYLLSARGREKYQIVALCNSSVEAAKRAIEVFKLPPETKAYGDPQSVADDKDIDLVVVSTRVDVHHSSALPSVKAGKDVFVEWPLAQDVAHAKELVDAARAAGGRTLVGHQGREAPPVVKVRQLIEQGTIGKILSSEVRAYGGAVDRESLRPGLKYFLEKKVGGNIVTIGVGHLFDQIQHVIGDLQNIQPHLQLQRPNVLLRDSATKEVVEVVKSDVPDLIIFNGNLAESQKAVEGANVLFRFRRGQAFPGEPGLTWAINGEKGEIRLQAFSGATLHANSYDAPVTIEVHDFATDKVEKVDWSWQEWQEALPVVGRSIAVLYDKFADGPFEGQPTFETALVRHEQLETILAGWDPKMAPIRTAIIGLSGNAITSWASAAHLPYLLSARGREKYQIVALCNSSVEAAKRAIEVFKLPPETKAYGDPQSVADDKDIDLVVVSTRVDVHHSSALPSVKAGKDVFVEWPLAQDVAHAKELVDAARAAGGRTLVGHQGREAPPVVKVRQLIEQGTIGKILSSEVRAYGGAVDRESLRPGLKYFLEKKVGGNIVTIGVGHLFDQIQHVIGDLQNIQPHLQLQRPNVLLRDSATKEVVEVVKSDVPDLIIFNGNLAESQKAVEGANVLFRFRRGQAFPGEPGLTWAINGEKGEIRLQAFSGATLHANSYDAPVTIEVHDFATDKVEKVDWSWQEWQEALPVVGRSIAVLYDKFADGPFEGQPTFETALVRHEQLETILAGWDPK

Secondary structure (DSSP, 8-state):
---EEEEEES--TT-SS-HIIIIIHHHHTSHHHHTTEEEEEEE-SSHHHHHHHHHHTT--TT-EEESSHHHHHH-TT--EEEE-S-GGGHHHHHHHHHHTT-EEEEPSSSSSSHHHHHHHHHHHHHH---EEES-GGGG-HHHHHHHHHHHTTTT-SEEEEEEEEEESSSSSSEE-GGGGGGG-GGGS-SIIIIIIHHHHHHHHHHH--EEEEEEEEE-S--EEEEE-TTT--EEEEEE--S-SEEEEEEEEPS-SSEEEEEEEEEEEEESPPSTTS-SEEEEEEESSEEEEEEETT-S-TTTTTTSS-EEEEEEETTTTEEEE------GGGGGS-HHHHHHHHHHHHHHT---TT---HHHHHHHHHHHHHHTTT----/---EEEEEES--TT-SS-HIIIIIHHHHTSHHHHTTEEEEEEE-SSHHHHHHHHHHTT--TT-EEESSHHHHHH-TT-SEEEE-S-GGGHHHHHHHHHHTT-EEEEPSSSSSSHHHHHHHHHHHHHH---EEES-GGGG-HHHHHHHHHHHTTTT-SEEEEEEEEEESSSSSSEE-GGGGGGG-GGGS-SIIIIIIHHHHHHHHHHH--EEEEEEEEE-S--EEEEE-TTT--EEEEEE--S-SEEEEEEEEPS-SSEEEEEEEEEEEEEBPPSTTS-SEEEEEEESSEEEEEEETT-S-TTTTTTSS-EEEEEEETTTTEEEE------GGGGGS-HHHHHHHHHHHHHHT---TT---HHHHHHHHHHHHHHTTT----

pLDDT: mean 96.16, std 4.8, range [58.97, 98.94]

Foldseek 3Di:
DDAAAEEEEPCFPPDLDRLCVAAPVQLCVDPNNVVHHAHQEYEYCAQVRRVVSCVVVVPDPNRHGYNAQLVVLVDPSHQEYEYDHQQQCLLVNFLNNLLSQHEYEYEPPNHLALVSLVSSVVSNVVSVHFYFYNLLLLQQFVLVVLLVCLVVCVFPAFQAKEKEAEAQAPFQAEHAPSCLCLLESSSSHHCLRPVVLSLVLSVCLRQHDWDPKDKDFAAPHQWHFHAHPVVRDGPDTHGGLDTQWIWIKTAHDDDRRHHHGHIYIYIYGYGADDPPAFNMWMWTHGPFKIKIWGQRQGSPSLAPSVPDDIWIWIQGPVVRDIDTDDTDQDPVLVSGHRNNSSVSVLSVVVSVPDDPSGHGSVNSSSSSVVSCVNCPPRDRD/DDAAAEEEEPQFPPDLDRLCVAAPCQLCVDPNNVVHHAHQEYEYCAQVRRVVSCVVVVPDPNRYGYNAQLVVLPDPSHQEYEYDHQQQCLLVNFLNNLLSQHEYEYEPPNHLALVSLVSSVVSNVVSVHFYFYNLLLLQQFVLVVLLVCLVVCVFPAFQAKEKEAEAQAPFQAEHAPSCLCLLPSSSSHHCLRPVVLSLVLSVCLRQHDWDPKDKDFAAPHQWHFHAHPVVRDGPDTHGGLDTQWIWIKTAHDDDRRHHHGHIYIYIYGYGADDPPAFNMWMWTHGPFKIKIWGQRQGSPSLAPSVPDDIWIWIQGPVVRDIDTDDTDQDPVLVSGHRNNSSVSVLSVVVSVPDDPSGHGSVSSSSSSVVSCVNCPPRDRD

Nearest PDB structures (foldseek):
  4gqa-assembly2_C-3  TM=8.039E-01  e=2.205E-21  Klebsiella pneumoniae 342
  4gqa-assembly1_A-2  TM=8.015E-01  e=2.479E-21  Klebsiella pneumoniae 342
  5yaq-assembly1_D  TM=7.789E-01  e=2.899E-20  Paracoccus laeviglucosivorans
  7xr9-assembly1_B  TM=7.847E-01  e=8.315E-20  human intestinal bacterium PUE
  4had-assembly1_C  TM=8.138E-01  e=1.963E-18  Rhizobium etli CFN 42

Solvent-accessible surface area (backbone atoms only — not comparable to full-atom values): 38045 Å² total; per-residue (Å²): 123,81,45,45,25,26,29,39,33,41,51,48,81,81,44,83,64,54,55,42,62,54,22,47,42,54,38,50,70,30,77,73,27,46,60,50,29,37,77,44,32,32,26,27,89,30,41,67,52,12,46,48,21,38,58,72,68,65,50,65,84,82,42,39,54,26,40,41,42,58,62,55,38,68,38,84,79,47,46,33,40,36,40,42,59,62,31,66,45,31,40,73,52,42,43,45,28,27,56,62,30,29,28,36,37,34,38,63,48,66,19,40,44,54,72,52,28,48,50,48,35,52,37,25,66,72,43,62,26,55,56,32,36,53,56,29,30,59,59,15,42,68,51,42,49,53,32,50,42,51,75,69,42,70,22,46,37,30,46,32,33,41,35,43,34,25,25,74,43,92,33,67,54,34,40,49,60,84,50,55,56,37,32,35,60,84,36,32,40,27,46,55,50,41,48,45,38,49,47,52,48,34,51,30,72,54,72,45,64,73,37,81,72,50,58,49,76,38,61,78,65,40,71,30,32,22,27,39,88,86,78,63,43,72,78,48,77,43,75,41,57,45,62,40,30,45,32,34,39,26,23,31,61,64,54,92,50,22,40,68,61,17,40,35,41,40,36,39,36,53,7,76,45,63,90,92,47,49,10,14,39,42,37,40,38,28,76,41,15,35,40,38,38,36,17,43,52,18,52,43,66,37,36,70,15,70,87,34,67,64,47,37,36,37,36,36,60,90,79,68,42,74,42,80,53,88,73,62,79,56,76,81,39,68,81,37,55,62,49,13,33,19,44,36,50,52,53,56,47,52,75,76,38,92,58,89,86,63,41,22,49,64,60,46,39,55,52,42,50,52,52,49,58,55,49,57,85,70,64,70,125,124,81,45,45,26,25,27,38,34,40,52,49,82,81,43,82,63,54,54,42,62,53,21,47,41,55,38,50,69,29,76,74,27,45,60,50,29,37,79,45,32,31,27,28,90,28,40,67,52,14,46,48,21,38,59,72,67,65,48,65,85,83,40,39,54,26,41,41,42,55,62,56,36,67,37,84,79,47,47,33,40,36,38,43,59,61,30,66,46,31,41,72,52,42,42,46,29,26,58,64,28,29,28,38,35,33,38,62,48,65,21,39,44,54,71,52,27,47,50,49,34,54,36,24,67,72,41,63,25,55,56,32,37,52,57,29,32,58,58,14,43,68,49,40,50,52,34,50,42,51,76,69,42,70,22,46,37,30,46,32,34,43,35,44,34,23,26,75,43,91,32,68,54,35,40,50,59,83,50,55,58,40,33,35,59,83,36,30,39,26,47,56,51,39,48,46,38,50,46,51,48,34,50,29,72,53,75,45,65,72,38,82,73,49,58,50,74,38,62,79,64,41,70,30,33,21,26,38,86,86,76,62,41,74,76,46,77,44,76,40,56,45,60,42,30,44,34,35,39,26,22,30,62,63,54,92,49,23,39,69,60,18,40,34,40,40,37,39,36,55,7,77,47,64,91,91,46,49,10,14,38,41,37,39,37,29,76,42,15,33,40,40,37,36,16,44,54,18,52,43,67,35,37,68,14,69,86,35,68,65,47,36,36,37,36,35,59,89,79,70,43,73,42,78,55,87,71,64,78,56,75,82,40,69,81,37,54,63,49,13,33,19,46,36,51,53,54,57,47,52,74,77,37,90,58,92,86,62,42,22,50,63,61,46,40,54,52,41,48,51,52,48,59,54,49,56,87,70,64,71,125

Radius of gyration: 30.84 Å; Cα contacts (8 Å, |Δi|>4): 1786; chains: 2; bounding box: 59×100×63 Å